Protein AF-A0A4Q2DC62-F1 (afdb_monomer)

Secondary structure (DSSP, 8-state):
-HHHHHHHHHHHHHS-SSPPPHHHHHHHHHH-THHHHHHHHHTTPPPPGGGTT--HHHHHHHHHHHTT---TT--TT-----TT-HHHHHHHHHHHHHHHHHHHHHHHSTTHHHHHHHHHHHHHT--HHHHHHHHHTHHHHH--SS---HHHHHHHHHHHHTT------TT--HHHHHHHHHHHHHTSSPPPPGGGS-TT-HHHHHHHHHHH----EEETPPPGGG--SS-------EEEEE---HHHHHHHHHHHHHHTTHHHHHHH-SSPPTT----TTHHHHHHHHTSHHHHHHHHHHHHHHHHHHHHHHHHIIIII--HHHHHHHHHHHHHHHHHHHHHHHHTTTTTHHHHTTHHHHHHHHHHHHHHHHHHTT-HHHHHHHHHHHHHHHHTTTTT-TTPPPHHHHHHHHHHHHHHHHHHHHTT-

Sequence (428 aa):
MFQENAAWVILETVLLDPVPEQEHYNQIIEQDPEILDLLLDCANTRRDPPYAELQVDSRVAESLALMLNFPADIVPGVRVELVEDEQIQNRLGSRWEALMNGVEILTSRPEWCRKIDRIWKRIEGEDIDKVSEWIENAEQDYYATLPPDEDEIMAVVSYRADRHQLHNGSAISDVDLLNLLPITHAACQEVKDDDEVDDEDFKALAELEERHSDTIYRAGSRDPTRDDDDNEGDFILQINEEVLTGPICHIRILVSLAKRGIFEKVQQWNKAPKGLNMGGGGLRNVKKMLSDKEIKRSLDLCLKRMAQGREDGNELFREHKGLDEAQLRYWGTAQLAAVVVEFDEVTNGRYHVHARGARKELVLNLGNAAEMALGRQYWERALVFASAAVKLAEERKGGSSEEVGEAVLEKNKRRVERARFGGRTKRI

pLDDT: mean 84.45, std 13.6, range [40.59, 97.69]

Mean predicted aligned error: 7.05 Å

Radius of gyration: 22.11 Å; Cα contacts (8 Å, |Δi|>4): 571; chains: 1; bounding box: 55×64×60 Å

Structure (mmCIF, N/CA/C/O backbone):
data_AF-A0A4Q2DC62-F1
#
_entry.id   AF-A0A4Q2DC62-F1
#
loop_
_atom_site.group_PDB
_atom_site.id
_atom_site.type_symbol
_atom_site.label_atom_id
_atom_site.label_alt_id
_atom_site.label_comp_id
_atom_site.label_asym_id
_atom_site.label_entity_id
_atom_site.label_seq_id
_atom_site.pdbx_PDB_ins_code
_atom_site.Cartn_x
_atom_site.Cartn_y
_atom_site.Cartn_z
_atom_site.occupancy
_atom_site.B_iso_or_equiv
_atom_site.auth_seq_id
_atom_site.auth_comp_id
_atom_site.auth_asym_id
_atom_site.auth_atom_id
_atom_site.pdbx_PDB_model_num
ATOM 1 N N . MET A 1 1 ? 13.781 3.126 -26.501 1.00 61.38 1 MET A N 1
ATOM 2 C CA . MET A 1 1 ? 13.099 4.289 -27.130 1.00 61.38 1 MET A CA 1
ATOM 3 C C . MET A 1 1 ? 11.632 4.059 -27.547 1.00 61.38 1 MET A C 1
ATOM 5 O O . MET A 1 1 ? 10.770 4.561 -26.850 1.00 61.38 1 MET A O 1
ATOM 9 N N . PHE A 1 2 ? 11.259 3.326 -28.618 1.00 79.94 2 PHE A N 1
ATOM 10 C CA . PHE A 1 2 ? 9.826 3.255 -29.027 1.00 79.94 2 PHE A CA 1
ATOM 11 C C . PHE A 1 2 ? 8.883 2.632 -27.979 1.00 79.94 2 PHE A C 1
ATOM 13 O O . PHE A 1 2 ? 7.757 3.095 -27.822 1.00 79.94 2 PHE A O 1
ATOM 20 N N . GLN A 1 3 ? 9.328 1.583 -27.281 1.00 82.12 3 GLN A N 1
ATOM 21 C CA . GLN A 1 3 ? 8.538 0.926 -26.231 1.00 82.12 3 GLN A CA 1
ATOM 22 C C . GLN A 1 3 ? 8.360 1.822 -25.004 1.00 82.12 3 GLN A C 1
ATOM 24 O O . GLN A 1 3 ? 7.268 1.908 -24.458 1.00 82.12 3 GLN A O 1
ATOM 29 N N . GLU A 1 4 ? 9.420 2.517 -24.608 1.00 81.25 4 GLU A N 1
ATOM 30 C CA . GLU A 1 4 ? 9.390 3.467 -23.500 1.00 81.25 4 GLU A CA 1
ATOM 31 C C . GLU A 1 4 ? 8.509 4.672 -23.816 1.00 81.25 4 GLU A C 1
ATOM 33 O O . GLU A 1 4 ? 7.635 4.997 -23.025 1.00 81.25 4 GLU A O 1
ATOM 38 N N . ASN A 1 5 ? 8.612 5.242 -25.020 1.00 83.88 5 ASN A N 1
ATOM 39 C CA . ASN A 1 5 ? 7.695 6.293 -25.465 1.00 83.88 5 ASN A CA 1
ATOM 40 C C . ASN A 1 5 ? 6.231 5.827 -25.427 1.00 83.88 5 ASN A C 1
ATOM 42 O O . ASN A 1 5 ? 5.348 6.599 -25.073 1.00 83.88 5 ASN A O 1
ATOM 46 N N . ALA A 1 6 ? 5.955 4.566 -25.777 1.00 87.25 6 ALA A N 1
ATOM 47 C CA . ALA A 1 6 ? 4.607 4.016 -25.667 1.00 87.25 6 ALA A CA 1
ATOM 48 C C . ALA A 1 6 ? 4.152 3.890 -24.201 1.00 87.25 6 ALA A C 1
ATOM 50 O O . ALA A 1 6 ? 3.006 4.215 -23.903 1.00 87.25 6 ALA A O 1
ATOM 51 N N . ALA A 1 7 ? 5.037 3.466 -23.292 1.00 86.69 7 ALA A N 1
ATOM 52 C CA . ALA A 1 7 ? 4.750 3.416 -21.859 1.00 86.69 7 ALA A CA 1
ATOM 53 C C . ALA A 1 7 ? 4.475 4.817 -21.285 1.00 86.69 7 ALA A C 1
ATOM 55 O O . ALA A 1 7 ? 3.502 4.995 -20.555 1.00 86.69 7 ALA A O 1
ATOM 56 N N . TRP A 1 8 ? 5.253 5.819 -21.698 1.00 82.88 8 TRP A N 1
ATOM 57 C CA . TRP A 1 8 ? 5.028 7.221 -21.347 1.00 82.88 8 TRP A CA 1
ATOM 58 C C . TRP A 1 8 ? 3.686 7.746 -21.838 1.00 82.88 8 TRP A C 1
ATOM 60 O O . TRP A 1 8 ? 2.972 8.378 -21.073 1.00 82.88 8 TRP A O 1
ATOM 70 N N . VAL A 1 9 ? 3.296 7.446 -23.079 1.00 85.50 9 VAL A N 1
ATOM 71 C CA . VAL A 1 9 ? 1.987 7.866 -23.607 1.00 85.50 9 VAL A CA 1
ATOM 72 C C . VAL A 1 9 ? 0.837 7.264 -22.795 1.00 85.50 9 VAL A C 1
ATOM 74 O O . VAL A 1 9 ? -0.162 7.943 -22.560 1.00 85.50 9 VAL A O 1
ATOM 77 N N . ILE A 1 10 ? 0.960 6.009 -22.348 1.00 86.81 10 ILE A N 1
ATOM 78 C CA . ILE A 1 10 ? -0.037 5.386 -21.463 1.00 86.81 10 ILE A CA 1
ATOM 79 C C . ILE A 1 10 ? -0.102 6.149 -20.136 1.00 86.81 10 ILE A C 1
ATOM 81 O O . ILE A 1 10 ? -1.193 6.543 -19.722 1.00 86.81 10 ILE A O 1
ATOM 85 N N . LEU A 1 11 ? 1.053 6.397 -19.512 1.00 83.06 11 LEU A N 1
ATOM 86 C CA . LEU A 1 11 ? 1.142 7.105 -18.238 1.00 83.06 11 LEU A CA 1
ATOM 87 C C . LEU A 1 11 ? 0.564 8.527 -18.341 1.00 83.06 11 LEU A C 1
ATOM 89 O O . LEU A 1 11 ? -0.310 8.907 -17.572 1.00 83.06 11 LEU A O 1
ATOM 93 N N . GLU A 1 12 ? 0.946 9.292 -19.361 1.00 80.31 12 GLU A N 1
ATOM 94 C CA . GLU A 1 12 ? 0.413 10.636 -19.621 1.00 80.31 12 GLU A CA 1
ATOM 95 C C . GLU A 1 12 ? -1.104 10.634 -19.878 1.00 80.31 12 GLU A C 1
ATOM 97 O O . GLU A 1 12 ? -1.792 11.594 -19.539 1.00 80.31 12 GLU A O 1
ATOM 102 N N . THR A 1 13 ? -1.654 9.548 -20.435 1.00 81.88 13 THR A N 1
ATOM 103 C CA . THR A 1 13 ? -3.103 9.415 -20.662 1.00 81.88 13 THR A CA 1
ATOM 104 C C . THR A 1 13 ? -3.877 9.212 -19.361 1.00 81.88 13 THR A C 1
ATOM 106 O O . THR A 1 13 ? -5.031 9.628 -19.276 1.00 81.88 13 THR A O 1
ATOM 109 N N . VAL A 1 14 ? -3.275 8.578 -18.349 1.00 82.19 14 VAL A N 1
ATOM 110 C CA . VAL A 1 14 ? -3.903 8.420 -17.026 1.00 82.19 14 VAL A CA 1
ATOM 111 C C . VAL A 1 14 ? -3.630 9.617 -16.116 1.00 82.19 14 VAL A C 1
ATOM 113 O O . VAL A 1 14 ? -4.398 9.880 -15.200 1.00 82.19 14 VAL A O 1
ATOM 116 N N . LEU A 1 15 ? -2.593 10.405 -16.396 1.00 76.38 15 LEU A N 1
ATOM 117 C CA . LEU A 1 15 ? -2.236 11.605 -15.640 1.00 76.38 15 LEU A CA 1
ATOM 118 C C . LEU A 1 15 ? -2.925 12.873 -16.173 1.00 76.38 15 LEU A C 1
ATOM 120 O O . LEU A 1 15 ? -2.280 13.873 -16.482 1.00 76.38 15 LEU A O 1
ATOM 124 N N . LEU A 1 16 ? -4.254 12.848 -16.288 1.00 73.50 16 LEU A N 1
ATOM 125 C CA . LEU A 1 16 ? -5.020 14.011 -16.752 1.00 73.50 16 LEU A CA 1
ATOM 126 C C . LEU A 1 16 ? -5.162 15.079 -15.655 1.00 73.50 16 LEU A C 1
ATOM 128 O O . LEU A 1 16 ? -5.358 14.757 -14.484 1.00 73.50 16 LEU A O 1
ATOM 132 N N . ASP A 1 17 ? -5.142 16.355 -16.056 1.00 69.50 17 ASP A N 1
ATOM 133 C CA . ASP A 1 17 ? -5.492 17.498 -15.204 1.00 69.50 17 ASP A CA 1
ATOM 134 C C . ASP A 1 17 ? -6.814 18.145 -15.673 1.00 69.50 17 ASP A C 1
ATOM 136 O O . ASP A 1 17 ? -6.939 18.502 -16.853 1.00 69.50 17 ASP A O 1
ATOM 140 N N . PRO A 1 18 ? -7.818 18.308 -14.786 1.00 73.12 18 PRO A N 1
ATOM 141 C CA . PRO A 1 18 ? -7.864 17.847 -13.390 1.00 73.12 18 PRO A CA 1
ATOM 142 C C . PRO A 1 18 ? -7.930 16.319 -13.273 1.00 73.12 18 PRO A C 1
ATOM 144 O O . PRO A 1 18 ? -8.452 15.661 -14.175 1.00 73.12 18 PRO A O 1
ATOM 147 N N . VAL A 1 19 ? -7.480 15.774 -12.131 1.00 76.25 19 VAL A N 1
ATOM 148 C CA . VAL A 1 19 ? -7.464 14.313 -11.923 1.00 76.25 19 VAL A CA 1
ATOM 149 C C . VAL A 1 19 ? -8.864 13.731 -12.071 1.00 76.25 19 VAL A C 1
ATOM 151 O O . VAL A 1 19 ? -9.768 14.134 -11.327 1.00 76.25 19 VAL A O 1
ATOM 154 N N . PRO A 1 20 ? -9.065 12.767 -12.982 1.00 83.69 20 PRO A N 1
ATOM 155 C CA . PRO A 1 20 ? -10.340 12.097 -13.116 1.00 83.69 20 PRO A CA 1
ATOM 156 C C . PRO A 1 20 ? -10.716 11.337 -11.842 1.00 83.69 20 PRO A C 1
ATOM 158 O O . PRO A 1 20 ? -9.884 10.709 -11.181 1.00 83.69 20 PRO A O 1
ATOM 161 N N . GLU A 1 21 ? -12.005 11.361 -11.512 1.00 87.62 21 GLU A N 1
ATOM 162 C CA . GLU A 1 21 ? -12.562 10.460 -10.502 1.00 87.62 21 GLU A CA 1
ATOM 163 C C . GLU A 1 21 ? -12.541 9.015 -11.021 1.00 87.62 21 GLU A C 1
ATOM 165 O O . GLU A 1 21 ? -12.526 8.767 -12.230 1.00 87.62 21 GLU A O 1
ATOM 170 N N . GLN A 1 22 ? -12.568 8.047 -10.108 1.00 91.19 22 GLN A N 1
ATOM 171 C CA . GLN A 1 22 ? -12.448 6.628 -10.444 1.00 91.19 22 GLN A CA 1
ATOM 172 C C . GLN A 1 22 ? -13.502 6.138 -11.452 1.00 91.19 22 GLN A C 1
ATOM 174 O O . GLN A 1 22 ? -13.229 5.250 -12.259 1.00 91.19 22 GLN A O 1
ATOM 179 N N . GLU A 1 23 ? -14.699 6.727 -11.460 1.00 92.50 23 GLU A N 1
ATOM 180 C CA . GLU A 1 23 ? -15.747 6.413 -12.431 1.00 92.50 23 GLU A CA 1
ATOM 181 C C . GLU A 1 23 ? -15.305 6.653 -13.883 1.00 92.50 23 GLU A C 1
ATOM 183 O O . GLU A 1 23 ? -15.755 5.940 -14.779 1.00 92.50 23 GLU A O 1
ATOM 188 N N . HIS A 1 24 ? -14.414 7.618 -14.130 1.00 92.38 24 HIS A N 1
ATOM 189 C CA . HIS A 1 24 ? -13.852 7.856 -15.458 1.00 92.38 24 HIS A CA 1
ATOM 190 C C . HIS A 1 24 ? -12.983 6.680 -15.917 1.00 92.38 24 HIS A C 1
ATOM 192 O O . HIS A 1 24 ? -13.170 6.172 -17.023 1.00 92.38 24 HIS A O 1
ATOM 198 N N . TYR A 1 25 ? -12.081 6.199 -15.057 1.00 92.75 25 TYR A N 1
ATOM 199 C CA . TYR A 1 25 ? -11.242 5.042 -15.374 1.00 92.75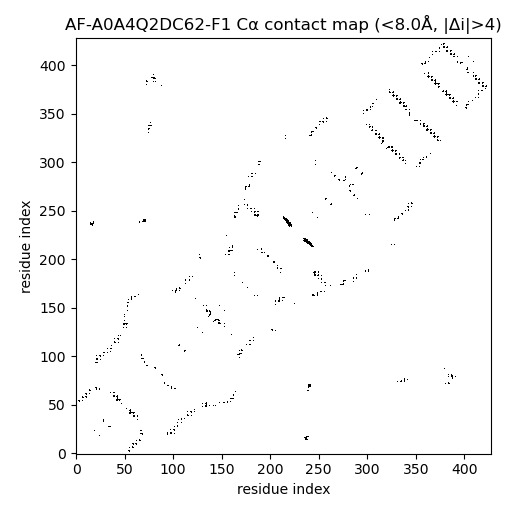 25 TYR A CA 1
ATOM 200 C C . TYR A 1 25 ? -12.071 3.774 -15.537 1.00 92.75 25 TYR A C 1
ATOM 202 O O . TYR A 1 25 ? -11.844 3.018 -16.478 1.00 92.75 25 TYR A O 1
ATOM 210 N N . ASN A 1 26 ? -13.092 3.579 -14.699 1.00 94.88 26 ASN A N 1
ATOM 211 C CA . ASN A 1 26 ? -14.016 2.460 -14.860 1.00 94.88 26 ASN A CA 1
ATOM 212 C C . ASN A 1 26 ? -14.686 2.483 -16.240 1.00 94.88 26 ASN A C 1
ATOM 214 O O . ASN A 1 26 ? -14.741 1.446 -16.884 1.00 94.88 26 ASN A O 1
ATOM 218 N N . GLN A 1 27 ? -15.112 3.648 -16.746 1.00 94.88 27 GLN A N 1
ATOM 219 C CA . GLN A 1 27 ? -15.690 3.754 -18.093 1.00 94.88 27 GLN A CA 1
ATOM 220 C C . GLN A 1 27 ? -14.698 3.376 -19.200 1.00 94.88 27 GLN A C 1
ATOM 222 O O . GLN A 1 27 ? -15.096 2.734 -20.170 1.00 94.88 27 GLN A O 1
ATOM 227 N N . ILE A 1 28 ? -13.422 3.756 -19.071 1.00 92.88 28 ILE A N 1
ATOM 228 C CA . ILE A 1 28 ? -12.369 3.364 -20.023 1.00 92.88 28 ILE A CA 1
ATOM 229 C C . ILE A 1 28 ? -12.195 1.841 -20.004 1.00 92.88 28 ILE A C 1
ATOM 231 O O . ILE A 1 28 ? -12.231 1.195 -21.050 1.00 92.88 28 ILE A O 1
ATOM 235 N N . ILE A 1 29 ? -12.056 1.266 -18.808 1.00 94.00 29 ILE A N 1
ATOM 236 C CA . ILE A 1 29 ? -11.848 -0.171 -18.621 1.00 94.00 29 ILE A CA 1
ATOM 237 C C . ILE A 1 29 ? -13.080 -0.964 -19.084 1.00 94.00 29 ILE A C 1
ATOM 239 O O . ILE A 1 29 ? -12.935 -2.017 -19.688 1.00 94.00 29 ILE A O 1
ATOM 243 N N . GLU A 1 30 ? -14.297 -0.486 -18.832 1.00 95.31 30 GLU A N 1
ATOM 244 C CA . GLU A 1 30 ? -15.537 -1.152 -19.250 1.00 95.31 30 GLU A CA 1
ATOM 245 C C . GLU A 1 30 ? -15.724 -1.157 -20.771 1.00 95.31 30 GLU A C 1
ATOM 247 O O . GLU A 1 30 ? -16.302 -2.104 -21.309 1.00 95.31 30 GLU A O 1
ATOM 252 N N . GLN A 1 31 ? -15.245 -0.120 -21.468 1.00 96.31 31 GLN A N 1
ATOM 253 C CA . GLN A 1 31 ? -15.289 -0.060 -22.932 1.00 96.31 31 GLN A CA 1
ATOM 254 C C . GLN A 1 31 ? -14.386 -1.113 -23.573 1.00 96.31 31 GLN A C 1
ATOM 256 O O . GLN A 1 31 ? -14.802 -1.752 -24.542 1.00 96.31 31 GLN A O 1
ATOM 261 N N . ASP A 1 32 ? -13.183 -1.306 -23.029 1.00 95.12 32 ASP A N 1
ATOM 262 C CA . ASP A 1 32 ? -12.263 -2.351 -23.468 1.00 95.12 32 ASP A CA 1
ATOM 263 C C . ASP A 1 32 ? -11.508 -2.989 -22.288 1.00 95.12 32 ASP A C 1
ATOM 265 O O . ASP A 1 32 ? -10.383 -2.597 -21.966 1.00 95.12 32 ASP A O 1
ATOM 269 N N . PRO A 1 33 ? -12.088 -4.023 -21.651 1.00 94.44 33 PRO A N 1
ATOM 270 C CA . PRO A 1 33 ? -11.457 -4.672 -20.505 1.00 94.44 33 PRO A CA 1
ATOM 271 C C . PRO A 1 33 ? -10.156 -5.417 -20.842 1.00 94.44 33 PRO A C 1
ATOM 273 O O . PRO A 1 33 ? -9.429 -5.805 -19.925 1.00 94.44 33 PRO A O 1
ATOM 276 N N . GLU A 1 34 ? -9.865 -5.669 -22.127 1.00 95.88 34 GLU A N 1
ATOM 277 C CA . GLU A 1 34 ? -8.616 -6.307 -22.562 1.00 95.88 34 GLU A CA 1
ATOM 278 C C . GLU A 1 34 ? -7.402 -5.402 -22.310 1.00 95.88 34 GLU A C 1
ATOM 280 O O . GLU A 1 34 ? -6.295 -5.912 -22.123 1.00 95.88 34 GLU A O 1
ATOM 285 N N . ILE A 1 35 ? -7.603 -4.084 -22.170 1.00 94.81 35 ILE A N 1
ATOM 286 C CA . ILE A 1 35 ? -6.529 -3.146 -21.825 1.00 94.81 35 ILE A CA 1
ATOM 287 C C . ILE A 1 35 ? -5.803 -3.551 -20.537 1.00 94.81 35 ILE A C 1
ATOM 289 O O . ILE A 1 35 ? -4.580 -3.476 -20.478 1.00 94.81 35 ILE A O 1
ATOM 293 N N . LEU A 1 36 ? -6.516 -4.075 -19.534 1.00 95.00 36 LEU A N 1
ATOM 294 C CA . LEU A 1 36 ? -5.905 -4.535 -18.283 1.00 95.00 36 LEU A CA 1
ATOM 295 C C . LEU A 1 36 ? -4.978 -5.733 -18.508 1.00 95.00 36 LEU A C 1
ATOM 297 O O . LEU A 1 36 ? -3.911 -5.823 -17.902 1.00 95.00 36 LEU A O 1
ATOM 301 N N . ASP A 1 37 ? -5.367 -6.652 -19.395 1.00 95.19 37 ASP A N 1
ATOM 302 C CA . ASP A 1 37 ? -4.550 -7.816 -19.727 1.00 95.19 37 ASP A CA 1
ATOM 303 C C . ASP A 1 37 ? -3.293 -7.417 -20.500 1.00 95.19 37 ASP A C 1
ATOM 305 O O . ASP A 1 37 ? -2.233 -7.991 -20.237 1.00 95.19 37 ASP A O 1
ATOM 309 N N . LEU A 1 38 ? -3.416 -6.434 -21.402 1.00 95.25 38 LEU A N 1
ATOM 310 C CA . LEU A 1 38 ? -2.310 -5.858 -22.167 1.00 95.25 38 LEU A CA 1
ATOM 311 C C . LEU A 1 38 ? -1.334 -5.104 -21.262 1.00 95.25 38 LEU A C 1
ATOM 313 O O . LEU A 1 38 ? -0.133 -5.333 -21.363 1.00 95.25 38 LEU A O 1
ATOM 317 N N . LEU A 1 39 ? -1.826 -4.270 -20.339 1.00 94.19 39 LEU A N 1
ATOM 318 C CA . LEU A 1 39 ? -0.988 -3.573 -19.356 1.00 94.19 39 LEU A CA 1
ATOM 319 C C . LEU A 1 39 ? -0.223 -4.581 -18.489 1.00 94.19 39 LEU A C 1
ATOM 321 O O . LEU A 1 39 ? 0.991 -4.482 -18.340 1.00 94.19 39 LEU A O 1
ATOM 325 N N . LEU A 1 40 ? -0.897 -5.619 -17.988 1.00 94.56 40 LEU A N 1
ATOM 326 C CA . LEU A 1 40 ? -0.245 -6.675 -17.211 1.00 94.56 40 LEU A CA 1
ATOM 327 C C . LEU A 1 40 ? 0.792 -7.473 -18.023 1.00 94.56 40 LEU A C 1
ATOM 329 O O . LEU A 1 40 ? 1.817 -7.882 -17.478 1.00 94.56 40 LEU A O 1
ATOM 333 N N . ASP A 1 41 ? 0.552 -7.721 -19.312 1.00 94.44 41 ASP A N 1
ATOM 334 C CA . ASP A 1 41 ? 1.533 -8.399 -20.166 1.00 94.44 41 ASP A CA 1
ATOM 335 C C . ASP A 1 41 ? 2.730 -7.485 -20.487 1.00 94.44 41 ASP A C 1
ATOM 337 O O . ASP A 1 41 ? 3.871 -7.950 -20.444 1.00 94.44 41 ASP A O 1
ATOM 341 N N . CYS A 1 42 ? 2.499 -6.188 -20.704 1.00 93.56 42 CYS A N 1
ATOM 342 C CA . CYS A 1 42 ? 3.542 -5.177 -20.879 1.00 93.56 42 CYS A CA 1
ATOM 343 C C . CYS A 1 42 ? 4.395 -4.999 -19.610 1.00 93.56 42 CYS A C 1
ATOM 345 O O . CYS A 1 42 ? 5.622 -5.008 -19.706 1.00 93.56 42 CYS A O 1
ATOM 347 N N . ALA A 1 43 ? 3.787 -4.959 -18.419 1.00 91.69 43 ALA A N 1
ATOM 348 C CA . ALA A 1 43 ? 4.489 -4.930 -17.128 1.00 91.69 43 ALA A CA 1
ATOM 349 C C . ALA A 1 43 ? 5.327 -6.202 -16.857 1.00 91.69 43 ALA A C 1
ATOM 351 O O . ALA A 1 43 ? 6.224 -6.229 -16.007 1.00 91.69 43 ALA A O 1
ATOM 352 N N . ASN A 1 44 ? 5.053 -7.284 -17.591 1.00 92.25 44 ASN A N 1
ATOM 353 C CA . ASN A 1 44 ? 5.809 -8.532 -17.546 1.00 92.25 44 ASN A CA 1
ATOM 354 C C . ASN A 1 44 ? 6.915 -8.615 -18.622 1.00 92.25 44 ASN A C 1
ATOM 356 O O . ASN A 1 44 ? 7.555 -9.663 -18.767 1.00 92.25 44 ASN A O 1
ATOM 360 N N . THR A 1 45 ? 7.150 -7.542 -19.383 1.00 91.31 45 THR A N 1
ATOM 361 C CA . THR A 1 45 ? 8.252 -7.477 -20.353 1.00 91.31 45 THR A CA 1
ATOM 362 C C . THR A 1 45 ? 9.583 -7.646 -19.627 1.00 91.31 45 THR A C 1
ATOM 364 O O . THR A 1 45 ? 9.788 -7.119 -18.535 1.00 91.31 45 THR A O 1
ATOM 367 N N . ARG A 1 46 ? 10.483 -8.448 -20.202 1.00 89.88 46 ARG A N 1
ATOM 368 C CA . ARG A 1 46 ? 11.829 -8.633 -19.650 1.00 89.88 46 ARG A CA 1
ATOM 369 C C . ARG A 1 46 ? 12.716 -7.473 -20.065 1.00 89.88 46 ARG A C 1
ATOM 371 O O . ARG A 1 46 ? 12.631 -7.034 -21.208 1.00 89.88 46 ARG A O 1
ATOM 378 N N . ARG A 1 47 ? 13.590 -7.066 -19.151 1.00 89.00 47 ARG A N 1
ATOM 379 C CA . ARG A 1 47 ? 14.683 -6.146 -19.430 1.00 89.00 47 ARG A CA 1
ATOM 380 C C . ARG A 1 47 ? 15.611 -6.764 -20.478 1.00 89.00 47 ARG A C 1
ATOM 382 O O . ARG A 1 47 ? 15.974 -7.939 -20.366 1.00 89.00 47 ARG A O 1
ATOM 389 N N . ASP A 1 48 ? 15.907 -5.996 -21.518 1.00 90.25 48 ASP A N 1
ATOM 390 C CA . ASP A 1 48 ? 16.787 -6.399 -22.615 1.00 90.25 48 ASP A CA 1
ATOM 391 C C . ASP A 1 48 ? 18.176 -5.802 -22.351 1.00 90.25 48 ASP A C 1
ATOM 393 O O . ASP A 1 48 ? 18.238 -4.605 -22.079 1.00 90.25 48 ASP A O 1
ATOM 397 N N . PRO A 1 49 ? 19.281 -6.572 -22.398 1.00 91.44 49 PRO A N 1
ATOM 398 C CA . PRO A 1 49 ? 20.603 -6.047 -22.056 1.00 91.44 49 PRO A CA 1
ATOM 399 C C . PRO A 1 49 ? 21.044 -4.778 -22.808 1.00 91.44 49 PRO A C 1
ATOM 401 O O . PRO A 1 49 ? 21.626 -3.915 -22.163 1.00 91.44 49 PRO A O 1
ATOM 404 N N . PRO A 1 50 ? 20.746 -4.593 -24.114 1.00 89.31 50 PRO A N 1
ATOM 405 C CA . PRO A 1 50 ? 21.083 -3.355 -24.824 1.00 89.31 50 PRO A CA 1
ATOM 406 C C . PRO A 1 50 ? 20.312 -2.113 -24.364 1.00 89.31 50 PRO A C 1
ATOM 408 O O . PRO A 1 50 ? 20.627 -1.021 -24.823 1.00 89.31 50 PRO A O 1
ATOM 411 N N . TYR A 1 51 ? 19.267 -2.302 -23.557 1.00 88.44 51 TYR A N 1
ATOM 412 C CA . TYR A 1 51 ? 18.333 -1.275 -23.106 1.00 88.44 51 TYR A CA 1
ATOM 413 C C . TYR A 1 51 ? 17.940 -1.528 -21.643 1.00 88.44 51 TYR A C 1
ATOM 415 O O . TYR A 1 51 ? 16.756 -1.594 -21.280 1.00 88.44 51 TYR A O 1
ATOM 423 N N . ALA A 1 52 ? 18.947 -1.816 -20.820 1.00 89.25 52 ALA A N 1
ATOM 424 C CA . ALA A 1 52 ? 18.767 -2.228 -19.438 1.00 89.25 52 ALA A CA 1
ATOM 425 C C . ALA A 1 52 ? 18.278 -1.083 -18.536 1.00 89.25 52 ALA A C 1
ATOM 427 O O . ALA A 1 52 ? 17.725 -1.348 -17.476 1.00 89.25 52 ALA A O 1
ATOM 428 N N . GLU A 1 53 ? 18.384 0.159 -18.981 1.00 87.44 53 GLU A N 1
ATOM 429 C CA . GLU A 1 53 ? 17.875 1.365 -18.334 1.00 87.44 53 GLU A CA 1
ATOM 430 C C . GLU A 1 53 ? 16.350 1.534 -18.466 1.00 87.44 53 GLU A C 1
ATOM 432 O O . GLU A 1 53 ? 15.714 2.145 -17.610 1.00 87.44 53 GLU A O 1
ATOM 437 N N . LEU A 1 54 ? 15.718 0.942 -19.493 1.00 87.69 54 LEU A N 1
ATOM 438 C CA . LEU A 1 54 ? 14.314 1.238 -19.810 1.00 87.69 54 LEU A CA 1
ATOM 439 C C . LEU A 1 54 ? 13.346 0.828 -18.698 1.00 87.69 54 LEU A C 1
ATOM 441 O O . LEU A 1 54 ? 13.364 -0.297 -18.193 1.00 87.69 54 LEU A O 1
ATOM 445 N N . GLN A 1 55 ? 12.376 1.690 -18.416 1.00 84.38 55 GLN A N 1
ATOM 446 C CA . GLN A 1 55 ? 11.414 1.504 -17.322 1.00 84.38 55 GLN A CA 1
ATOM 447 C C . GLN A 1 55 ? 10.023 1.066 -17.801 1.00 84.38 55 GLN A C 1
ATOM 449 O O . GLN A 1 55 ? 9.016 1.284 -17.132 1.00 84.38 55 GLN A O 1
ATOM 454 N N . VAL A 1 56 ? 9.935 0.438 -18.979 1.00 87.81 56 VAL A N 1
ATOM 455 C CA . VAL A 1 56 ? 8.653 0.042 -19.602 1.00 87.81 56 VAL A CA 1
ATOM 456 C C . VAL A 1 56 ? 7.766 -0.735 -18.630 1.00 87.81 56 VAL A C 1
ATOM 458 O O . VAL A 1 56 ? 6.554 -0.543 -18.587 1.00 87.81 56 VAL A O 1
ATOM 461 N N . ASP A 1 57 ? 8.368 -1.620 -17.844 1.00 87.19 57 ASP A N 1
ATOM 462 C CA . ASP A 1 57 ? 7.649 -2.471 -16.917 1.00 87.19 57 ASP A CA 1
ATOM 463 C C . ASP A 1 57 ? 7.083 -1.714 -15.705 1.00 87.19 57 ASP A C 1
ATOM 465 O O . ASP A 1 57 ? 5.905 -1.896 -15.390 1.00 87.19 57 ASP A O 1
ATOM 469 N N . SER A 1 58 ? 7.879 -0.858 -15.054 1.00 82.75 58 SER A N 1
ATOM 470 C CA . SER A 1 58 ? 7.420 -0.009 -13.948 1.00 82.75 58 SER A CA 1
ATOM 471 C C . SER A 1 58 ? 6.379 0.986 -14.415 1.00 82.75 58 SER A C 1
ATOM 473 O O . SER A 1 58 ? 5.322 1.044 -13.801 1.00 82.75 58 SER A O 1
ATOM 475 N N . ARG A 1 59 ? 6.610 1.703 -15.521 1.00 84.94 59 ARG A N 1
ATOM 476 C CA . ARG A 1 59 ? 5.685 2.748 -15.997 1.00 84.94 59 ARG A CA 1
ATOM 477 C C . ARG A 1 59 ? 4.312 2.204 -16.357 1.00 84.94 59 ARG A C 1
ATOM 479 O O . ARG A 1 59 ? 3.286 2.835 -16.104 1.00 84.94 59 ARG A O 1
ATOM 486 N N . VAL A 1 60 ? 4.267 0.996 -16.910 1.00 89.12 60 VAL A N 1
ATOM 487 C CA . VAL A 1 60 ? 2.998 0.330 -17.203 1.00 89.12 60 VAL A CA 1
ATOM 488 C C . VAL A 1 60 ? 2.321 -0.185 -15.927 1.00 89.12 60 VAL A C 1
ATOM 490 O O . VAL A 1 60 ? 1.099 -0.085 -15.810 1.00 89.12 60 VAL A O 1
ATOM 493 N N . ALA A 1 61 ? 3.082 -0.715 -14.964 1.00 86.31 61 ALA A N 1
ATOM 494 C CA . ALA A 1 61 ? 2.534 -1.125 -13.669 1.00 86.31 61 ALA A CA 1
ATOM 495 C C . ALA A 1 61 ? 1.990 0.073 -12.869 1.00 86.31 61 ALA A C 1
ATOM 497 O O . ALA A 1 61 ? 0.907 -0.011 -12.297 1.00 86.31 61 ALA A O 1
ATOM 498 N N . GLU A 1 62 ? 2.707 1.192 -12.897 1.00 82.25 62 GLU A N 1
ATOM 499 C CA . GLU A 1 62 ? 2.307 2.489 -12.357 1.00 82.25 62 GLU A CA 1
ATOM 500 C C . GLU A 1 62 ? 1.025 2.988 -13.028 1.00 82.25 62 GLU A C 1
ATOM 502 O O . GLU A 1 62 ? 0.057 3.306 -12.349 1.00 82.25 62 GLU A O 1
ATOM 507 N N . SER A 1 63 ? 0.949 2.949 -14.360 1.00 86.56 63 SER A N 1
ATOM 508 C CA . SER A 1 63 ? -0.275 3.323 -15.077 1.00 86.56 63 SER A CA 1
ATOM 509 C C . SER A 1 63 ? -1.479 2.482 -14.634 1.00 86.56 63 SER A C 1
ATOM 511 O O . SER A 1 63 ? -2.568 3.012 -14.433 1.00 86.56 63 SER A O 1
ATOM 513 N N . LEU A 1 64 ? -1.287 1.172 -14.440 1.00 88.38 64 LEU A N 1
ATOM 514 C CA . LEU A 1 64 ? -2.333 0.275 -13.942 1.00 88.38 64 LEU A CA 1
ATOM 515 C C . LEU A 1 64 ? -2.768 0.628 -12.510 1.00 88.38 64 LEU A C 1
ATOM 517 O O . LEU A 1 64 ? -3.964 0.590 -12.219 1.00 88.38 64 LEU A O 1
ATOM 521 N N . ALA A 1 65 ? -1.819 0.960 -11.634 1.00 83.50 65 ALA A N 1
ATOM 522 C CA . ALA A 1 65 ? -2.090 1.442 -10.283 1.00 83.50 65 ALA A CA 1
ATOM 523 C C . ALA A 1 65 ? -2.917 2.736 -10.308 1.00 83.50 65 ALA A C 1
ATOM 525 O O . ALA A 1 65 ? -3.979 2.799 -9.697 1.00 83.50 65 ALA A O 1
ATOM 526 N N . LEU A 1 66 ? -2.511 3.710 -11.123 1.00 81.00 66 LEU A N 1
ATOM 527 C CA . LEU A 1 66 ? -3.180 5.006 -11.257 1.00 81.00 66 LEU A CA 1
ATOM 528 C C . LEU A 1 66 ? -4.598 4.910 -11.841 1.00 81.00 66 LEU A C 1
ATOM 530 O O . LEU A 1 66 ? -5.467 5.714 -11.500 1.00 81.00 66 LEU A O 1
ATOM 534 N N . MET A 1 67 ? -4.870 3.906 -12.682 1.00 87.25 67 MET A N 1
ATOM 535 C CA . MET A 1 67 ? -6.232 3.595 -13.143 1.00 87.25 67 MET A CA 1
ATOM 536 C C . MET A 1 67 ? -7.139 3.052 -12.023 1.00 87.25 67 MET A C 1
ATOM 538 O O . MET A 1 67 ? -8.365 3.071 -12.158 1.00 87.25 67 MET A O 1
ATOM 542 N N . LEU A 1 68 ? -6.556 2.565 -10.925 1.00 87.06 68 LEU A N 1
ATOM 543 C CA . LEU A 1 68 ? -7.232 2.173 -9.685 1.00 87.06 68 LEU A CA 1
ATOM 544 C C . LEU A 1 68 ? -7.030 3.240 -8.601 1.00 87.06 68 LEU A C 1
ATOM 546 O O . LEU A 1 68 ? -6.706 2.927 -7.457 1.00 87.06 68 LEU A O 1
ATOM 550 N N . ASN A 1 69 ? -7.267 4.487 -8.994 1.00 82.31 69 ASN A N 1
ATOM 551 C CA . ASN A 1 69 ? -7.149 5.706 -8.214 1.00 82.31 69 ASN A CA 1
ATOM 552 C C . ASN A 1 69 ? -7.713 5.578 -6.787 1.00 82.31 69 ASN A C 1
ATOM 554 O O . ASN A 1 69 ? -8.928 5.661 -6.541 1.00 82.31 69 ASN A O 1
ATOM 558 N N . PHE A 1 70 ? -6.804 5.429 -5.825 1.00 81.88 70 PHE A N 1
ATOM 559 C CA . PHE A 1 70 ? -7.152 5.344 -4.424 1.00 81.88 70 PHE A CA 1
ATOM 560 C C . PHE A 1 70 ? -7.457 6.745 -3.858 1.00 81.88 70 PHE A C 1
ATOM 562 O O . PHE A 1 70 ? -6.599 7.630 -3.847 1.00 81.88 70 PHE A O 1
ATOM 569 N N . PRO A 1 71 ? -8.659 6.992 -3.302 1.00 82.44 71 PRO A N 1
ATOM 570 C CA . PRO A 1 71 ? -8.999 8.311 -2.792 1.00 82.44 71 PRO A CA 1
ATOM 571 C C . PRO A 1 71 ? -8.189 8.639 -1.528 1.00 82.44 71 PRO A C 1
ATOM 573 O O . PRO A 1 71 ? -8.462 8.116 -0.445 1.00 82.44 71 PRO A O 1
ATOM 576 N N . ALA A 1 72 ? -7.275 9.606 -1.645 1.00 82.12 72 ALA A N 1
ATOM 577 C CA . ALA A 1 72 ? -6.407 10.100 -0.567 1.00 82.12 72 ALA A CA 1
ATOM 578 C C . ALA A 1 72 ? -7.140 10.579 0.705 1.00 82.12 72 ALA A C 1
ATOM 580 O O . ALA A 1 72 ? -6.557 10.728 1.776 1.00 82.12 72 ALA A O 1
ATOM 581 N N . ASP A 1 73 ? -8.444 10.840 0.602 1.00 84.19 73 ASP A N 1
ATOM 582 C CA . ASP A 1 73 ? -9.281 11.284 1.718 1.00 84.19 73 ASP A CA 1
ATOM 583 C C . ASP A 1 73 ? -9.753 10.121 2.613 1.00 84.19 73 ASP A C 1
ATOM 585 O O . ASP A 1 73 ? -10.365 10.357 3.655 1.00 84.19 73 ASP A O 1
ATOM 589 N N . ILE A 1 74 ? -9.506 8.866 2.218 1.00 85.94 74 ILE A N 1
ATOM 590 C CA . ILE A 1 74 ? -10.000 7.665 2.899 1.00 85.94 74 ILE A CA 1
ATOM 591 C C . ILE A 1 74 ? -8.843 6.920 3.570 1.00 85.94 74 ILE A C 1
ATOM 593 O O . ILE A 1 74 ? -7.754 6.776 3.025 1.00 85.94 74 ILE A O 1
ATOM 597 N N . VAL A 1 75 ? -9.094 6.402 4.773 1.00 87.94 75 VAL A N 1
ATOM 598 C CA . VAL A 1 75 ? -8.223 5.423 5.439 1.00 87.94 75 VAL A CA 1
ATOM 599 C C . VAL A 1 75 ? -9.008 4.117 5.538 1.00 87.94 75 VAL A C 1
ATOM 601 O O . VAL A 1 75 ? -9.935 4.031 6.350 1.00 87.94 75 VAL A O 1
ATOM 604 N N . PRO A 1 76 ? -8.713 3.091 4.719 1.00 85.12 76 PRO A N 1
ATOM 605 C CA . PRO A 1 76 ? -9.549 1.901 4.706 1.00 85.12 76 PRO A CA 1
ATOM 606 C C . PRO A 1 76 ? -9.464 1.158 6.034 1.00 85.12 76 PRO A C 1
ATOM 608 O O . PRO A 1 76 ? -8.378 1.000 6.591 1.00 85.12 76 PRO A O 1
ATOM 611 N N . GLY A 1 77 ? -10.613 0.672 6.500 1.00 83.56 77 GLY A N 1
ATOM 612 C CA . GLY A 1 77 ? -10.778 0.091 7.835 1.00 83.56 77 GLY A CA 1
ATOM 613 C C . GLY A 1 77 ? -11.268 1.104 8.875 1.00 83.56 77 GLY A C 1
ATOM 614 O O . GLY A 1 77 ? -11.844 0.707 9.883 1.00 83.56 77 GLY A O 1
ATOM 615 N N . VAL A 1 78 ? -11.154 2.413 8.612 1.00 88.00 78 VAL A N 1
ATOM 616 C CA . VAL A 1 78 ? -11.646 3.463 9.513 1.00 88.00 78 VAL A CA 1
ATOM 617 C C . VAL A 1 78 ? -12.995 3.986 9.030 1.00 88.00 78 VAL A C 1
ATOM 619 O O . VAL A 1 78 ? -13.108 4.611 7.978 1.00 88.00 78 VAL A O 1
ATOM 622 N N . ARG A 1 79 ? -14.046 3.750 9.822 1.00 83.56 79 ARG A N 1
ATOM 623 C CA . ARG A 1 79 ? -15.387 4.275 9.537 1.00 83.56 79 ARG A CA 1
ATOM 624 C C . ARG A 1 79 ? -15.558 5.663 10.128 1.00 83.56 79 ARG A C 1
ATOM 626 O O . ARG A 1 79 ? -15.783 5.811 11.333 1.00 83.56 79 ARG A O 1
ATOM 633 N N . VAL A 1 80 ? -15.516 6.665 9.262 1.00 80.06 80 VAL A N 1
ATOM 634 C CA . VAL A 1 80 ? -15.861 8.041 9.617 1.00 80.06 80 VAL A CA 1
ATOM 635 C C . VAL A 1 80 ? -17.360 8.219 9.422 1.00 80.06 80 VAL A C 1
ATOM 637 O O . VAL A 1 80 ? -17.883 7.915 8.356 1.00 80.06 80 VAL A O 1
ATOM 640 N N . GLU A 1 81 ? -18.053 8.656 10.469 1.00 79.31 81 GLU A N 1
ATOM 641 C CA . GLU A 1 81 ? -19.460 9.054 10.401 1.00 79.31 81 GLU A CA 1
ATOM 642 C C . GLU A 1 81 ? -19.509 10.574 10.527 1.00 79.31 81 GLU A C 1
ATOM 644 O O . GLU A 1 81 ? -19.395 11.124 11.623 1.00 79.31 81 GLU A O 1
ATOM 649 N N . LEU A 1 82 ? -19.633 11.263 9.395 1.00 77.31 82 LEU A N 1
ATOM 650 C CA . LEU A 1 82 ? -19.759 12.718 9.349 1.00 77.31 82 LEU A CA 1
ATOM 651 C C . LEU A 1 82 ? -21.234 13.116 9.465 1.00 77.31 82 LEU A C 1
ATOM 653 O O . LEU A 1 82 ? -21.842 13.566 8.500 1.00 77.31 82 LEU A O 1
ATOM 657 N N . VAL A 1 83 ? -21.817 12.931 10.654 1.00 64.19 83 VAL A N 1
ATOM 658 C CA . VAL A 1 83 ? -23.264 13.117 10.916 1.00 64.19 83 VAL A CA 1
ATOM 659 C C . VAL A 1 83 ? -23.795 14.489 10.467 1.00 64.19 83 VAL A C 1
ATOM 661 O O . VAL A 1 83 ? -24.953 14.604 10.081 1.00 64.19 83 VAL A O 1
ATOM 664 N N . GLU A 1 84 ? -22.961 15.529 10.491 1.00 73.31 84 GLU A N 1
ATOM 665 C CA . GLU A 1 84 ? -23.345 16.893 10.098 1.00 73.31 84 GLU A CA 1
ATOM 666 C C . GLU A 1 84 ? -23.066 17.230 8.620 1.00 73.31 84 GLU A C 1
ATOM 668 O O . GLU A 1 84 ? -23.565 18.241 8.132 1.00 73.31 84 GLU A O 1
ATOM 673 N N . ASP A 1 85 ? -22.310 16.396 7.898 1.00 81.50 85 ASP A N 1
ATOM 674 C CA . ASP A 1 85 ? -21.858 16.647 6.523 1.00 81.50 85 ASP A CA 1
ATOM 675 C C . ASP A 1 85 ? -22.154 15.435 5.615 1.00 81.50 85 ASP A C 1
ATOM 677 O O . ASP A 1 85 ? -21.265 14.839 5.001 1.00 81.50 85 ASP A O 1
ATOM 681 N N . GLU A 1 86 ? -23.441 15.085 5.502 1.00 85.75 86 GLU A N 1
ATOM 682 C CA . GLU A 1 86 ? -23.944 13.946 4.709 1.00 85.75 86 GLU A CA 1
ATOM 683 C C . GLU A 1 86 ? -23.463 13.977 3.245 1.00 85.75 86 GLU A C 1
ATOM 685 O O . GLU A 1 86 ? -23.178 12.942 2.649 1.00 85.75 86 GLU A O 1
ATOM 690 N N . GLN A 1 87 ? -23.289 15.171 2.669 1.00 87.00 87 GLN A N 1
ATOM 691 C CA . GLN A 1 87 ? -22.751 15.334 1.315 1.00 87.00 87 GLN A CA 1
ATOM 692 C C . GLN A 1 87 ? -21.328 14.782 1.173 1.00 87.00 87 GLN A C 1
ATOM 694 O O . GLN A 1 87 ? -21.033 14.097 0.195 1.00 87.00 87 GLN A O 1
ATOM 699 N N . ILE A 1 88 ? -20.449 15.066 2.143 1.00 86.75 88 ILE A N 1
ATOM 700 C CA . ILE A 1 88 ? -19.067 14.570 2.130 1.00 86.75 88 ILE A CA 1
ATOM 701 C C . ILE A 1 88 ? -19.086 13.055 2.328 1.00 86.75 88 ILE A C 1
ATOM 703 O O . ILE A 1 88 ? -18.424 12.335 1.585 1.00 86.75 88 ILE A O 1
ATOM 707 N N . GLN A 1 89 ? -19.898 12.565 3.269 1.00 88.00 89 GLN A N 1
ATOM 708 C CA . GLN A 1 89 ? -20.067 11.134 3.517 1.00 88.00 89 GLN A CA 1
ATOM 709 C C . GLN A 1 89 ? -20.494 10.378 2.248 1.00 88.00 89 GLN A C 1
ATOM 711 O O . GLN A 1 89 ? -19.876 9.376 1.892 1.00 88.00 89 GLN A O 1
ATOM 716 N N . ASN A 1 90 ? -21.516 10.876 1.546 1.00 89.38 90 ASN A N 1
ATOM 717 C CA . ASN A 1 90 ? -22.030 10.262 0.323 1.00 89.38 90 ASN A CA 1
ATOM 718 C C . ASN A 1 90 ? -20.992 10.296 -0.806 1.00 89.38 90 ASN A C 1
ATOM 720 O O . ASN A 1 90 ? -20.826 9.302 -1.509 1.00 89.38 90 ASN A O 1
ATOM 724 N N . ARG A 1 91 ? -20.243 11.399 -0.945 1.00 88.94 91 ARG A N 1
ATOM 725 C CA . ARG A 1 91 ? -19.159 11.512 -1.933 1.00 88.94 91 ARG A CA 1
ATOM 726 C C . ARG A 1 91 ? -18.045 10.497 -1.671 1.00 88.94 91 ARG A C 1
ATOM 728 O O . ARG A 1 91 ? -17.619 9.819 -2.597 1.00 88.94 91 ARG A O 1
ATOM 735 N N . LEU A 1 92 ? -17.595 10.358 -0.422 1.00 88.19 92 LEU A N 1
ATOM 736 C CA . LEU A 1 92 ? -16.579 9.364 -0.052 1.00 88.19 92 LEU A CA 1
ATOM 737 C C . LEU A 1 92 ? -17.078 7.933 -0.275 1.00 88.19 92 LEU A C 1
ATOM 739 O O . LEU A 1 92 ? -16.321 7.097 -0.760 1.00 88.19 92 LEU A O 1
ATOM 743 N N . GLY A 1 93 ? -18.349 7.666 0.042 1.00 88.88 93 GLY A N 1
ATOM 744 C CA . GLY A 1 93 ? -18.995 6.385 -0.235 1.00 88.88 93 GLY A CA 1
ATOM 745 C C . GLY A 1 93 ? -19.002 6.047 -1.726 1.00 88.88 93 GLY A C 1
ATOM 746 O O . GLY A 1 93 ? -18.562 4.961 -2.089 1.00 88.88 93 GLY A O 1
ATOM 747 N N . SER A 1 94 ? -19.410 6.995 -2.577 1.00 91.38 94 SER A N 1
ATOM 748 C CA . SER A 1 94 ? -19.406 6.835 -4.040 1.00 91.38 94 SER A CA 1
ATOM 749 C C . SER A 1 94 ? -18.003 6.563 -4.577 1.00 91.38 94 SER A C 1
ATOM 751 O O . SER A 1 94 ? -17.814 5.604 -5.314 1.00 91.38 94 SER A O 1
ATOM 753 N N . ARG A 1 95 ? -16.997 7.343 -4.154 1.00 89.88 95 ARG A N 1
ATOM 754 C CA . ARG A 1 95 ? -15.602 7.152 -4.593 1.00 89.88 95 ARG A CA 1
ATOM 755 C C . ARG A 1 95 ? -15.056 5.788 -4.180 1.00 89.88 95 ARG A C 1
ATOM 757 O O . ARG A 1 95 ? -14.375 5.129 -4.958 1.00 89.88 95 ARG A O 1
ATOM 764 N N . TRP A 1 96 ? -15.377 5.344 -2.963 1.00 89.50 96 TRP A N 1
ATOM 765 C CA . TRP A 1 96 ? -15.008 4.008 -2.502 1.00 89.50 96 TRP A CA 1
ATOM 766 C C . TRP A 1 96 ? -15.691 2.911 -3.324 1.00 89.50 96 TRP A C 1
ATOM 768 O O . TRP A 1 96 ? -15.042 1.953 -3.728 1.00 89.50 96 TRP A O 1
ATOM 778 N N . GLU A 1 97 ? -16.990 3.043 -3.590 1.00 91.50 97 GLU A N 1
ATOM 779 C CA . GLU A 1 97 ? -17.741 2.094 -4.414 1.00 91.50 97 GLU A CA 1
ATOM 780 C C . GLU A 1 97 ? -17.188 2.029 -5.843 1.00 91.50 97 GLU A C 1
ATOM 782 O O . GLU A 1 97 ? -16.950 0.939 -6.357 1.00 91.50 97 GLU A O 1
ATOM 787 N N . ALA A 1 98 ? -16.876 3.176 -6.448 1.00 93.00 98 ALA A N 1
ATOM 788 C CA . ALA A 1 98 ? -16.248 3.243 -7.759 1.00 93.00 98 ALA A CA 1
ATOM 789 C C . ALA A 1 98 ? -14.879 2.546 -7.786 1.00 93.00 98 ALA A C 1
ATOM 791 O O . ALA A 1 98 ? -14.614 1.782 -8.714 1.00 93.00 98 ALA A O 1
ATOM 792 N N . LEU A 1 99 ? -14.037 2.730 -6.762 1.00 91.19 99 LEU A N 1
ATOM 793 C CA . LEU A 1 99 ? -12.768 1.999 -6.640 1.00 91.19 99 LEU A CA 1
ATOM 794 C C . LEU A 1 99 ? -12.995 0.493 -6.572 1.00 91.19 99 LEU A C 1
ATOM 796 O O . LEU A 1 99 ? -12.345 -0.271 -7.284 1.00 91.19 99 LEU A O 1
ATOM 800 N N . MET A 1 100 ? -13.950 0.056 -5.754 1.00 90.38 100 MET A N 1
ATOM 801 C CA . MET A 1 100 ? -14.264 -1.363 -5.629 1.00 90.38 100 MET A CA 1
ATOM 802 C C . MET A 1 100 ? -14.807 -1.957 -6.934 1.00 90.38 100 MET A C 1
ATOM 804 O O . MET A 1 100 ? -14.466 -3.099 -7.239 1.00 90.38 100 MET A O 1
ATOM 808 N N . ASN A 1 101 ? -15.563 -1.191 -7.726 1.00 92.50 101 ASN A N 1
ATOM 809 C CA . ASN A 1 101 ? -16.003 -1.603 -9.061 1.00 92.50 101 ASN A CA 1
ATOM 810 C C . ASN A 1 101 ? -14.808 -1.780 -10.012 1.00 92.50 101 ASN A C 1
ATOM 812 O O . ASN A 1 101 ? -14.724 -2.796 -10.697 1.00 92.50 101 ASN A O 1
ATOM 816 N N . GLY A 1 102 ? -13.838 -0.859 -10.004 1.00 92.62 102 GLY A N 1
ATOM 817 C CA . GLY A 1 102 ? -12.600 -0.998 -10.784 1.00 92.62 102 GLY A CA 1
ATOM 818 C C . GLY A 1 102 ? -11.809 -2.257 -10.409 1.00 92.62 102 GLY A C 1
ATOM 819 O O . GLY A 1 102 ? -11.401 -3.036 -11.275 1.00 92.62 102 GLY A O 1
ATOM 820 N N . VAL A 1 103 ? -11.673 -2.522 -9.104 1.00 91.25 103 VAL A N 1
ATOM 821 C CA . VAL A 1 103 ? -11.049 -3.751 -8.585 1.00 91.25 103 VAL A CA 1
ATOM 822 C C . VAL A 1 103 ? -11.839 -4.998 -8.996 1.00 91.25 103 VAL A C 1
ATOM 824 O O . VAL A 1 103 ? -11.244 -6.023 -9.334 1.00 91.25 103 VAL A O 1
ATOM 827 N N . GLU A 1 104 ? -13.171 -4.950 -8.992 1.00 92.44 104 GLU A N 1
ATOM 828 C CA . GLU A 1 104 ? -14.011 -6.055 -9.462 1.00 92.44 104 GLU A CA 1
ATOM 829 C C . GLU A 1 104 ? -13.782 -6.339 -10.952 1.00 92.44 104 GLU A C 1
ATOM 831 O O . GLU A 1 104 ? -13.592 -7.498 -11.325 1.00 92.44 104 GLU A O 1
ATOM 836 N N . ILE A 1 105 ? -13.683 -5.304 -11.793 1.00 93.81 105 ILE A N 1
ATOM 837 C CA . ILE A 1 105 ? -13.387 -5.477 -13.219 1.00 93.81 105 ILE A CA 1
ATOM 838 C C . ILE A 1 105 ? -12.010 -6.125 -13.410 1.00 93.81 105 ILE A C 1
ATOM 840 O O . ILE A 1 105 ? -11.918 -7.135 -14.112 1.00 93.81 105 ILE A O 1
ATOM 844 N N . LEU A 1 106 ? -10.964 -5.633 -12.733 1.00 93.56 106 LEU A N 1
ATOM 845 C CA . LEU A 1 106 ? -9.624 -6.236 -12.782 1.00 93.56 106 LEU A CA 1
ATOM 846 C C . LEU A 1 106 ? -9.641 -7.704 -12.344 1.00 93.56 106 LEU A C 1
ATOM 848 O O . LEU A 1 106 ? -9.107 -8.575 -13.029 1.00 93.56 106 LEU A O 1
ATOM 852 N N . THR A 1 107 ? -10.276 -7.995 -11.212 1.00 93.06 107 THR A N 1
ATOM 853 C CA . THR A 1 107 ? -10.290 -9.346 -10.632 1.00 93.06 107 THR A CA 1
ATOM 854 C C . THR A 1 107 ? -11.221 -10.312 -11.372 1.00 93.06 107 THR A C 1
ATOM 856 O O . THR A 1 107 ? -11.097 -11.529 -11.214 1.00 93.06 107 THR A O 1
ATOM 859 N N . SER A 1 108 ? -12.104 -9.799 -12.234 1.00 93.44 108 SER A N 1
ATOM 860 C CA . SER A 1 108 ? -12.893 -10.601 -13.174 1.00 93.44 108 SER A CA 1
ATOM 861 C C . SER A 1 108 ? -12.088 -11.072 -14.394 1.00 93.44 108 SER A C 1
ATOM 863 O O . SER A 1 108 ? -12.501 -12.025 -15.066 1.00 93.44 108 SER A O 1
ATOM 865 N N . ARG A 1 109 ? -10.937 -10.440 -14.692 1.00 94.69 109 ARG A N 1
ATOM 866 C CA . ARG A 1 109 ? -10.113 -10.792 -15.856 1.00 94.69 109 ARG A CA 1
ATOM 867 C C . ARG A 1 109 ? -9.519 -12.200 -15.721 1.00 94.69 109 ARG A C 1
ATOM 869 O O . ARG A 1 109 ? -9.077 -12.592 -14.634 1.00 94.69 109 ARG A O 1
ATOM 876 N N . PRO A 1 110 ? -9.471 -12.996 -16.804 1.00 92.69 110 PRO A N 1
ATOM 877 C CA . PRO A 1 110 ? -8.866 -14.320 -16.763 1.00 92.69 110 PRO A CA 1
ATOM 878 C C . PRO A 1 110 ? -7.403 -14.261 -16.323 1.00 92.69 110 PRO A C 1
ATOM 880 O O . PRO A 1 110 ? -6.604 -13.505 -16.858 1.00 92.69 110 PRO A O 1
ATOM 883 N N . GLU A 1 111 ? -7.034 -15.109 -15.365 1.00 91.25 111 GLU A N 1
ATOM 884 C CA . GLU A 1 111 ? -5.646 -15.249 -14.911 1.00 91.25 111 GLU A CA 1
ATOM 885 C C . GLU A 1 111 ? -4.998 -13.966 -14.343 1.00 91.25 111 GLU A C 1
ATOM 887 O O . GLU A 1 111 ? -3.779 -13.959 -14.175 1.00 91.25 111 GLU A O 1
ATOM 892 N N . TRP A 1 112 ? -5.767 -12.931 -13.972 1.00 93.38 112 TRP A N 1
ATOM 893 C CA . TRP A 1 112 ? -5.246 -11.658 -13.436 1.00 93.38 112 TRP A CA 1
ATOM 894 C C . TRP A 1 112 ? -4.202 -11.870 -12.325 1.00 93.38 112 TRP A C 1
ATOM 896 O O . TRP A 1 112 ? -3.089 -11.352 -12.387 1.00 93.38 112 TRP A O 1
ATOM 906 N N . CYS A 1 113 ? -4.506 -12.741 -11.354 1.00 91.19 113 CYS A N 1
ATOM 907 C CA . CYS A 1 113 ? -3.614 -13.025 -10.233 1.00 91.19 113 CYS A CA 1
ATOM 908 C C . CYS A 1 113 ? -2.338 -13.746 -10.695 1.00 91.19 113 CYS A C 1
ATOM 910 O O . CYS A 1 113 ? -1.256 -13.476 -10.179 1.00 91.19 113 CYS A O 1
ATOM 912 N N . ARG A 1 114 ? -2.427 -14.618 -11.712 1.00 89.81 114 ARG A N 1
ATOM 913 C CA . ARG A 1 114 ? -1.241 -15.261 -12.304 1.00 89.81 114 ARG A CA 1
ATOM 914 C C . ARG A 1 114 ? -0.394 -14.266 -13.082 1.00 89.81 114 ARG A C 1
ATOM 916 O O . ARG A 1 114 ? 0.822 -14.399 -13.080 1.00 89.81 114 ARG A O 1
ATOM 923 N N . LYS A 1 115 ? -1.008 -13.298 -13.764 1.00 92.62 115 LYS A N 1
ATOM 924 C CA . LYS A 1 115 ? -0.285 -12.232 -14.462 1.00 92.62 115 LYS A CA 1
ATOM 925 C C . LYS A 1 115 ? 0.532 -11.399 -13.466 1.00 92.62 115 LYS A C 1
ATOM 927 O O . LYS A 1 115 ? 1.733 -11.271 -13.670 1.00 92.62 115 LYS A 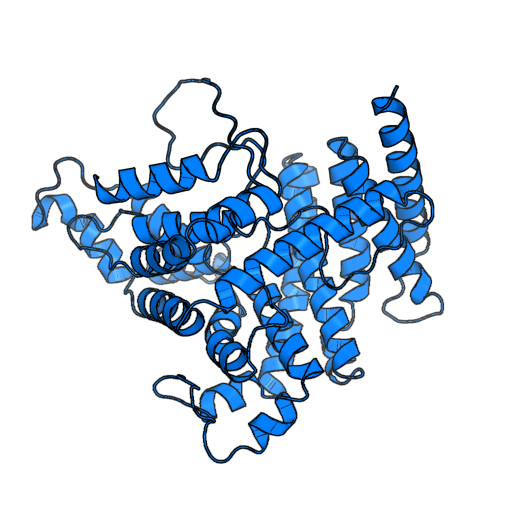O 1
ATOM 932 N N . ILE A 1 116 ? -0.069 -10.983 -12.347 1.00 90.62 116 ILE A N 1
ATOM 933 C CA . ILE A 1 116 ? 0.629 -10.283 -11.249 1.00 90.62 116 ILE A CA 1
ATOM 934 C C . ILE A 1 116 ? 1.753 -11.143 -10.649 1.00 90.62 116 ILE A C 1
ATOM 936 O O . ILE A 1 116 ? 2.883 -10.684 -10.515 1.00 90.62 116 ILE A O 1
ATOM 940 N N . ASP A 1 117 ? 1.484 -12.418 -10.357 1.00 87.12 117 ASP A N 1
ATOM 941 C CA . ASP A 1 117 ? 2.494 -13.362 -9.850 1.00 87.12 117 ASP A CA 1
ATOM 942 C C . ASP A 1 117 ? 3.675 -13.546 -10.823 1.00 87.12 117 ASP A C 1
ATOM 944 O O . ASP A 1 117 ? 4.819 -13.666 -10.387 1.00 87.12 117 ASP A O 1
ATOM 948 N N . ARG A 1 118 ? 3.437 -13.533 -12.144 1.00 90.12 118 ARG A N 1
ATOM 949 C CA . ARG A 1 118 ? 4.513 -13.589 -13.151 1.00 90.12 118 ARG A CA 1
ATOM 950 C C . ARG A 1 118 ? 5.382 -12.334 -13.137 1.00 90.12 118 ARG A C 1
ATOM 952 O O . ARG A 1 118 ? 6.601 -12.483 -13.163 1.00 90.12 118 ARG A O 1
ATOM 959 N N . ILE A 1 119 ? 4.770 -11.149 -13.054 1.00 89.88 119 ILE A N 1
ATOM 960 C CA . ILE A 1 119 ? 5.495 -9.874 -12.945 1.00 89.88 119 ILE A CA 1
ATOM 961 C C . ILE A 1 119 ? 6.403 -9.915 -11.716 1.00 89.88 119 ILE A C 1
ATOM 963 O O . ILE A 1 119 ? 7.604 -9.687 -11.833 1.00 89.88 119 ILE A O 1
ATOM 967 N N . TRP A 1 120 ? 5.852 -10.308 -10.564 1.00 86.56 120 TRP A N 1
ATOM 968 C CA . TRP A 1 120 ? 6.615 -10.421 -9.325 1.00 86.56 120 TRP A CA 1
ATOM 969 C C . TRP A 1 120 ? 7.776 -11.414 -9.431 1.00 86.56 120 TRP A C 1
ATOM 971 O O . TRP A 1 120 ? 8.914 -11.069 -9.138 1.00 86.56 120 TRP A O 1
ATOM 981 N N . LYS A 1 121 ? 7.520 -12.638 -9.910 1.00 86.31 121 LYS A N 1
ATOM 982 C CA . LYS A 1 121 ? 8.563 -13.666 -10.075 1.00 86.31 121 LYS A CA 1
ATOM 983 C C . LYS A 1 121 ? 9.663 -13.251 -11.045 1.00 86.31 121 LYS A C 1
ATOM 985 O O . LYS A 1 121 ? 10.791 -13.713 -10.907 1.00 86.31 121 LYS A O 1
ATOM 990 N N . ARG A 1 122 ? 9.336 -12.439 -12.054 1.00 90.19 122 ARG A N 1
ATOM 991 C CA . ARG A 1 122 ? 10.335 -11.864 -12.957 1.00 90.19 122 ARG A CA 1
ATOM 992 C C . ARG A 1 122 ? 11.230 -10.884 -12.202 1.00 90.19 122 ARG A C 1
ATOM 994 O O . ARG A 1 122 ? 12.436 -11.015 -12.334 1.00 90.19 122 ARG A O 1
ATOM 1001 N N . ILE A 1 123 ? 10.647 -9.962 -11.435 1.00 84.12 123 ILE A N 1
ATOM 1002 C CA . ILE A 1 123 ? 11.387 -8.956 -10.656 1.00 84.12 123 ILE A CA 1
ATOM 1003 C C . ILE A 1 123 ? 12.270 -9.638 -9.605 1.00 84.12 123 ILE A C 1
ATOM 1005 O O . ILE A 1 123 ? 13.470 -9.408 -9.570 1.00 84.12 123 ILE A O 1
ATOM 1009 N N . GLU A 1 124 ? 11.708 -10.558 -8.815 1.00 83.38 124 GLU A N 1
ATOM 1010 C CA . GLU A 1 124 ? 12.453 -11.322 -7.800 1.00 83.38 124 GLU A CA 1
ATOM 1011 C C . GLU A 1 124 ? 13.591 -12.157 -8.418 1.00 83.38 124 GLU A C 1
ATOM 1013 O O . GLU A 1 124 ? 14.611 -12.406 -7.781 1.00 83.38 124 GLU A O 1
ATOM 1018 N N . GLY A 1 125 ? 13.415 -12.613 -9.661 1.00 87.00 125 GLY A N 1
ATOM 1019 C CA . GLY A 1 125 ? 14.421 -13.368 -10.403 1.00 87.00 125 GLY A CA 1
ATOM 1020 C C . GLY A 1 125 ? 15.411 -12.514 -11.198 1.00 87.00 125 GLY A C 1
ATOM 1021 O O . GLY A 1 125 ? 16.280 -13.091 -11.854 1.00 87.00 125 GLY A O 1
ATOM 1022 N N . GLU A 1 126 ? 15.264 -11.189 -11.204 1.00 88.00 126 GLU A N 1
ATOM 1023 C CA . GLU A 1 126 ? 16.147 -10.275 -11.924 1.00 88.00 126 GLU A CA 1
ATOM 1024 C C . GLU A 1 126 ? 17.367 -9.938 -11.062 1.00 88.00 126 GLU A C 1
ATOM 1026 O O . GLU A 1 126 ? 17.250 -9.397 -9.961 1.00 88.00 126 GLU A O 1
ATOM 1031 N N . ASP A 1 127 ? 18.538 -10.289 -11.589 1.00 89.94 127 ASP A N 1
ATOM 1032 C CA . ASP A 1 127 ? 19.832 -10.126 -10.938 1.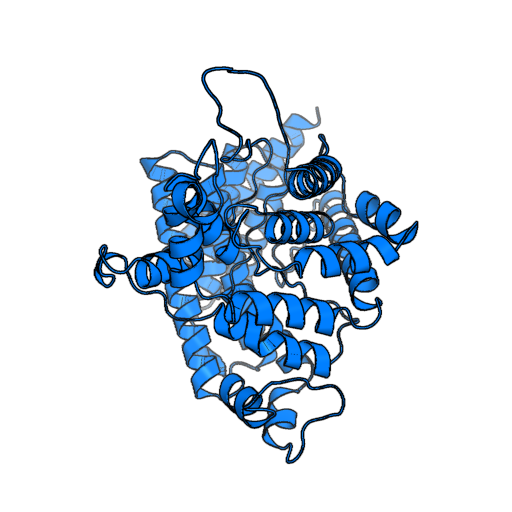00 89.94 127 ASP A CA 1
ATOM 1033 C C . ASP A 1 127 ? 20.341 -8.692 -11.126 1.00 89.94 127 ASP A C 1
ATOM 1035 O O . ASP A 1 127 ? 20.739 -8.321 -12.229 1.00 89.94 127 ASP A O 1
ATOM 1039 N N . ILE A 1 128 ? 20.283 -7.890 -10.061 1.00 87.19 128 ILE A N 1
ATOM 1040 C CA . ILE A 1 128 ? 20.648 -6.468 -10.093 1.00 87.19 128 ILE A CA 1
ATOM 1041 C C . ILE A 1 128 ? 22.118 -6.251 -10.443 1.00 87.19 128 ILE A C 1
ATOM 1043 O O . ILE A 1 128 ? 22.406 -5.355 -11.231 1.00 87.19 128 ILE A O 1
ATOM 1047 N N . ASP A 1 129 ? 23.019 -7.116 -9.972 1.00 89.06 129 ASP A N 1
ATOM 1048 C CA . ASP A 1 129 ? 24.446 -7.035 -10.313 1.00 89.06 129 ASP A CA 1
ATOM 1049 C C . ASP A 1 129 ? 24.637 -7.169 -11.826 1.00 89.06 129 ASP A C 1
ATOM 1051 O O . ASP A 1 129 ? 25.422 -6.467 -12.455 1.00 89.06 129 ASP A O 1
ATOM 1055 N N . LYS A 1 130 ? 23.838 -8.045 -12.440 1.00 91.75 130 LYS A N 1
ATOM 1056 C CA . LYS A 1 130 ? 23.855 -8.253 -13.883 1.00 91.75 130 LYS A CA 1
ATOM 1057 C C . LYS A 1 130 ? 23.227 -7.093 -14.656 1.00 91.75 130 LYS A C 1
ATOM 1059 O O . LYS A 1 130 ? 23.646 -6.816 -15.774 1.00 91.75 130 LYS A O 1
ATOM 1064 N N . VAL A 1 131 ? 22.199 -6.449 -14.100 1.00 89.50 131 VAL A N 1
ATOM 1065 C CA . VAL A 1 131 ? 21.592 -5.252 -14.703 1.00 89.50 131 VAL A CA 1
ATOM 1066 C C . VAL A 1 131 ? 22.584 -4.092 -14.683 1.00 89.50 131 VAL A C 1
ATOM 1068 O O . VAL A 1 131 ? 22.766 -3.458 -15.718 1.00 89.50 131 VAL A O 1
ATOM 1071 N N . SER A 1 132 ? 23.268 -3.874 -13.558 1.00 88.31 132 SER A N 1
ATOM 1072 C CA . SER A 1 132 ? 24.366 -2.906 -13.446 1.00 88.31 132 SER A CA 1
ATOM 1073 C C . SER A 1 132 ? 25.484 -3.228 -14.445 1.00 88.31 132 SER A C 1
ATOM 1075 O O . SER A 1 132 ? 25.835 -2.361 -15.239 1.00 88.31 132 SER A O 1
ATOM 1077 N N . GLU A 1 133 ? 25.927 -4.490 -14.548 1.00 90.94 133 GLU A N 1
ATOM 1078 C CA . GLU A 1 133 ? 26.923 -4.912 -15.549 1.00 90.94 133 GLU A CA 1
ATOM 1079 C C . GLU A 1 133 ? 26.475 -4.595 -16.989 1.00 90.94 133 GLU A C 1
ATOM 1081 O O . GLU A 1 133 ? 27.287 -4.171 -17.814 1.00 90.94 133 GLU A O 1
ATOM 1086 N N . TRP A 1 134 ? 25.196 -4.799 -17.329 1.00 92.75 134 TRP A N 1
ATOM 1087 C CA . TRP A 1 134 ? 24.678 -4.469 -18.661 1.00 92.75 134 TRP A CA 1
ATOM 1088 C C . TRP A 1 134 ? 24.709 -2.973 -18.954 1.00 92.75 134 TRP A C 1
ATOM 1090 O O . TRP A 1 134 ? 25.028 -2.600 -20.083 1.00 92.75 134 TRP A O 1
ATOM 1100 N N . ILE A 1 135 ? 24.383 -2.148 -17.959 1.00 88.69 135 ILE A N 1
ATOM 1101 C CA . ILE A 1 135 ? 24.380 -0.692 -18.088 1.00 88.69 135 ILE A CA 1
ATOM 1102 C C . ILE A 1 135 ? 25.818 -0.167 -18.208 1.00 88.69 135 ILE A C 1
ATOM 1104 O O . ILE A 1 135 ? 26.131 0.536 -19.167 1.00 88.69 135 ILE A O 1
ATOM 1108 N N . GLU A 1 136 ? 26.721 -0.588 -17.320 1.00 89.00 136 GLU A N 1
ATOM 1109 C CA . GLU A 1 136 ? 28.132 -0.173 -17.324 1.00 89.00 136 GLU A CA 1
ATOM 1110 C C . GLU A 1 136 ? 28.853 -0.541 -18.628 1.00 89.00 136 GLU A C 1
ATOM 1112 O O . GLU A 1 136 ? 29.685 0.214 -19.132 1.00 89.00 136 GLU A O 1
ATOM 1117 N N . ASN A 1 137 ? 28.517 -1.696 -19.211 1.00 91.75 137 ASN A N 1
ATOM 1118 C CA . ASN A 1 137 ? 29.127 -2.168 -20.453 1.00 91.75 137 ASN A CA 1
ATOM 1119 C C . ASN A 1 137 ? 28.349 -1.753 -21.711 1.00 91.75 137 ASN A C 1
ATOM 1121 O O . ASN A 1 137 ? 28.679 -2.217 -22.806 1.00 91.75 137 ASN A O 1
ATOM 1125 N N . ALA A 1 138 ? 27.345 -0.874 -21.607 1.00 91.06 138 ALA A N 1
ATOM 1126 C CA . ALA A 1 138 ? 26.469 -0.544 -22.731 1.00 91.06 138 ALA A CA 1
ATOM 1127 C C . ALA A 1 138 ? 27.215 0.043 -23.942 1.00 91.06 138 ALA A C 1
ATOM 1129 O O . ALA A 1 138 ? 26.929 -0.313 -25.092 1.00 91.06 138 ALA A O 1
ATOM 1130 N N . GLU A 1 139 ? 28.215 0.896 -23.706 1.00 90.19 139 GLU A N 1
ATOM 1131 C CA . GLU A 1 139 ? 29.055 1.454 -24.774 1.00 90.19 139 GLU A CA 1
ATOM 1132 C C . GLU A 1 139 ? 29.903 0.364 -25.452 1.00 90.19 139 GLU A C 1
ATOM 1134 O O . GLU A 1 139 ? 29.993 0.310 -26.682 1.00 90.19 139 GLU A O 1
ATOM 1139 N N . GLN A 1 140 ? 30.502 -0.534 -24.665 1.00 93.31 140 GLN A N 1
ATOM 1140 C CA . GLN A 1 140 ? 31.445 -1.538 -25.158 1.00 93.31 140 GLN A CA 1
ATOM 1141 C C . GLN A 1 140 ? 30.751 -2.720 -25.851 1.00 93.31 140 GLN A C 1
ATOM 1143 O O . GLN A 1 140 ? 31.180 -3.137 -26.932 1.00 93.31 140 GLN A O 1
ATOM 1148 N N . ASP A 1 141 ? 29.699 -3.260 -25.237 1.00 92.88 141 ASP A N 1
ATOM 1149 C CA . ASP A 1 141 ? 29.062 -4.510 -25.659 1.00 92.88 141 ASP A CA 1
ATOM 1150 C C . ASP A 1 141 ? 27.890 -4.279 -26.621 1.00 92.88 141 ASP A C 1
ATOM 1152 O O . ASP A 1 141 ? 27.613 -5.128 -27.477 1.00 92.88 141 ASP A O 1
ATOM 1156 N N . TYR A 1 142 ? 27.226 -3.121 -26.522 1.00 90.38 142 TYR A N 1
ATOM 1157 C CA . TYR A 1 142 ? 26.031 -2.796 -27.310 1.00 90.38 142 TYR A CA 1
ATOM 1158 C C . TYR A 1 142 ? 26.187 -1.556 -28.196 1.00 90.38 142 TYR A C 1
ATOM 1160 O O . TYR A 1 142 ? 25.262 -1.225 -28.939 1.00 90.38 142 TYR A O 1
ATOM 1168 N N . TYR A 1 143 ? 27.364 -0.919 -28.196 1.00 90.50 143 TYR A N 1
ATOM 1169 C CA . TYR A 1 143 ? 27.662 0.274 -28.995 1.00 90.50 143 TYR A CA 1
ATOM 1170 C C . TYR A 1 143 ? 26.701 1.438 -28.714 1.00 90.50 143 TYR A C 1
ATOM 1172 O O . TYR A 1 143 ? 26.346 2.188 -29.632 1.00 90.50 143 TYR A O 1
ATOM 1180 N N . ALA A 1 144 ? 26.261 1.577 -27.459 1.00 87.62 144 ALA A N 1
ATOM 1181 C CA . ALA A 1 144 ? 25.453 2.711 -27.035 1.00 87.62 144 ALA A CA 1
ATOM 1182 C C . ALA A 1 144 ? 26.220 4.015 -27.301 1.00 87.62 144 ALA A C 1
ATOM 1184 O O . ALA A 1 144 ? 27.340 4.202 -26.837 1.00 87.62 144 ALA A O 1
ATOM 1185 N N . THR A 1 145 ? 25.628 4.922 -28.081 1.00 87.81 145 THR A N 1
ATOM 1186 C CA . THR A 1 145 ? 26.236 6.234 -28.371 1.00 87.81 145 THR A CA 1
ATOM 1187 C C . THR A 1 145 ? 26.114 7.211 -27.205 1.00 87.81 145 THR A C 1
ATOM 1189 O O . THR A 1 145 ? 26.820 8.213 -27.170 1.00 87.81 145 THR A O 1
ATOM 1192 N N . LEU A 1 146 ? 25.172 6.930 -26.308 1.00 85.75 146 LEU A N 1
ATOM 1193 C CA . LEU A 1 146 ? 24.885 7.621 -25.060 1.00 85.75 146 LEU A CA 1
ATOM 1194 C C . LEU A 1 146 ? 24.685 6.495 -24.036 1.00 85.75 146 LEU A C 1
ATOM 1196 O O . LEU A 1 146 ? 23.595 5.921 -24.016 1.00 85.75 146 LEU A O 1
ATOM 1200 N N . PRO A 1 147 ? 25.749 6.043 -23.352 1.00 85.00 147 PRO A N 1
ATOM 1201 C CA . PRO A 1 147 ? 25.616 5.012 -22.331 1.00 85.00 147 PRO A CA 1
ATOM 1202 C C . PRO A 1 147 ? 24.810 5.559 -21.149 1.00 85.00 147 PRO A C 1
ATOM 1204 O O . PRO A 1 147 ? 24.921 6.762 -20.885 1.00 85.00 147 PRO A O 1
ATOM 1207 N N . PRO A 1 148 ? 24.032 4.710 -20.457 1.00 86.12 148 PRO A N 1
ATOM 1208 C CA . PRO A 1 148 ? 23.282 5.178 -19.313 1.00 86.12 148 PRO A CA 1
ATOM 1209 C C . PRO A 1 148 ? 24.204 5.589 -18.160 1.00 86.12 148 PRO A C 1
ATOM 1211 O O . PRO A 1 148 ? 25.302 5.039 -18.024 1.00 86.12 148 PRO A O 1
ATOM 1214 N N . ASP A 1 149 ? 23.779 6.553 -17.349 1.00 83.69 149 ASP A N 1
ATOM 1215 C CA . ASP A 1 149 ? 24.547 7.038 -16.197 1.00 83.69 149 ASP A CA 1
ATOM 1216 C C . ASP A 1 149 ? 24.148 6.365 -14.866 1.00 83.69 149 ASP A C 1
ATOM 1218 O O . ASP A 1 149 ? 23.283 5.486 -14.809 1.00 83.69 149 ASP A O 1
ATOM 1222 N N . GLU A 1 150 ? 24.839 6.725 -13.777 1.00 80.44 150 GLU A N 1
ATOM 1223 C CA . GLU A 1 150 ? 24.558 6.191 -12.434 1.00 80.44 150 GLU A CA 1
ATOM 1224 C C . GLU A 1 150 ? 23.138 6.539 -11.957 1.00 80.44 150 GLU A C 1
ATOM 1226 O O . GLU A 1 150 ? 22.517 5.737 -11.254 1.00 80.44 150 GLU A O 1
ATOM 1231 N N . ASP A 1 151 ? 22.593 7.683 -12.375 1.00 81.69 151 ASP A N 1
ATOM 1232 C CA . ASP A 1 151 ? 21.246 8.109 -11.998 1.00 81.69 151 ASP A CA 1
ATOM 1233 C C . ASP A 1 151 ? 20.192 7.213 -12.665 1.00 81.69 151 ASP A C 1
ATOM 1235 O O . ASP A 1 151 ? 19.218 6.812 -12.023 1.00 81.69 151 ASP A O 1
ATOM 1239 N N . GLU A 1 152 ? 20.403 6.801 -13.918 1.00 83.00 152 GLU A N 1
ATOM 1240 C CA . GLU A 1 152 ? 19.535 5.838 -14.604 1.00 83.00 152 GLU A CA 1
ATOM 1241 C C . GLU A 1 152 ? 19.592 4.437 -13.969 1.00 83.00 152 GLU A C 1
ATOM 1243 O O . GLU A 1 152 ? 18.562 3.758 -13.872 1.00 83.00 152 GLU A O 1
ATOM 1248 N N . ILE A 1 153 ? 20.760 4.016 -13.466 1.00 82.19 153 ILE A N 1
ATOM 1249 C CA . ILE A 1 153 ? 20.904 2.776 -12.684 1.00 82.19 153 ILE A CA 1
ATOM 1250 C C . ILE A 1 153 ? 20.080 2.866 -11.395 1.00 82.19 153 ILE A C 1
ATOM 1252 O O . ILE A 1 153 ? 19.291 1.961 -11.094 1.00 82.19 153 ILE A O 1
ATOM 1256 N N . MET A 1 154 ? 20.238 3.956 -10.643 1.00 81.75 154 MET A N 1
ATOM 1257 C CA . MET A 1 154 ? 19.505 4.166 -9.396 1.00 81.75 154 MET A CA 1
ATOM 1258 C C . MET A 1 154 ? 18.004 4.278 -9.639 1.00 81.75 154 MET A C 1
ATOM 1260 O O . MET A 1 154 ? 17.223 3.689 -8.895 1.00 81.75 154 MET A O 1
ATOM 1264 N N . ALA A 1 155 ? 17.581 4.907 -10.735 1.00 79.56 155 ALA A N 1
ATOM 1265 C CA . ALA A 1 155 ? 16.179 4.954 -11.117 1.00 79.56 155 ALA A CA 1
ATOM 1266 C C . ALA A 1 155 ? 15.605 3.539 -11.314 1.00 79.56 155 ALA A C 1
ATOM 1268 O O . ALA A 1 155 ? 14.538 3.227 -10.782 1.00 79.56 155 ALA A O 1
ATOM 1269 N N . VAL A 1 156 ? 16.313 2.635 -12.006 1.00 82.38 156 VAL A N 1
ATOM 1270 C CA . VAL A 1 156 ? 15.874 1.232 -12.160 1.00 82.38 156 VAL A CA 1
ATOM 1271 C C . VAL A 1 156 ? 15.666 0.548 -10.803 1.00 82.38 156 VAL A C 1
ATOM 1273 O O . VAL A 1 156 ? 14.689 -0.193 -10.641 1.00 82.38 156 VAL A O 1
ATOM 1276 N N . VAL A 1 157 ? 16.553 0.804 -9.840 1.00 80.88 157 VAL A N 1
ATOM 1277 C CA . VAL A 1 157 ? 16.458 0.284 -8.470 1.00 80.88 157 VAL A CA 1
ATOM 1278 C C . VAL A 1 157 ? 15.252 0.876 -7.735 1.00 80.88 157 VAL A C 1
ATOM 1280 O O . VAL A 1 157 ? 14.397 0.114 -7.276 1.00 80.88 157 VAL A O 1
ATOM 1283 N N . SER A 1 158 ? 15.119 2.204 -7.677 1.00 74.50 158 SER A N 1
ATOM 1284 C CA . SER A 1 158 ? 14.010 2.874 -6.983 1.00 74.50 158 SER A CA 1
ATOM 1285 C C . SER A 1 158 ? 12.652 2.436 -7.550 1.00 74.50 158 SER A C 1
ATOM 1287 O O . SER A 1 158 ? 11.747 2.070 -6.801 1.00 74.50 158 SER A O 1
ATOM 1289 N N . TYR A 1 159 ? 12.524 2.293 -8.874 1.00 72.69 159 TYR A N 1
ATOM 1290 C CA . TYR A 1 159 ? 11.280 1.823 -9.493 1.00 72.69 159 TYR A CA 1
ATOM 1291 C C . TYR A 1 159 ? 10.943 0.356 -9.223 1.00 72.69 159 TYR A C 1
ATOM 1293 O O . TYR A 1 159 ? 9.801 -0.057 -9.455 1.00 72.69 159 TYR A O 1
ATOM 1301 N N . ARG A 1 160 ? 11.895 -0.483 -8.802 1.00 72.12 160 ARG A N 1
ATOM 1302 C CA . ARG A 1 160 ? 11.582 -1.855 -8.369 1.00 72.12 160 ARG A CA 1
ATOM 1303 C C . ARG A 1 160 ? 10.882 -1.861 -7.012 1.00 72.12 160 ARG A C 1
ATOM 1305 O O . ARG A 1 160 ? 10.000 -2.701 -6.813 1.00 72.12 160 ARG A O 1
ATOM 1312 N N . ALA A 1 161 ? 11.198 -0.895 -6.153 1.00 62.78 161 ALA A N 1
ATOM 1313 C CA . ALA A 1 161 ? 10.561 -0.687 -4.856 1.00 62.78 161 ALA A CA 1
ATOM 1314 C C . ALA A 1 161 ? 9.063 -0.362 -4.963 1.00 62.78 161 ALA A C 1
ATOM 1316 O O . ALA A 1 161 ? 8.234 -0.846 -4.190 1.00 62.78 161 ALA A O 1
ATOM 1317 N N . ASP A 1 162 ? 8.708 0.422 -5.980 1.00 59.47 162 ASP A N 1
ATOM 1318 C CA . ASP A 1 162 ? 7.423 1.120 -6.089 1.00 59.47 162 ASP A CA 1
ATOM 1319 C C . ASP A 1 162 ? 6.213 0.223 -6.425 1.00 59.47 162 ASP A C 1
ATOM 1321 O O . ASP A 1 162 ? 5.072 0.668 -6.565 1.00 59.47 162 ASP A O 1
ATOM 1325 N N . ARG A 1 163 ? 6.418 -1.091 -6.562 1.00 55.69 163 ARG A N 1
ATOM 1326 C CA . ARG A 1 163 ? 5.481 -1.992 -7.262 1.00 55.69 163 ARG A CA 1
ATOM 1327 C C . ARG A 1 163 ? 4.520 -2.751 -6.343 1.00 55.69 163 ARG A C 1
ATOM 1329 O O . ARG A 1 163 ? 3.906 -3.741 -6.749 1.00 55.69 163 ARG A O 1
ATOM 1336 N N . HIS A 1 164 ? 4.366 -2.315 -5.096 1.00 51.25 164 HIS A N 1
ATOM 1337 C CA . HIS A 1 164 ? 3.639 -3.045 -4.050 1.00 51.25 164 HIS A CA 1
ATOM 1338 C C . HIS A 1 164 ? 2.187 -2.595 -3.842 1.00 51.25 164 HIS A C 1
ATOM 1340 O O . HIS A 1 164 ? 1.715 -2.501 -2.706 1.00 51.25 164 HIS A O 1
ATOM 1346 N N . GLN A 1 165 ? 1.439 -2.372 -4.920 1.00 52.12 165 GLN A N 1
ATOM 1347 C CA . GLN A 1 165 ? 0.050 -1.929 -4.821 1.00 52.12 165 GLN A CA 1
ATOM 1348 C C . GLN A 1 165 ? -0.940 -3.074 -5.066 1.00 52.12 165 GLN A C 1
ATOM 1350 O O . GLN A 1 165 ? -1.114 -3.546 -6.187 1.00 52.12 165 GLN A O 1
ATOM 1355 N N . LEU A 1 166 ? -1.605 -3.547 -4.006 1.00 50.31 166 LEU A N 1
ATOM 1356 C CA . LEU A 1 166 ? -2.700 -4.516 -4.111 1.00 50.31 166 LEU A CA 1
ATOM 1357 C C . LEU A 1 166 ? -3.830 -4.161 -3.143 1.00 50.31 166 LEU A C 1
ATOM 1359 O O . LEU A 1 166 ? -3.673 -4.212 -1.920 1.00 50.31 166 LEU A O 1
ATOM 1363 N N . HIS A 1 167 ? -5.004 -3.869 -3.700 1.00 51.84 167 HIS A N 1
ATOM 1364 C CA . HIS A 1 167 ? -6.232 -3.671 -2.938 1.00 51.84 167 HIS A CA 1
ATOM 1365 C C . HIS A 1 167 ? -7.102 -4.929 -2.939 1.00 51.84 167 HIS A C 1
ATOM 1367 O O . HIS A 1 167 ? -7.263 -5.612 -3.949 1.00 51.84 167 HIS A O 1
ATOM 1373 N N . ASN A 1 168 ? -7.690 -5.237 -1.780 1.00 50.31 168 ASN A N 1
ATOM 1374 C CA . ASN A 1 168 ? -8.496 -6.441 -1.613 1.00 50.31 168 ASN A CA 1
ATOM 1375 C C . ASN A 1 168 ? -9.969 -6.188 -1.968 1.00 50.31 168 ASN A C 1
ATOM 1377 O O . ASN A 1 168 ? -10.705 -5.577 -1.194 1.00 50.31 168 ASN A O 1
ATOM 1381 N N . GLY A 1 169 ? -10.397 -6.726 -3.112 1.00 53.16 169 GLY A N 1
ATOM 1382 C CA . GLY A 1 169 ? -11.790 -6.823 -3.549 1.00 53.16 169 GLY A CA 1
ATOM 1383 C C . GLY A 1 169 ? -12.569 -7.979 -2.908 1.00 53.16 169 GLY A C 1
ATOM 1384 O O . GLY A 1 169 ? -11.998 -9.004 -2.524 1.00 53.16 169 GLY A O 1
ATOM 1385 N N . SER A 1 170 ? -13.899 -7.863 -2.840 1.00 57.97 170 SER A N 1
ATOM 1386 C CA . SER A 1 170 ? -14.799 -8.967 -2.449 1.00 57.97 170 SER A CA 1
ATOM 1387 C C . SER A 1 170 ? -14.776 -10.134 -3.448 1.00 57.97 170 SER A C 1
ATOM 1389 O O . SER A 1 170 ? -14.990 -11.277 -3.046 1.00 57.97 170 SER A O 1
ATOM 1391 N N . ALA A 1 171 ? -14.457 -9.858 -4.717 1.00 76.00 171 ALA A N 1
ATOM 1392 C CA . ALA A 1 171 ? -14.370 -10.830 -5.807 1.00 76.00 171 ALA A CA 1
ATOM 1393 C C . ALA A 1 171 ? -13.101 -11.711 -5.783 1.00 76.00 171 ALA A C 1
ATOM 1395 O O . ALA A 1 171 ? -13.031 -12.719 -6.485 1.00 76.00 171 ALA A O 1
ATOM 1396 N N . ILE A 1 172 ? -12.105 -11.384 -4.951 1.00 87.12 172 ILE A N 1
ATOM 1397 C CA . ILE A 1 172 ? -10.843 -12.135 -4.869 1.00 87.12 172 ILE A CA 1
ATOM 1398 C C . ILE A 1 172 ? -11.076 -13.471 -4.159 1.00 87.12 172 ILE A C 1
ATOM 1400 O O . ILE A 1 172 ? -11.590 -13.498 -3.035 1.00 87.12 172 ILE A O 1
ATOM 1404 N N . SER A 1 173 ? -10.666 -14.586 -4.770 1.00 90.88 173 SER A N 1
ATOM 1405 C CA . SER A 1 173 ? -10.824 -15.914 -4.170 1.00 90.88 173 SER A CA 1
ATOM 1406 C C . SER A 1 173 ? -9.823 -16.169 -3.035 1.00 90.88 173 SER A C 1
ATOM 1408 O O . SER A 1 173 ? -8.769 -15.542 -2.944 1.00 90.88 173 SER A O 1
ATOM 1410 N N . ASP A 1 174 ? -10.121 -17.139 -2.168 1.00 92.88 174 ASP A N 1
ATOM 1411 C CA . ASP A 1 174 ? -9.201 -17.560 -1.099 1.00 92.88 174 ASP A CA 1
ATOM 1412 C C . ASP A 1 174 ? -7.849 -18.024 -1.658 1.00 92.88 174 ASP A C 1
ATOM 1414 O O . ASP A 1 174 ? -6.810 -17.814 -1.040 1.00 92.88 174 ASP A O 1
ATOM 1418 N N . VAL A 1 175 ? -7.856 -18.656 -2.834 1.00 91.75 175 VAL A N 1
ATOM 1419 C CA . VAL A 1 175 ? -6.638 -19.135 -3.495 1.00 91.75 175 VAL A CA 1
ATOM 1420 C C . VAL A 1 175 ? -5.815 -17.967 -4.032 1.00 91.75 175 VAL A C 1
ATOM 1422 O O . VAL A 1 175 ? -4.595 -17.996 -3.897 1.00 91.75 175 VAL A O 1
ATOM 1425 N N . ASP A 1 176 ? -6.461 -16.932 -4.571 1.00 91.88 176 ASP A N 1
ATOM 1426 C CA . ASP A 1 176 ? -5.770 -15.733 -5.056 1.00 91.88 176 ASP A CA 1
ATOM 1427 C C . ASP A 1 176 ? -5.125 -14.968 -3.895 1.00 91.88 176 ASP A C 1
ATOM 1429 O O . ASP A 1 176 ? -3.942 -14.648 -3.964 1.00 91.88 176 ASP A O 1
ATOM 1433 N N . LEU A 1 177 ? -5.830 -14.790 -2.768 1.00 91.88 177 LEU A N 1
ATOM 1434 C CA . LEU A 1 177 ? -5.243 -14.193 -1.557 1.00 91.88 177 LEU A CA 1
ATOM 1435 C C . LEU A 1 177 ? -3.990 -14.946 -1.088 1.00 91.88 177 LEU A C 1
ATOM 1437 O O . LEU A 1 177 ? -3.005 -14.333 -0.680 1.00 91.88 177 LEU A O 1
ATOM 1441 N N . LEU A 1 178 ? -4.010 -16.279 -1.152 1.00 92.62 178 LEU A N 1
ATOM 1442 C CA . LEU A 1 178 ? -2.858 -17.100 -0.780 1.00 92.62 178 LEU A CA 1
ATOM 1443 C C . LEU A 1 178 ? -1.721 -17.039 -1.810 1.00 92.62 178 LEU A C 1
ATOM 1445 O O . LEU A 1 178 ? -0.566 -17.170 -1.413 1.00 92.62 178 LEU A O 1
ATOM 1449 N N . ASN A 1 179 ? -2.023 -16.834 -3.094 1.00 90.88 179 ASN A N 1
ATOM 1450 C CA . ASN A 1 179 ? -1.019 -16.618 -4.141 1.00 90.88 179 ASN A CA 1
ATOM 1451 C C . ASN A 1 179 ? -0.358 -15.233 -4.035 1.00 90.88 179 ASN A C 1
ATOM 1453 O O . ASN A 1 179 ? 0.808 -15.101 -4.387 1.00 90.88 179 ASN A O 1
ATOM 1457 N N . LEU A 1 180 ? -1.065 -14.224 -3.518 1.00 90.81 180 LEU A N 1
ATOM 1458 C CA . LEU A 1 180 ? -0.527 -12.877 -3.275 1.00 90.81 180 LEU A CA 1
ATOM 1459 C C . LEU A 1 180 ? 0.237 -12.761 -1.942 1.00 90.81 180 LEU A C 1
ATOM 1461 O O . LEU A 1 180 ? 0.987 -11.808 -1.719 1.00 90.81 180 LEU A O 1
ATOM 1465 N N . LEU A 1 181 ? 0.074 -13.733 -1.038 1.00 91.44 181 LEU A N 1
ATOM 1466 C CA . LEU A 1 181 ? 0.720 -13.726 0.274 1.00 91.44 181 LEU A CA 1
ATOM 1467 C C . LEU A 1 181 ? 2.259 -13.640 0.207 1.00 91.44 181 LEU A C 1
ATOM 1469 O O . LEU A 1 181 ? 2.800 -12.843 0.967 1.00 91.44 181 LEU A O 1
ATOM 1473 N N . PRO A 1 182 ? 2.982 -14.384 -0.656 1.00 89.06 182 PRO A N 1
ATOM 1474 C CA . PRO A 1 182 ? 4.440 -14.271 -0.756 1.00 89.06 182 PRO A CA 1
ATOM 1475 C C . PRO A 1 182 ? 4.905 -12.882 -1.161 1.00 89.06 182 PRO A C 1
ATOM 1477 O O . PRO A 1 182 ? 5.861 -12.387 -0.581 1.00 89.06 182 PRO A O 1
ATOM 1480 N N . ILE A 1 183 ? 4.197 -12.263 -2.111 1.00 87.00 183 ILE A N 1
ATOM 1481 C CA . ILE A 1 183 ? 4.508 -10.933 -2.642 1.00 87.00 183 ILE A CA 1
ATOM 1482 C C . ILE A 1 183 ? 4.465 -9.920 -1.499 1.00 87.00 183 ILE A C 1
ATOM 1484 O O . ILE A 1 183 ? 5.439 -9.237 -1.204 1.00 87.00 183 ILE A O 1
ATOM 1488 N N . THR A 1 184 ? 3.344 -9.887 -0.777 1.00 88.94 184 THR A N 1
ATOM 1489 C CA . THR A 1 184 ? 3.186 -8.948 0.341 1.00 88.94 184 THR A CA 1
ATOM 1490 C C . THR A 1 184 ? 4.062 -9.297 1.546 1.00 88.94 184 THR A C 1
ATOM 1492 O O . THR A 1 184 ? 4.524 -8.402 2.244 1.00 88.94 184 THR A O 1
ATOM 1495 N N . HIS A 1 185 ? 4.324 -10.585 1.803 1.00 89.88 185 HIS A N 1
ATOM 1496 C CA . HIS A 1 185 ? 5.218 -11.019 2.884 1.00 89.88 185 HIS A CA 1
ATOM 1497 C C . HIS A 1 185 ? 6.664 -10.592 2.620 1.00 89.88 185 HIS A C 1
ATOM 1499 O O . HIS A 1 185 ? 7.319 -10.109 3.542 1.00 89.88 185 HIS A O 1
ATOM 1505 N N . ALA A 1 186 ? 7.141 -10.711 1.378 1.00 84.62 186 ALA A N 1
ATOM 1506 C CA . ALA A 1 186 ? 8.456 -10.227 0.962 1.00 84.62 186 ALA A CA 1
ATOM 1507 C C . ALA A 1 186 ? 8.574 -8.702 1.111 1.00 84.62 186 ALA A C 1
ATOM 1509 O O . ALA A 1 186 ? 9.586 -8.211 1.598 1.00 84.62 186 ALA A O 1
ATOM 1510 N N . ALA A 1 187 ? 7.497 -7.971 0.821 1.00 79.25 187 ALA A N 1
ATOM 1511 C CA . ALA A 1 187 ? 7.428 -6.526 1.030 1.00 79.25 187 ALA A CA 1
ATOM 1512 C C . ALA A 1 187 ? 7.327 -6.117 2.523 1.00 79.25 187 ALA A C 1
ATOM 1514 O O . ALA A 1 187 ? 7.454 -4.947 2.875 1.00 79.25 187 ALA A O 1
ATOM 1515 N N . CYS A 1 188 ? 7.096 -7.070 3.435 1.00 85.50 188 CYS A N 1
ATOM 1516 C CA . CYS A 1 188 ? 6.978 -6.856 4.880 1.00 85.50 188 CYS A CA 1
ATOM 1517 C C . CYS A 1 188 ? 8.173 -7.468 5.637 1.00 85.50 188 CYS A C 1
ATOM 1519 O O . CYS A 1 188 ? 7.998 -8.261 6.570 1.00 85.50 188 CYS A O 1
ATOM 1521 N N . GLN A 1 189 ? 9.394 -7.116 5.230 1.00 82.06 189 GLN A N 1
ATOM 1522 C CA . GLN A 1 189 ? 10.635 -7.549 5.879 1.00 82.06 189 GLN A CA 1
ATOM 1523 C C . GLN A 1 189 ? 11.338 -6.410 6.626 1.00 82.06 189 GLN A C 1
ATOM 1525 O O . GLN A 1 189 ? 11.048 -5.224 6.444 1.00 82.06 189 GLN A O 1
ATOM 1530 N N . GLU A 1 190 ? 12.244 -6.809 7.518 1.00 81.25 190 GLU A N 1
ATOM 1531 C CA . GLU A 1 190 ? 13.134 -5.889 8.221 1.00 81.25 190 GLU A CA 1
ATOM 1532 C C . GLU A 1 190 ? 14.041 -5.190 7.203 1.00 81.25 190 GLU A C 1
ATOM 1534 O O . GLU A 1 190 ? 14.584 -5.829 6.293 1.00 81.25 190 GLU A O 1
ATOM 1539 N N . VAL A 1 191 ? 14.122 -3.871 7.332 1.00 71.88 191 VAL A N 1
ATOM 1540 C CA . VAL A 1 191 ? 15.012 -3.030 6.535 1.00 71.88 191 VAL A CA 1
ATOM 1541 C C . VAL A 1 191 ? 16.245 -2.797 7.385 1.00 71.88 191 VAL A C 1
ATOM 1543 O O . VAL A 1 191 ? 16.107 -2.603 8.593 1.00 71.88 191 VAL A O 1
ATOM 1546 N N . LYS A 1 192 ? 17.417 -2.934 6.772 1.00 77.69 192 LYS A N 1
ATOM 1547 C CA . LYS A 1 192 ? 18.672 -2.572 7.422 1.00 77.69 192 LYS A CA 1
ATOM 1548 C C . LYS A 1 192 ? 18.737 -1.052 7.514 1.00 77.69 192 LYS A C 1
ATOM 1550 O O . LYS A 1 192 ? 18.202 -0.378 6.636 1.00 77.69 192 LYS A O 1
ATOM 1555 N N . ASP A 1 193 ? 19.366 -0.543 8.559 1.00 76.19 193 ASP A N 1
ATOM 1556 C CA . ASP A 1 193 ? 19.685 0.882 8.611 1.00 76.19 193 ASP A CA 1
ATOM 1557 C C . ASP A 1 193 ? 20.851 1.168 7.646 1.00 76.19 193 ASP A C 1
ATOM 1559 O O . ASP A 1 193 ? 21.640 0.263 7.358 1.00 76.19 193 ASP A O 1
ATOM 1563 N N . ASP A 1 194 ? 20.967 2.401 7.149 1.00 72.00 194 ASP A N 1
ATOM 1564 C CA . ASP A 1 194 ? 22.020 2.796 6.196 1.00 72.00 194 ASP A CA 1
ATOM 1565 C C . ASP A 1 194 ? 23.421 2.473 6.748 1.00 72.00 194 ASP A C 1
ATOM 1567 O O . ASP A 1 194 ? 24.261 1.916 6.051 1.00 72.00 194 ASP A O 1
ATOM 1571 N N . ASP A 1 195 ? 23.623 2.678 8.054 1.00 80.12 195 ASP A N 1
ATOM 1572 C CA . ASP A 1 195 ? 24.866 2.359 8.773 1.00 80.12 195 ASP A CA 1
ATOM 1573 C C . ASP A 1 195 ? 25.214 0.848 8.798 1.00 80.12 195 ASP A C 1
ATOM 1575 O O . ASP A 1 195 ? 26.314 0.460 9.207 1.00 80.12 195 ASP A O 1
ATOM 1579 N N . GLU A 1 196 ? 24.273 -0.030 8.435 1.00 80.81 196 GLU A N 1
ATOM 1580 C CA . GLU A 1 196 ? 24.446 -1.489 8.386 1.00 80.81 196 GLU A CA 1
ATOM 1581 C C . GLU A 1 196 ? 24.733 -2.021 6.970 1.00 80.81 196 GLU A C 1
ATOM 1583 O O . GLU A 1 196 ? 24.888 -3.240 6.788 1.00 80.81 196 GLU A O 1
ATOM 1588 N N . VAL A 1 197 ? 24.769 -1.137 5.971 1.00 83.06 197 VAL A N 1
ATOM 1589 C CA . VAL A 1 197 ? 25.020 -1.460 4.565 1.00 83.06 197 VAL A CA 1
ATOM 1590 C C . VAL A 1 197 ? 26.423 -0.998 4.172 1.00 83.06 197 VAL A C 1
ATOM 1592 O O . VAL A 1 197 ? 26.913 0.025 4.630 1.00 83.06 197 VAL A O 1
ATOM 1595 N N . ASP A 1 198 ? 27.112 -1.823 3.386 1.00 83.12 198 ASP A N 1
ATOM 1596 C CA . ASP A 1 198 ? 28.406 -1.468 2.810 1.00 83.12 198 ASP A CA 1
ATOM 1597 C C . ASP A 1 198 ? 28.149 -0.689 1.517 1.00 83.12 198 ASP A C 1
ATOM 1599 O O . ASP A 1 198 ? 27.565 -1.248 0.589 1.00 83.12 198 ASP A O 1
ATOM 1603 N N . ASP A 1 199 ? 28.564 0.578 1.463 1.00 79.38 199 ASP A N 1
ATOM 1604 C CA . ASP A 1 199 ? 28.388 1.446 0.289 1.00 79.38 199 ASP A CA 1
ATOM 1605 C C . ASP A 1 199 ? 29.107 0.899 -0.961 1.00 79.38 199 ASP A C 1
ATOM 1607 O O . ASP A 1 199 ? 28.797 1.295 -2.083 1.00 79.38 199 ASP A O 1
ATOM 1611 N N . GLU A 1 200 ? 30.065 -0.022 -0.799 1.00 82.00 200 GLU A N 1
ATOM 1612 C CA . GLU A 1 200 ? 30.736 -0.694 -1.920 1.00 82.00 200 GLU A CA 1
ATOM 1613 C C . GLU A 1 200 ? 29.935 -1.897 -2.468 1.00 82.00 200 GLU A C 1
ATOM 1615 O O . GLU A 1 200 ? 30.254 -2.418 -3.540 1.00 82.00 200 GLU A O 1
ATOM 1620 N N . ASP A 1 201 ? 28.893 -2.353 -1.763 1.00 84.25 201 ASP A N 1
ATOM 1621 C CA . ASP A 1 201 ? 28.015 -3.450 -2.183 1.00 84.25 201 ASP A CA 1
ATOM 1622 C C . ASP A 1 201 ? 26.741 -2.891 -2.838 1.00 84.25 201 ASP A C 1
ATOM 1624 O O . ASP A 1 201 ? 25.712 -2.685 -2.187 1.00 84.25 201 ASP A O 1
ATOM 1628 N N . PHE A 1 202 ? 26.799 -2.676 -4.159 1.00 81.12 202 PHE A N 1
ATOM 1629 C CA . PHE A 1 202 ? 25.679 -2.155 -4.954 1.00 81.12 202 PHE A CA 1
ATOM 1630 C C . PHE A 1 202 ? 24.381 -2.943 -4.745 1.00 81.12 202 PHE A C 1
ATOM 1632 O O . PHE A 1 202 ? 23.298 -2.367 -4.694 1.00 81.12 202 PHE A O 1
ATOM 1639 N N . LYS A 1 203 ? 24.464 -4.262 -4.554 1.00 82.25 203 LYS A N 1
ATOM 1640 C CA . LYS A 1 203 ? 23.286 -5.079 -4.270 1.00 82.25 203 LYS A CA 1
ATOM 1641 C C . LYS A 1 203 ? 22.678 -4.751 -2.917 1.00 82.25 203 LYS A C 1
ATOM 1643 O O . LYS A 1 203 ? 21.455 -4.732 -2.784 1.00 82.25 203 LYS A O 1
ATOM 1648 N N . ALA A 1 204 ? 23.509 -4.536 -1.904 1.00 82.00 204 ALA A N 1
ATOM 1649 C CA . ALA A 1 204 ? 23.029 -4.163 -0.585 1.00 82.00 204 ALA A CA 1
ATOM 1650 C C . ALA A 1 204 ? 22.412 -2.756 -0.593 1.00 82.00 204 ALA A C 1
ATOM 1652 O O . ALA A 1 204 ? 21.361 -2.579 0.022 1.00 82.00 204 ALA A O 1
ATOM 1653 N N . LEU A 1 205 ? 22.991 -1.813 -1.347 1.00 80.38 205 LEU A N 1
ATOM 1654 C CA . LEU A 1 205 ? 22.401 -0.495 -1.607 1.00 80.38 205 LEU A CA 1
ATOM 1655 C C . LEU A 1 205 ? 21.074 -0.601 -2.366 1.00 80.38 205 LEU A C 1
ATOM 1657 O O . LEU A 1 205 ? 20.089 0.023 -1.983 1.00 80.38 205 LEU A O 1
ATOM 1661 N N . ALA A 1 206 ? 21.000 -1.454 -3.386 1.00 80.06 206 ALA A N 1
ATOM 1662 C CA . ALA A 1 206 ? 19.770 -1.664 -4.132 1.00 80.06 206 ALA A CA 1
ATOM 1663 C C . ALA A 1 206 ? 18.667 -2.291 -3.270 1.00 80.06 206 ALA A C 1
ATOM 1665 O O . ALA A 1 206 ? 17.517 -1.868 -3.323 1.00 80.06 206 ALA A O 1
ATOM 1666 N N . GLU A 1 207 ? 19.007 -3.268 -2.424 1.00 76.94 207 GLU A N 1
ATOM 1667 C CA . GLU A 1 207 ? 18.068 -3.842 -1.454 1.00 76.94 207 GLU A CA 1
ATOM 1668 C C . GLU A 1 207 ? 17.613 -2.827 -0.395 1.00 76.94 207 GLU A C 1
ATOM 1670 O O . GLU A 1 207 ? 16.502 -2.954 0.127 1.00 76.94 207 GLU A O 1
ATOM 1675 N N . LEU A 1 208 ? 18.479 -1.881 -0.027 1.00 79.38 208 LEU A N 1
ATOM 1676 C CA . LEU A 1 208 ? 18.185 -0.805 0.913 1.00 79.38 208 LEU A CA 1
ATOM 1677 C C . LEU A 1 208 ? 17.185 0.177 0.288 1.00 79.38 208 LEU A C 1
ATOM 1679 O O . LEU A 1 208 ? 16.105 0.384 0.843 1.00 79.38 208 LEU A O 1
ATOM 1683 N N . GLU A 1 209 ? 17.495 0.668 -0.911 1.00 77.62 209 GLU A N 1
ATOM 1684 C CA . GLU A 1 209 ? 16.653 1.572 -1.696 1.00 77.62 209 GLU A CA 1
ATOM 1685 C C . GLU A 1 209 ? 15.289 0.939 -2.013 1.00 77.62 209 GLU A C 1
ATOM 1687 O O . GLU A 1 209 ? 14.247 1.539 -1.762 1.00 77.62 209 GLU A O 1
ATOM 1692 N N . GLU A 1 210 ? 15.254 -0.333 -2.430 1.00 72.88 210 GLU A N 1
ATOM 1693 C CA . GLU A 1 210 ? 14.006 -1.072 -2.676 1.00 72.88 210 GLU A CA 1
ATOM 1694 C C . GLU A 1 210 ? 13.088 -1.162 -1.447 1.00 72.88 210 GLU A C 1
ATOM 1696 O O . GLU A 1 210 ? 11.877 -1.363 -1.563 1.00 72.88 210 GLU A O 1
ATOM 1701 N N . ARG A 1 211 ? 13.661 -1.094 -0.244 1.00 69.69 211 ARG A N 1
ATOM 1702 C CA . ARG A 1 211 ? 12.930 -1.289 1.012 1.00 69.69 211 ARG A CA 1
ATOM 1703 C C . ARG A 1 211 ? 12.580 0.011 1.721 1.00 69.69 211 ARG A C 1
ATOM 1705 O O . ARG A 1 211 ? 11.649 -0.017 2.540 1.00 69.69 211 ARG A O 1
ATOM 1712 N N . HIS A 1 212 ? 13.317 1.082 1.437 1.00 68.38 212 HIS A N 1
ATOM 1713 C CA . HIS A 1 212 ? 13.085 2.427 1.961 1.00 68.38 212 HIS A CA 1
ATOM 1714 C C . HIS A 1 212 ? 12.329 3.329 0.999 1.00 68.38 212 HIS A C 1
ATOM 1716 O O . HIS A 1 212 ? 11.686 4.262 1.478 1.00 68.38 212 HIS A O 1
ATOM 1722 N N . SER A 1 213 ? 12.363 3.054 -0.307 1.00 63.97 213 SER A N 1
ATOM 1723 C CA . SER A 1 213 ? 11.608 3.851 -1.265 1.00 63.97 213 SER A CA 1
ATOM 1724 C C . SER A 1 213 ? 10.118 3.766 -0.935 1.00 63.97 213 SER A C 1
ATOM 1726 O O . SER A 1 213 ? 9.481 2.706 -0.937 1.00 63.97 213 SER A O 1
ATOM 1728 N N . ASP A 1 214 ? 9.581 4.931 -0.596 1.00 58.53 214 ASP A N 1
ATOM 1729 C CA . ASP A 1 214 ? 8.162 5.195 -0.578 1.00 58.53 214 ASP A CA 1
ATOM 1730 C C . ASP A 1 214 ? 7.836 5.912 -1.887 1.00 58.53 214 ASP A C 1
ATOM 1732 O O . ASP A 1 214 ? 8.215 7.070 -2.082 1.00 58.53 214 ASP A O 1
ATOM 1736 N N . THR A 1 215 ? 7.065 5.274 -2.764 1.00 56.22 215 THR A N 1
ATOM 1737 C CA . THR A 1 215 ? 6.504 5.989 -3.909 1.00 56.22 215 THR A CA 1
ATOM 1738 C C . THR A 1 215 ? 5.463 6.965 -3.404 1.00 56.22 215 THR A C 1
ATOM 1740 O O . THR A 1 215 ? 4.399 6.579 -2.912 1.00 56.22 215 THR A O 1
ATOM 1743 N N . ILE A 1 216 ? 5.777 8.249 -3.512 1.00 54.72 216 ILE A N 1
ATOM 1744 C CA . ILE A 1 216 ? 4.861 9.323 -3.169 1.00 54.72 216 ILE A CA 1
ATOM 1745 C C . ILE A 1 216 ? 4.442 10.002 -4.464 1.00 54.72 216 ILE A C 1
ATOM 1747 O O . ILE A 1 216 ? 5.128 10.884 -4.981 1.00 54.72 216 ILE A O 1
ATOM 1751 N N . TYR A 1 217 ? 3.267 9.628 -4.954 1.00 56.78 217 TYR A N 1
ATOM 1752 C CA . TYR A 1 217 ? 2.626 10.346 -6.043 1.00 56.78 217 TYR A CA 1
ATOM 1753 C C . TYR A 1 217 ? 2.026 11.648 -5.524 1.00 56.78 217 TYR A C 1
ATOM 1755 O O . TYR A 1 217 ? 1.254 11.643 -4.561 1.00 56.78 217 TYR A O 1
ATOM 1763 N N . ARG A 1 218 ? 2.397 12.784 -6.131 1.00 55.03 218 ARG A N 1
ATOM 1764 C CA . ARG A 1 218 ? 1.883 14.095 -5.718 1.00 55.03 218 ARG A CA 1
ATOM 1765 C C . ARG A 1 218 ? 0.981 14.707 -6.773 1.00 55.03 218 ARG A C 1
ATOM 1767 O O . ARG A 1 218 ? 1.191 14.626 -7.981 1.00 55.03 218 ARG A O 1
ATOM 1774 N N . ALA A 1 219 ? 0.006 15.440 -6.265 1.00 48.94 219 ALA A N 1
ATOM 1775 C CA . ALA A 1 219 ? -0.782 16.374 -7.033 1.00 48.94 219 ALA A CA 1
ATOM 1776 C C . ALA A 1 219 ? 0.107 17.535 -7.528 1.00 48.94 219 ALA A C 1
ATOM 1778 O O . ALA A 1 219 ? 0.433 18.425 -6.747 1.00 48.94 219 ALA A O 1
ATOM 1779 N N . GLY A 1 220 ? 0.471 17.544 -8.812 1.00 46.53 220 GLY A N 1
ATOM 1780 C CA . GLY A 1 220 ? 1.146 18.658 -9.478 1.00 46.53 220 GLY A CA 1
ATOM 1781 C C . GLY A 1 220 ? 2.672 18.584 -9.455 1.00 46.53 220 GLY A C 1
ATOM 1782 O O . GLY A 1 220 ? 3.313 19.600 -9.708 1.00 46.53 220 GLY A O 1
ATOM 1783 N N . SER A 1 221 ? 3.261 17.427 -9.134 1.00 43.84 221 SER A N 1
ATOM 1784 C CA . SER A 1 221 ? 4.713 17.221 -9.210 1.00 43.84 221 SER A CA 1
ATOM 1785 C C . SER A 1 221 ? 5.134 16.681 -10.573 1.00 43.84 221 SER A C 1
ATOM 1787 O O . SER A 1 221 ? 4.470 15.804 -11.124 1.00 43.84 221 SER A O 1
ATOM 1789 N N . ARG A 1 222 ? 6.272 17.173 -11.079 1.00 50.47 222 ARG A N 1
ATOM 1790 C CA . ARG A 1 222 ? 6.978 16.578 -12.220 1.00 50.47 222 ARG A CA 1
ATOM 1791 C C . ARG A 1 222 ? 7.424 15.155 -11.888 1.00 50.47 222 ARG A C 1
ATOM 1793 O O . ARG A 1 222 ? 7.700 14.846 -10.730 1.00 50.47 222 ARG A O 1
ATOM 1800 N N . ASP A 1 223 ? 7.528 14.329 -12.921 1.00 49.75 223 ASP A N 1
ATOM 1801 C CA . ASP A 1 223 ? 8.311 13.103 -12.838 1.00 49.75 223 ASP A CA 1
ATOM 1802 C C . ASP A 1 223 ? 9.802 13.479 -12.765 1.00 49.75 223 ASP A C 1
ATOM 1804 O O . ASP A 1 223 ? 10.261 14.208 -13.651 1.00 49.75 223 ASP A O 1
ATOM 1808 N N . PRO A 1 224 ? 10.550 13.033 -11.741 1.00 45.88 224 PRO A N 1
ATOM 1809 C CA . PRO A 1 224 ? 11.963 13.378 -11.576 1.00 45.88 224 PRO A CA 1
A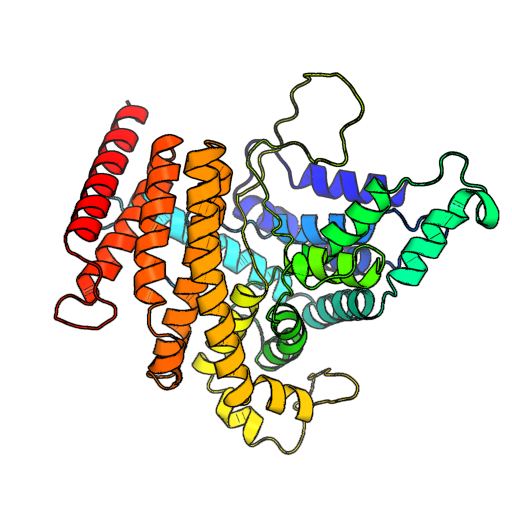TOM 1810 C C . PRO A 1 224 ? 12.853 12.901 -12.737 1.00 45.88 224 PRO A C 1
ATOM 1812 O O . PRO A 1 224 ? 13.912 13.469 -12.960 1.00 45.88 224 PRO A O 1
ATOM 1815 N N . THR A 1 225 ? 12.416 11.923 -13.538 1.00 46.94 225 THR A N 1
ATOM 1816 C CA . THR A 1 225 ? 13.189 11.410 -14.692 1.00 46.94 225 THR A CA 1
ATOM 1817 C C . THR A 1 225 ? 13.153 12.309 -15.931 1.00 46.94 225 THR A C 1
ATOM 1819 O O . THR A 1 225 ? 13.733 11.975 -16.960 1.00 46.94 225 THR A O 1
ATOM 1822 N N . ARG A 1 226 ? 12.438 13.440 -15.869 1.00 50.34 226 ARG A N 1
ATOM 1823 C CA . ARG A 1 226 ? 12.264 14.376 -16.989 1.00 50.34 226 ARG A CA 1
ATOM 1824 C C . ARG A 1 226 ? 13.098 15.654 -16.866 1.00 50.34 226 ARG A C 1
ATOM 1826 O O . ARG A 1 226 ? 12.872 16.583 -17.645 1.00 50.34 226 ARG A O 1
ATOM 1833 N N . ASP A 1 227 ? 14.007 15.717 -15.894 1.00 42.81 227 ASP A N 1
ATOM 1834 C CA . ASP A 1 227 ? 14.881 16.869 -15.659 1.00 42.81 227 ASP A CA 1
ATOM 1835 C C . ASP A 1 227 ? 16.008 16.944 -16.704 1.00 42.81 227 ASP A C 1
ATOM 1837 O O . ASP A 1 227 ? 17.169 16.666 -16.435 1.00 42.81 227 ASP A O 1
ATOM 1841 N N . ASP A 1 228 ? 15.647 17.398 -17.905 1.00 43.25 228 ASP A N 1
ATOM 1842 C CA . ASP A 1 228 ? 16.564 18.118 -18.787 1.00 43.25 228 ASP A CA 1
ATOM 1843 C C . ASP A 1 228 ? 16.407 19.628 -18.512 1.00 43.25 228 ASP A C 1
ATOM 1845 O O . ASP A 1 228 ? 15.384 20.229 -18.849 1.00 43.25 228 ASP A O 1
ATOM 1849 N N . ASP A 1 229 ? 17.423 20.211 -17.874 1.00 46.88 229 ASP A N 1
ATOM 1850 C CA . ASP A 1 229 ? 17.838 21.625 -17.846 1.00 46.88 229 ASP A CA 1
ATOM 1851 C C . ASP A 1 229 ? 16.782 22.767 -17.938 1.00 46.88 229 ASP A C 1
ATOM 1853 O O . ASP A 1 229 ? 16.069 22.981 -18.924 1.00 46.88 229 ASP A O 1
ATOM 1857 N N . ASP A 1 230 ? 16.847 23.651 -16.932 1.00 49.41 230 ASP A N 1
ATOM 1858 C CA . ASP A 1 230 ? 16.630 25.112 -16.977 1.00 49.41 230 ASP A CA 1
ATOM 1859 C C . ASP A 1 230 ? 15.284 25.707 -17.440 1.00 49.41 230 ASP A C 1
ATOM 1861 O O . ASP A 1 230 ? 15.100 26.926 -17.354 1.00 49.41 230 ASP A O 1
ATOM 1865 N N . ASN A 1 231 ? 14.293 24.922 -17.863 1.00 43.12 231 ASN A N 1
ATOM 1866 C CA . ASN A 1 231 ? 12.978 25.477 -18.195 1.00 43.12 231 ASN A CA 1
ATOM 1867 C C . ASN A 1 231 ? 11.983 25.362 -17.029 1.00 43.12 231 ASN A C 1
ATOM 1869 O O . ASN A 1 231 ? 11.357 24.321 -16.807 1.00 43.12 231 ASN A O 1
ATOM 1873 N N . GLU A 1 232 ? 11.746 26.494 -16.353 1.00 42.25 232 GLU A N 1
ATOM 1874 C CA . GLU A 1 232 ? 10.569 26.817 -15.514 1.00 42.25 232 GLU A CA 1
ATOM 1875 C C . GLU A 1 232 ? 9.251 26.822 -16.340 1.00 42.25 232 GLU A C 1
ATOM 1877 O O . GLU A 1 232 ? 8.461 27.764 -16.305 1.00 42.25 232 GLU A O 1
ATOM 1882 N N . GLY A 1 233 ? 9.020 25.793 -17.159 1.00 40.59 233 GLY A N 1
ATOM 1883 C CA . GLY A 1 233 ? 7.785 25.583 -17.911 1.00 40.59 233 GLY A CA 1
ATOM 1884 C C . GLY A 1 233 ? 6.814 24.676 -17.156 1.00 40.59 233 GLY A C 1
ATOM 1885 O O . GLY A 1 233 ? 7.172 23.555 -16.786 1.00 40.59 233 GLY A O 1
ATOM 1886 N N . ASP A 1 234 ? 5.593 25.164 -16.938 1.00 46.78 234 ASP A N 1
ATOM 1887 C CA . ASP A 1 234 ? 4.478 24.459 -16.300 1.00 46.78 234 ASP A CA 1
ATOM 1888 C C . ASP A 1 234 ? 4.177 23.098 -16.954 1.00 46.78 234 ASP A C 1
ATOM 1890 O O . ASP A 1 234 ? 3.767 23.038 -18.113 1.00 46.78 234 ASP A O 1
ATOM 1894 N N . PHE A 1 235 ? 4.265 22.020 -16.170 1.00 42.09 235 PHE A N 1
ATOM 1895 C CA . PHE A 1 235 ? 3.545 20.769 -16.422 1.00 42.09 235 PHE A CA 1
ATOM 1896 C C . PHE A 1 235 ? 2.999 20.251 -15.090 1.00 42.09 235 PHE A C 1
ATOM 1898 O O . PHE A 1 235 ? 3.697 19.596 -14.319 1.00 42.09 235 PHE A O 1
ATOM 1905 N N . ILE A 1 236 ? 1.749 20.612 -14.797 1.00 41.97 236 ILE A N 1
ATOM 1906 C CA . ILE A 1 236 ? 1.022 20.172 -13.606 1.00 41.97 236 ILE A CA 1
ATOM 1907 C C . ILE A 1 236 ? 0.358 18.839 -13.959 1.00 41.97 236 ILE A C 1
ATOM 1909 O O . ILE A 1 236 ? -0.761 18.816 -14.462 1.00 41.97 236 ILE A O 1
ATOM 1913 N N . LEU A 1 237 ? 1.049 17.724 -13.723 1.00 44.19 237 LEU A N 1
ATOM 1914 C CA . LEU A 1 237 ? 0.389 16.421 -13.656 1.00 44.19 237 LEU A CA 1
ATOM 1915 C C . LEU A 1 237 ? -0.119 16.261 -12.226 1.00 44.19 237 LEU A C 1
ATOM 1917 O O . LEU A 1 237 ? 0.656 16.090 -11.284 1.00 44.19 237 LEU A O 1
ATOM 1921 N N . GLN A 1 238 ? -1.427 16.411 -12.031 1.00 50.47 238 GLN A N 1
ATOM 1922 C CA . GLN A 1 238 ? -2.029 16.154 -10.734 1.00 50.47 238 GLN A CA 1
ATOM 1923 C C . GLN A 1 238 ? -2.215 14.636 -10.578 1.00 50.47 238 GLN A C 1
ATOM 1925 O O . GLN A 1 238 ? -3.044 14.037 -11.248 1.00 50.47 238 GLN A O 1
ATOM 1930 N N . ILE A 1 239 ? -1.424 13.992 -9.718 1.00 50.50 239 ILE A N 1
ATOM 1931 C CA . ILE A 1 239 ? -1.614 12.581 -9.358 1.00 50.50 239 ILE A CA 1
ATOM 1932 C C . ILE A 1 239 ? -2.365 12.515 -8.026 1.00 50.50 239 ILE A C 1
ATOM 1934 O O . ILE A 1 239 ? -2.210 13.404 -7.180 1.00 50.50 239 ILE A O 1
ATOM 1938 N N . ASN A 1 240 ? -3.213 11.501 -7.825 1.00 53.59 240 ASN A N 1
ATOM 1939 C CA . ASN A 1 240 ? -3.761 11.283 -6.490 1.00 53.59 240 ASN A CA 1
ATOM 1940 C C . ASN A 1 240 ? -2.649 10.867 -5.531 1.00 53.59 240 ASN A C 1
ATOM 1942 O O . ASN A 1 240 ? -1.730 10.133 -5.876 1.00 53.59 240 ASN A O 1
ATOM 1946 N N . GLU A 1 241 ? -2.746 11.401 -4.321 1.00 57.81 241 GLU A N 1
ATOM 1947 C CA . GLU A 1 241 ? -1.849 11.064 -3.229 1.00 57.81 241 GLU A CA 1
ATOM 1948 C C . GLU A 1 241 ? -2.073 9.599 -2.840 1.00 57.81 241 GLU A C 1
ATOM 1950 O O . GLU A 1 241 ? -3.131 9.252 -2.312 1.00 57.81 241 GLU A O 1
ATOM 1955 N N . GLU A 1 242 ? -1.079 8.750 -3.086 1.00 57.72 242 GLU A N 1
ATOM 1956 C CA . GLU A 1 242 ? -1.100 7.332 -2.730 1.00 57.72 242 GLU A CA 1
ATOM 1957 C C . GLU A 1 242 ? 0.127 6.991 -1.887 1.00 57.72 242 GLU A C 1
ATOM 1959 O O . GLU A 1 242 ? 1.238 7.420 -2.178 1.00 57.72 242 GLU A O 1
ATOM 1964 N N . VAL A 1 243 ? -0.091 6.239 -0.805 1.00 57.59 243 VAL A N 1
ATOM 1965 C CA . VAL A 1 243 ? 0.977 5.687 0.033 1.00 57.59 243 VAL A CA 1
ATOM 1966 C C . VAL A 1 243 ? 0.593 4.255 0.357 1.00 57.59 243 VAL A C 1
ATOM 1968 O O . VAL A 1 243 ? -0.260 3.997 1.213 1.00 57.59 243 VAL A O 1
ATOM 1971 N N . LEU A 1 244 ? 1.207 3.314 -0.352 1.00 59.06 244 LEU A N 1
ATOM 1972 C CA . LEU A 1 244 ? 1.012 1.886 -0.148 1.00 59.06 244 LEU A CA 1
ATOM 1973 C C . LEU A 1 244 ? 2.355 1.238 0.128 1.00 59.06 244 LEU A C 1
ATOM 1975 O O . LEU A 1 244 ? 3.157 1.013 -0.766 1.00 59.06 244 LEU A O 1
ATOM 1979 N N . THR A 1 245 ? 2.580 0.906 1.394 1.00 72.62 245 THR A N 1
ATOM 1980 C CA . THR A 1 245 ? 3.790 0.202 1.806 1.00 72.62 245 THR A CA 1
ATOM 1981 C C . THR A 1 245 ? 3.521 -1.297 1.887 1.00 72.62 245 THR A C 1
ATOM 1983 O O . THR A 1 245 ? 2.420 -1.741 2.242 1.00 72.62 245 THR A O 1
ATOM 1986 N N . GLY A 1 246 ? 4.546 -2.102 1.611 1.00 80.62 246 GLY A N 1
ATOM 1987 C CA . GLY A 1 246 ? 4.494 -3.562 1.727 1.00 80.62 246 GLY A CA 1
ATOM 1988 C C . GLY A 1 246 ? 3.823 -4.091 3.008 1.00 80.62 246 GLY A C 1
ATOM 1989 O O . GLY A 1 246 ? 2.947 -4.959 2.916 1.00 80.62 246 GLY A O 1
ATOM 1990 N N . PRO A 1 247 ? 4.129 -3.540 4.201 1.00 89.12 247 PRO A N 1
ATOM 1991 C CA . PRO A 1 247 ? 3.464 -3.909 5.449 1.00 89.12 247 PRO A CA 1
ATOM 1992 C C . PRO A 1 247 ? 1.949 -3.671 5.457 1.00 89.12 247 PRO A C 1
ATOM 1994 O O . PRO A 1 247 ? 1.211 -4.524 5.952 1.00 89.12 247 PRO A O 1
ATOM 1997 N N . ILE A 1 248 ? 1.455 -2.568 4.875 1.00 90.44 248 ILE A N 1
ATOM 1998 C CA . ILE A 1 248 ? 0.010 -2.304 4.772 1.00 90.44 248 ILE A CA 1
ATOM 1999 C C . ILE A 1 248 ? -0.647 -3.425 3.966 1.00 90.44 248 ILE A C 1
ATOM 2001 O O . ILE A 1 248 ? -1.590 -4.064 4.442 1.00 90.44 248 ILE A O 1
ATOM 2005 N N . CYS A 1 249 ? -0.125 -3.704 2.771 1.00 87.56 249 CYS A N 1
ATOM 2006 C CA . CYS A 1 249 ? -0.639 -4.746 1.885 1.00 87.56 249 CYS A CA 1
ATOM 2007 C C . CYS A 1 249 ? -0.599 -6.130 2.552 1.00 87.56 249 CYS A C 1
ATOM 2009 O O . CYS A 1 249 ? -1.577 -6.881 2.492 1.00 87.56 249 CYS A O 1
ATOM 2011 N N . HIS A 1 250 ? 0.486 -6.446 3.264 1.00 92.69 250 HIS A N 1
ATOM 2012 C CA . HIS A 1 250 ? 0.630 -7.722 3.959 1.00 92.69 250 HIS A CA 1
ATOM 2013 C C . HIS A 1 250 ? -0.418 -7.914 5.049 1.00 92.69 250 HIS A C 1
ATOM 2015 O O . HIS A 1 250 ? -1.169 -8.894 5.019 1.00 92.69 250 HIS A O 1
ATOM 2021 N N . ILE A 1 251 ? -0.536 -6.960 5.977 1.00 95.38 251 ILE A N 1
ATOM 2022 C CA . ILE A 1 251 ? -1.526 -7.062 7.050 1.00 95.38 251 ILE A CA 1
ATOM 2023 C C . ILE A 1 251 ? -2.951 -7.044 6.471 1.00 95.38 251 ILE A C 1
ATOM 2025 O O . ILE A 1 251 ? -3.806 -7.774 6.966 1.00 95.38 251 ILE A O 1
ATOM 2029 N N . ARG A 1 252 ? -3.224 -6.332 5.365 1.00 93.00 252 ARG A N 1
ATOM 2030 C CA . ARG A 1 252 ? -4.537 -6.368 4.681 1.00 93.00 252 ARG A CA 1
ATOM 2031 C C . ARG A 1 252 ? -4.893 -7.757 4.155 1.00 93.00 252 ARG A C 1
ATOM 2033 O O . ARG A 1 252 ? -6.051 -8.181 4.273 1.00 93.00 252 ARG A O 1
ATOM 2040 N N . ILE A 1 253 ? -3.929 -8.474 3.573 1.00 93.38 253 ILE A N 1
ATOM 2041 C CA . ILE A 1 253 ? -4.129 -9.874 3.183 1.00 93.38 253 ILE A CA 1
ATOM 2042 C C . ILE A 1 253 ? -4.405 -10.712 4.430 1.00 93.38 253 ILE A C 1
ATOM 2044 O O . ILE A 1 253 ? -5.394 -11.443 4.448 1.00 93.38 253 ILE A O 1
ATOM 2048 N N . LEU A 1 254 ? -3.623 -10.557 5.501 1.00 95.75 254 LEU A N 1
ATOM 2049 C CA . LEU A 1 254 ? -3.847 -11.283 6.755 1.00 95.75 254 LEU A CA 1
ATOM 2050 C C . LEU A 1 254 ? -5.240 -11.010 7.354 1.00 95.75 254 LEU A C 1
ATOM 2052 O O . LEU A 1 254 ? -5.923 -11.955 7.740 1.00 95.75 254 LEU A O 1
ATOM 2056 N N . VAL A 1 255 ? -5.720 -9.763 7.359 1.00 95.62 255 VAL A N 1
ATOM 2057 C CA . VAL A 1 255 ? -7.094 -9.400 7.760 1.00 95.62 255 VAL A CA 1
ATOM 2058 C C . VAL A 1 255 ? -8.123 -10.144 6.915 1.00 95.62 255 VAL A C 1
ATOM 2060 O O . VAL A 1 255 ? -9.078 -10.716 7.445 1.00 95.62 255 VAL A O 1
ATOM 2063 N N . SER A 1 256 ? -7.933 -10.172 5.597 1.00 94.19 256 SER A N 1
ATOM 2064 C CA . SER A 1 256 ? -8.857 -10.842 4.675 1.00 94.19 256 SER A CA 1
ATOM 2065 C C . SER A 1 256 ? -8.877 -12.354 4.908 1.00 94.19 256 SER A C 1
ATOM 2067 O O . SER A 1 256 ? -9.949 -12.960 4.962 1.00 94.19 256 SER A O 1
ATOM 2069 N N . LEU A 1 257 ? -7.708 -12.956 5.140 1.00 94.81 257 LEU A N 1
ATOM 2070 C CA . LEU A 1 257 ? -7.581 -14.361 5.518 1.00 94.81 257 LEU A CA 1
ATOM 2071 C C . LEU A 1 257 ? -8.244 -14.651 6.879 1.00 94.81 257 LEU A C 1
ATOM 2073 O O . LEU A 1 257 ? -8.887 -15.693 7.023 1.00 94.81 257 LEU A O 1
ATOM 2077 N N . ALA A 1 258 ? -8.152 -13.733 7.850 1.00 95.06 258 ALA A N 1
ATOM 2078 C CA . ALA A 1 258 ? -8.766 -13.867 9.179 1.00 95.06 258 ALA A CA 1
ATOM 2079 C C . ALA A 1 258 ? -10.286 -13.858 9.084 1.00 95.06 258 ALA A C 1
ATOM 2081 O O . ALA A 1 258 ? -10.941 -14.796 9.536 1.00 95.06 258 ALA A O 1
ATOM 2082 N N . LYS A 1 259 ? -10.847 -12.838 8.423 1.00 94.38 259 LYS A N 1
ATOM 2083 C CA . LYS A 1 259 ? -12.297 -12.687 8.233 1.00 94.38 259 LYS A CA 1
ATOM 2084 C C . LYS A 1 259 ? -12.929 -13.906 7.560 1.00 94.38 259 LYS A C 1
ATOM 2086 O O . LYS A 1 259 ? -14.080 -14.232 7.829 1.00 94.38 259 LYS A O 1
ATOM 2091 N N . ARG A 1 260 ? -12.175 -14.594 6.698 1.00 93.94 260 ARG A N 1
ATOM 2092 C CA . ARG A 1 260 ? -12.615 -15.795 5.966 1.00 93.94 260 ARG A CA 1
ATOM 2093 C C . ARG A 1 260 ? -12.285 -17.118 6.685 1.00 93.94 260 ARG A C 1
ATOM 2095 O O . ARG A 1 260 ? -12.579 -18.205 6.165 1.00 93.94 260 ARG A O 1
ATOM 2102 N N . GLY A 1 261 ? -11.675 -17.050 7.872 1.00 92.94 261 GLY A N 1
ATOM 2103 C CA . GLY A 1 261 ? -11.266 -18.207 8.673 1.00 92.94 261 GLY A CA 1
ATOM 2104 C C . GLY A 1 261 ? -10.271 -19.112 7.944 1.00 92.94 261 GLY A C 1
ATOM 2105 O O . GLY A 1 261 ? -10.410 -20.336 7.972 1.00 92.94 261 GLY A O 1
ATOM 2106 N N . ILE A 1 262 ? -9.339 -18.526 7.184 1.00 92.81 262 ILE A N 1
ATOM 2107 C CA . ILE A 1 262 ? -8.401 -19.266 6.328 1.00 92.81 262 ILE A CA 1
ATOM 2108 C C . ILE A 1 262 ? -7.157 -19.713 7.105 1.00 92.81 262 ILE A C 1
ATOM 2110 O O . ILE A 1 262 ? -6.609 -20.765 6.779 1.00 92.81 262 ILE A O 1
ATOM 2114 N N . PHE A 1 263 ? -6.744 -19.002 8.162 1.00 88.44 263 PHE A N 1
ATOM 2115 C CA . PHE A 1 263 ? -5.574 -19.374 8.974 1.00 88.44 263 PHE A CA 1
ATOM 2116 C C . PHE A 1 263 ? -5.657 -20.815 9.478 1.00 88.44 263 PHE A C 1
ATOM 2118 O O . PHE A 1 263 ? -4.770 -21.629 9.215 1.00 88.44 263 PHE A O 1
ATOM 2125 N N . GLU A 1 264 ? -6.751 -21.159 10.152 1.00 87.44 264 GLU A N 1
ATOM 2126 C CA . GLU A 1 264 ? -6.962 -22.483 10.730 1.00 87.44 264 GLU A CA 1
ATOM 2127 C C . GLU A 1 264 ? -7.086 -23.546 9.635 1.00 87.44 264 GLU A C 1
ATOM 2129 O O . GLU A 1 264 ? -6.508 -24.630 9.754 1.00 87.44 264 GLU A O 1
ATOM 2134 N N . LYS A 1 265 ? -7.784 -23.220 8.537 1.00 92.69 265 LYS A N 1
ATOM 2135 C CA . LYS A 1 265 ? -7.955 -24.117 7.386 1.00 92.69 265 LYS A CA 1
ATOM 2136 C C . LYS A 1 265 ? -6.608 -24.480 6.766 1.00 92.69 265 LYS A C 1
ATOM 2138 O O . LYS A 1 265 ? -6.329 -25.663 6.577 1.00 92.69 265 LYS A O 1
ATOM 2143 N N . VAL A 1 266 ? -5.754 -23.489 6.495 1.00 92.69 266 VAL A N 1
ATOM 2144 C CA . VAL A 1 266 ? -4.444 -23.708 5.868 1.00 92.69 266 VAL A CA 1
ATOM 2145 C C . VAL A 1 266 ? -3.577 -24.612 6.731 1.00 92.69 266 VAL A C 1
ATOM 2147 O O . VAL A 1 266 ? -2.973 -25.546 6.205 1.00 92.69 266 VAL A O 1
ATOM 2150 N N . GLN A 1 267 ? -3.542 -24.400 8.050 1.00 88.69 267 GLN A N 1
ATOM 2151 C CA . GLN A 1 267 ? -2.732 -25.230 8.948 1.00 88.69 267 GLN A CA 1
ATOM 2152 C C . GLN A 1 267 ? -3.163 -26.708 8.924 1.00 88.69 267 GLN A C 1
ATOM 2154 O O . GLN A 1 267 ? -2.310 -27.596 9.016 1.00 88.69 267 GLN A O 1
ATOM 2159 N N . GLN A 1 268 ? -4.450 -26.984 8.693 1.00 92.50 268 GLN A N 1
ATOM 2160 C CA . GLN A 1 268 ? -5.015 -28.336 8.597 1.00 92.50 268 GLN A CA 1
ATOM 2161 C C . GLN A 1 268 ? -4.836 -28.999 7.221 1.00 92.50 268 GLN A C 1
ATOM 2163 O O . GLN A 1 268 ? -5.027 -30.209 7.091 1.00 92.50 268 GLN A O 1
ATOM 2168 N N . TRP A 1 269 ? -4.467 -28.253 6.176 1.00 93.12 269 TRP A N 1
ATOM 2169 C CA . TRP A 1 269 ? -4.330 -28.821 4.835 1.00 93.12 269 TRP A CA 1
ATOM 2170 C C . TRP A 1 269 ? -3.143 -29.782 4.727 1.00 93.12 269 TRP A C 1
ATOM 2172 O O . TRP A 1 269 ? -2.015 -29.458 5.100 1.00 93.12 269 TRP A O 1
ATOM 2182 N N . ASN A 1 270 ? -3.391 -30.951 4.136 1.00 90.50 270 ASN A N 1
ATOM 2183 C CA . ASN A 1 270 ? -2.351 -31.923 3.772 1.00 90.50 270 ASN A CA 1
ATOM 2184 C C . ASN A 1 270 ? -1.962 -31.837 2.289 1.00 90.50 270 ASN A C 1
ATOM 2186 O O . ASN A 1 270 ? -0.913 -32.332 1.887 1.00 90.50 270 ASN A O 1
ATOM 2190 N N . LYS A 1 271 ? -2.804 -31.200 1.470 1.00 90.44 271 LYS A N 1
ATOM 2191 C CA . LYS A 1 271 ? -2.593 -30.977 0.040 1.00 90.44 271 LYS A CA 1
ATOM 2192 C C . LYS A 1 271 ? -3.018 -29.555 -0.307 1.00 90.44 271 LYS A C 1
ATOM 2194 O O . LYS A 1 271 ? -4.012 -29.069 0.226 1.00 90.44 271 LYS A O 1
ATOM 2199 N N . ALA A 1 272 ? -2.264 -28.909 -1.191 1.00 89.06 272 ALA A N 1
ATOM 2200 C CA . ALA A 1 272 ? -2.606 -27.588 -1.700 1.00 89.06 272 ALA A CA 1
ATOM 2201 C C . ALA A 1 272 ? -3.953 -27.619 -2.456 1.00 89.06 272 ALA A C 1
ATOM 2203 O O . ALA A 1 272 ? -4.199 -28.572 -3.208 1.00 89.06 272 ALA A O 1
ATOM 2204 N N . PRO A 1 273 ? -4.816 -26.601 -2.286 1.00 91.12 273 PRO A N 1
ATOM 2205 C CA . PRO A 1 273 ? -6.017 -26.459 -3.098 1.00 91.12 273 PRO A CA 1
ATOM 2206 C C . PRO A 1 273 ? -5.653 -26.230 -4.571 1.00 91.12 273 PRO A C 1
ATOM 2208 O O . PRO A 1 273 ? -4.560 -25.772 -4.910 1.00 91.12 273 PRO A O 1
ATOM 2211 N N . LYS A 1 274 ? -6.587 -26.563 -5.468 1.00 89.75 274 LYS A N 1
ATOM 2212 C CA . LYS A 1 274 ? -6.414 -26.340 -6.908 1.00 89.75 274 LYS A CA 1
ATOM 2213 C C . LYS A 1 274 ? -6.223 -24.843 -7.174 1.00 89.75 274 LYS A C 1
ATOM 2215 O O . LYS A 1 274 ? -7.009 -24.040 -6.691 1.00 89.75 274 LYS A O 1
ATOM 2220 N N . GLY A 1 275 ? -5.215 -24.498 -7.973 1.00 86.56 275 GLY A N 1
ATOM 2221 C CA . GLY A 1 275 ? -4.921 -23.113 -8.358 1.00 86.56 275 GLY A CA 1
ATOM 2222 C C . GLY A 1 275 ? -3.900 -22.399 -7.469 1.00 86.56 275 GLY A C 1
ATOM 2223 O O . GLY A 1 275 ? -3.419 -21.345 -7.872 1.00 86.56 275 GLY A O 1
ATOM 2224 N N . LEU A 1 276 ? -3.517 -22.977 -6.322 1.00 88.31 276 LEU A N 1
ATOM 2225 C CA . LEU A 1 276 ? -2.415 -22.449 -5.516 1.00 88.31 276 LEU A CA 1
ATOM 2226 C C . LEU A 1 276 ? -1.092 -22.691 -6.260 1.00 88.31 276 LEU A C 1
ATOM 2228 O O . LEU A 1 276 ? -0.675 -23.840 -6.413 1.00 88.31 276 LEU A O 1
ATOM 2232 N N . ASN A 1 277 ? -0.455 -21.618 -6.730 1.00 77.62 277 ASN A N 1
ATOM 2233 C CA . ASN A 1 277 ? 0.751 -21.636 -7.561 1.00 77.62 277 ASN A CA 1
ATOM 2234 C C . ASN A 1 277 ? 1.968 -21.084 -6.806 1.00 77.62 277 ASN A C 1
ATOM 2236 O O . ASN A 1 277 ? 2.689 -20.192 -7.252 1.00 77.62 277 ASN 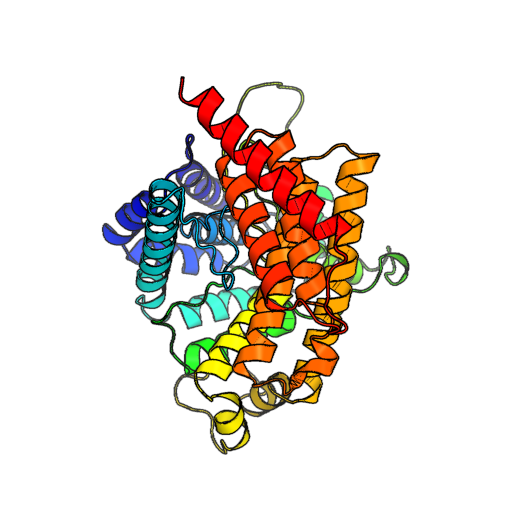A O 1
ATOM 2240 N N . MET A 1 278 ? 2.192 -21.642 -5.626 1.00 70.19 278 MET A N 1
ATOM 2241 C CA . MET A 1 278 ? 3.377 -21.371 -4.825 1.00 70.19 278 MET A CA 1
ATOM 2242 C C . MET A 1 278 ? 4.514 -22.220 -5.396 1.00 70.19 278 MET A C 1
ATOM 2244 O O . MET A 1 278 ? 4.318 -23.427 -5.529 1.00 70.19 278 MET A O 1
ATOM 2248 N N . GLY A 1 279 ? 5.658 -21.615 -5.743 1.00 65.38 279 GLY A N 1
ATOM 2249 C CA . GLY A 1 279 ? 6.825 -22.284 -6.347 1.00 65.38 279 GLY A CA 1
ATOM 2250 C C . GLY A 1 279 ? 7.440 -23.409 -5.492 1.00 65.38 279 GLY A C 1
ATOM 2251 O O . GLY A 1 279 ? 6.746 -24.138 -4.789 1.00 65.38 279 GLY A O 1
ATOM 2252 N N . GLY A 1 280 ? 8.768 -23.571 -5.504 1.00 57.28 280 GLY A N 1
ATOM 2253 C CA . GLY A 1 280 ? 9.467 -24.742 -4.932 1.00 57.28 280 GLY A CA 1
ATOM 2254 C C . GLY A 1 280 ? 9.141 -25.143 -3.474 1.00 57.28 280 GLY A C 1
ATOM 2255 O O . GLY A 1 280 ? 9.440 -26.269 -3.083 1.00 57.28 280 GLY A O 1
ATOM 2256 N N . GLY A 1 281 ? 8.496 -24.284 -2.671 1.00 66.31 281 GLY A N 1
ATOM 2257 C CA . GLY A 1 281 ? 8.057 -24.594 -1.300 1.00 66.31 281 GLY A CA 1
ATOM 2258 C C . GLY A 1 281 ? 6.552 -24.832 -1.079 1.00 66.31 281 GLY A C 1
ATOM 2259 O O . GLY A 1 281 ? 6.166 -25.237 0.023 1.00 66.31 281 GLY A O 1
ATOM 2260 N N . GLY A 1 282 ? 5.691 -24.633 -2.085 1.00 80.88 282 GLY A N 1
ATOM 2261 C CA . GLY A 1 282 ? 4.271 -25.014 -2.050 1.00 80.88 282 GLY A CA 1
ATOM 2262 C C . GLY A 1 282 ? 3.492 -24.592 -0.787 1.00 80.88 282 GLY A C 1
ATOM 2263 O O . GLY A 1 282 ? 3.680 -23.515 -0.221 1.00 80.88 282 GLY A O 1
ATOM 2264 N N . LEU A 1 283 ? 2.633 -25.496 -0.297 1.00 88.75 283 LEU A N 1
ATOM 2265 C CA . LEU A 1 283 ? 1.835 -25.326 0.930 1.00 88.75 283 LEU A CA 1
ATOM 2266 C C . LEU A 1 283 ? 2.686 -25.113 2.196 1.00 88.75 283 LEU A C 1
ATOM 2268 O O . LEU A 1 283 ? 2.230 -24.473 3.142 1.00 88.75 283 LEU A O 1
ATOM 2272 N N . ARG A 1 284 ? 3.918 -25.640 2.240 1.00 90.56 284 ARG A N 1
ATOM 2273 C CA . ARG A 1 284 ? 4.803 -25.492 3.407 1.00 90.56 284 ARG A CA 1
ATOM 2274 C C . ARG A 1 284 ? 5.184 -24.027 3.617 1.00 90.56 284 ARG A C 1
ATOM 2276 O O . ARG A 1 284 ? 5.162 -23.566 4.755 1.00 90.56 284 ARG A O 1
ATOM 2283 N N . ASN A 1 285 ? 5.476 -23.304 2.536 1.00 89.38 285 ASN A N 1
ATOM 2284 C CA . ASN A 1 285 ? 5.792 -21.878 2.606 1.00 89.38 285 ASN A CA 1
ATOM 2285 C C . ASN A 1 285 ? 4.591 -21.062 3.088 1.00 89.38 285 ASN A C 1
ATOM 2287 O O . ASN A 1 285 ? 4.745 -20.266 4.008 1.00 89.38 285 ASN A O 1
ATOM 2291 N N . VAL A 1 286 ? 3.389 -21.338 2.569 1.00 91.94 286 VAL A N 1
ATOM 2292 C CA . VAL A 1 286 ? 2.158 -20.676 3.038 1.00 91.94 286 VAL A CA 1
ATOM 2293 C C . VAL A 1 286 ? 1.946 -20.912 4.535 1.00 91.94 286 VAL A C 1
ATOM 2295 O O . VAL A 1 286 ? 1.719 -19.968 5.285 1.00 91.94 286 VAL A O 1
ATOM 2298 N N . LYS A 1 287 ? 2.082 -22.159 5.011 1.00 94.19 287 LYS A N 1
ATOM 2299 C CA . LYS A 1 287 ? 1.958 -22.471 6.446 1.00 94.19 287 LYS A CA 1
ATOM 2300 C C . LYS A 1 287 ? 2.986 -21.735 7.303 1.00 94.19 287 LYS A C 1
ATOM 2302 O O . LYS A 1 287 ? 2.653 -21.361 8.425 1.00 94.19 287 LYS A O 1
ATOM 2307 N N . LYS A 1 288 ? 4.212 -21.554 6.795 1.00 93.50 288 LYS A N 1
ATOM 2308 C CA . LYS A 1 288 ? 5.270 -20.788 7.468 1.00 93.50 288 LYS A CA 1
ATOM 2309 C C . LYS A 1 288 ? 4.891 -19.308 7.557 1.00 93.50 288 LYS A C 1
ATOM 2311 O O . LYS A 1 288 ? 4.909 -18.776 8.661 1.00 93.50 288 LYS A O 1
ATOM 2316 N N . MET A 1 289 ? 4.503 -18.683 6.443 1.00 93.38 289 MET A N 1
ATOM 2317 C CA . MET A 1 289 ? 4.093 -17.269 6.388 1.00 93.38 289 MET A CA 1
ATOM 2318 C C . MET A 1 289 ? 2.874 -16.984 7.278 1.00 93.38 289 MET A C 1
ATOM 2320 O O . MET A 1 289 ? 2.812 -15.954 7.930 1.00 93.38 289 MET A O 1
ATOM 2324 N N . LEU A 1 290 ? 1.939 -17.935 7.373 1.00 94.88 290 LEU A N 1
ATOM 2325 C CA . LEU A 1 290 ? 0.769 -17.859 8.258 1.00 94.88 290 LEU A CA 1
ATOM 2326 C C . LEU A 1 290 ? 1.013 -18.466 9.649 1.00 94.88 290 LEU A C 1
ATOM 2328 O O . LEU A 1 290 ? 0.060 -18.786 10.365 1.00 94.88 290 LEU A O 1
ATOM 2332 N N . SER A 1 291 ? 2.269 -18.713 10.025 1.00 94.25 291 SER A N 1
ATOM 2333 C CA . SER A 1 291 ? 2.587 -19.211 11.361 1.00 94.25 291 SER A CA 1
ATOM 2334 C C . SER A 1 291 ? 2.490 -18.088 12.386 1.00 94.25 291 SER A C 1
ATOM 2336 O O . SER A 1 291 ? 2.765 -16.928 12.096 1.00 94.25 291 SER A O 1
ATOM 2338 N N . ASP A 1 292 ? 2.161 -18.452 13.625 1.00 95.12 292 ASP A N 1
ATOM 2339 C CA . ASP A 1 292 ? 2.028 -17.489 14.721 1.00 95.12 292 ASP A CA 1
ATOM 2340 C C . ASP A 1 292 ? 3.312 -16.672 14.937 1.00 95.12 292 ASP A C 1
ATOM 2342 O O . ASP A 1 292 ? 3.254 -15.490 15.252 1.00 95.12 292 ASP A O 1
ATOM 2346 N N . LYS A 1 293 ? 4.475 -17.298 14.713 1.00 95.62 293 LYS A N 1
ATOM 2347 C CA . LYS A 1 293 ? 5.786 -16.651 14.801 1.00 95.62 293 LYS A CA 1
ATOM 2348 C C . LYS A 1 293 ? 5.963 -15.565 13.737 1.00 95.62 293 LYS A C 1
ATOM 2350 O O . LYS A 1 293 ? 6.405 -14.474 14.076 1.00 95.62 293 LYS A O 1
ATOM 2355 N N . GLU A 1 294 ? 5.650 -15.867 12.477 1.00 95.00 294 GLU A N 1
ATOM 2356 C CA . GLU A 1 294 ? 5.817 -14.902 11.383 1.00 95.00 294 GLU A CA 1
ATOM 2357 C C . GLU A 1 294 ? 4.822 -13.746 11.509 1.00 95.00 294 GLU A C 1
ATOM 2359 O O . GLU A 1 294 ? 5.232 -12.600 11.402 1.00 95.00 294 GLU A O 1
ATOM 2364 N N . ILE A 1 295 ? 3.560 -14.019 11.860 1.00 96.19 295 ILE A N 1
ATOM 2365 C CA . ILE A 1 295 ? 2.552 -12.967 12.075 1.00 96.19 295 ILE A CA 1
ATOM 2366 C C . ILE A 1 295 ? 3.001 -11.998 13.176 1.00 96.19 295 ILE A C 1
ATOM 2368 O O . ILE A 1 295 ? 2.956 -10.786 12.988 1.00 96.19 295 ILE A O 1
ATOM 2372 N N . LYS A 1 296 ? 3.480 -12.519 14.314 1.00 96.81 296 LYS A N 1
ATOM 2373 C CA . LYS A 1 296 ? 4.010 -11.689 15.408 1.00 96.81 296 LYS A CA 1
ATOM 2374 C C . LYS A 1 296 ? 5.184 -10.829 14.953 1.00 96.81 296 LYS A C 1
ATOM 2376 O O . LYS A 1 296 ? 5.189 -9.634 15.220 1.00 96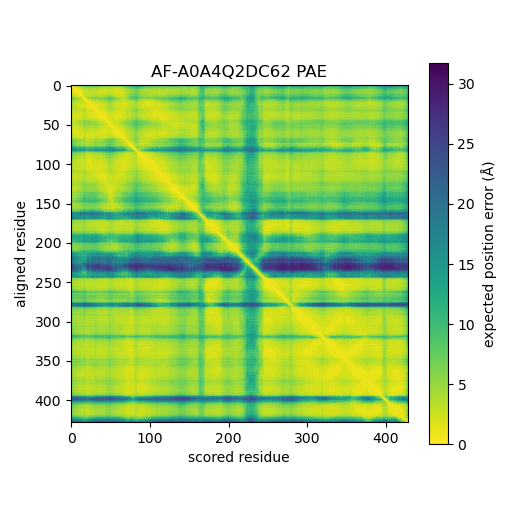.81 296 LYS A O 1
ATOM 2381 N N . ARG A 1 297 ? 6.127 -11.417 14.208 1.00 95.69 297 ARG A N 1
ATOM 2382 C CA . ARG A 1 297 ? 7.268 -10.691 13.636 1.00 95.69 297 ARG A CA 1
ATOM 2383 C C . ARG A 1 297 ? 6.811 -9.556 12.714 1.00 95.69 297 ARG A C 1
ATOM 2385 O O . ARG A 1 297 ? 7.318 -8.447 12.840 1.00 95.69 297 ARG A O 1
ATOM 2392 N N . SER A 1 298 ? 5.858 -9.817 11.819 1.00 95.25 298 SER A N 1
ATOM 2393 C CA . SER A 1 298 ? 5.310 -8.800 10.916 1.00 95.25 298 SER A CA 1
ATOM 2394 C C . SER A 1 298 ? 4.629 -7.666 11.684 1.00 95.25 298 SER A C 1
ATOM 2396 O O . SER A 1 298 ? 4.829 -6.505 11.344 1.00 95.25 298 SER A O 1
ATOM 2398 N N . LEU A 1 299 ? 3.874 -7.970 12.744 1.00 96.56 299 LEU A N 1
ATOM 2399 C CA . LEU A 1 299 ? 3.232 -6.954 13.584 1.00 96.56 299 LEU A CA 1
ATOM 2400 C C . LEU A 1 299 ? 4.243 -6.097 14.356 1.00 96.56 299 LEU A C 1
ATOM 2402 O O . LEU A 1 299 ? 4.122 -4.873 14.356 1.00 96.56 299 LEU A O 1
ATOM 2406 N N . ASP A 1 300 ? 5.269 -6.715 14.947 1.00 94.94 300 ASP A N 1
ATOM 2407 C CA . ASP A 1 300 ? 6.338 -5.990 15.645 1.00 94.94 300 ASP A CA 1
ATOM 2408 C C . ASP A 1 300 ? 7.074 -5.035 14.691 1.00 94.94 300 ASP A C 1
ATOM 2410 O O . ASP A 1 300 ? 7.347 -3.885 15.038 1.00 94.94 300 ASP A O 1
ATOM 2414 N N . LEU A 1 301 ? 7.337 -5.480 13.457 1.00 92.50 301 LEU A N 1
ATOM 2415 C CA . LEU A 1 301 ? 7.899 -4.638 12.401 1.00 92.50 301 LEU A CA 1
ATOM 2416 C C . LEU A 1 301 ? 6.962 -3.477 12.037 1.00 92.50 301 LEU A C 1
ATOM 2418 O O . LEU A 1 301 ? 7.420 -2.344 11.905 1.00 92.50 301 LEU A O 1
ATOM 2422 N N . CYS A 1 302 ? 5.657 -3.734 11.903 1.00 94.12 302 CYS A N 1
ATOM 2423 C CA . CYS A 1 302 ? 4.678 -2.683 11.628 1.00 94.12 302 CYS A CA 1
ATOM 2424 C C . CYS A 1 302 ? 4.702 -1.606 12.719 1.00 94.12 302 CYS A C 1
ATOM 2426 O O . CYS A 1 302 ? 4.669 -0.424 12.396 1.00 94.12 302 CYS A O 1
ATOM 2428 N N . LEU A 1 303 ? 4.795 -1.987 13.999 1.00 93.62 303 LEU A N 1
ATOM 2429 C CA . LEU A 1 303 ? 4.883 -1.028 15.105 1.00 93.62 303 LEU A CA 1
ATOM 2430 C C . LEU A 1 303 ? 6.153 -0.170 15.035 1.00 93.62 303 LEU A C 1
ATOM 2432 O O . LEU A 1 303 ? 6.064 1.042 15.231 1.00 93.62 303 LEU A O 1
ATOM 2436 N N . LYS A 1 304 ? 7.312 -0.770 14.721 1.00 91.25 304 LYS A N 1
ATOM 2437 C CA . LYS A 1 304 ? 8.558 -0.015 14.493 1.00 91.25 304 LYS A CA 1
ATOM 2438 C C . LYS A 1 304 ? 8.379 1.003 13.362 1.00 91.25 304 LYS A C 1
ATOM 2440 O O . LYS A 1 304 ? 8.639 2.185 13.562 1.00 91.25 304 LYS A O 1
ATOM 2445 N N . ARG A 1 305 ? 7.853 0.568 12.209 1.00 89.62 305 ARG A N 1
ATOM 2446 C CA . ARG A 1 305 ? 7.628 1.450 11.051 1.00 89.62 305 ARG A CA 1
ATOM 2447 C C . ARG A 1 305 ? 6.603 2.548 11.326 1.00 89.62 305 ARG A C 1
ATOM 2449 O O . ARG A 1 305 ? 6.758 3.649 10.819 1.00 89.62 305 ARG A O 1
ATOM 2456 N N . MET A 1 306 ? 5.582 2.287 12.144 1.00 92.94 306 MET A N 1
ATOM 2457 C CA . MET A 1 306 ? 4.638 3.330 12.553 1.00 92.94 306 MET A CA 1
ATOM 2458 C C . MET A 1 306 ? 5.309 4.419 13.396 1.00 92.94 306 MET A C 1
ATOM 2460 O O . MET A 1 306 ? 5.008 5.599 13.227 1.00 92.94 306 MET A O 1
ATOM 2464 N N . ALA A 1 307 ? 6.201 4.029 14.312 1.00 91.06 307 ALA A N 1
ATOM 2465 C CA . ALA A 1 307 ? 6.960 4.987 15.107 1.00 91.06 307 ALA A CA 1
ATOM 2466 C C . ALA A 1 307 ? 7.887 5.826 14.216 1.00 91.06 307 ALA A C 1
ATOM 2468 O O . ALA A 1 307 ? 7.818 7.052 14.291 1.00 91.06 307 ALA A O 1
ATOM 2469 N N . GLN A 1 308 ? 8.644 5.170 13.328 1.00 89.25 308 GLN A N 1
ATOM 2470 C CA . GLN A 1 308 ? 9.530 5.834 12.370 1.00 89.25 308 GLN A CA 1
ATOM 2471 C C . GLN A 1 308 ? 8.761 6.794 11.459 1.00 89.25 308 GLN A C 1
ATOM 2473 O O . GLN A 1 308 ? 9.058 7.979 11.426 1.00 89.25 308 GLN A O 1
ATOM 2478 N N . GLY A 1 309 ? 7.681 6.336 10.819 1.00 90.31 309 GLY A N 1
ATOM 2479 C CA . GLY A 1 309 ? 6.898 7.179 9.915 1.00 90.31 309 GLY A CA 1
ATOM 2480 C C . GLY A 1 309 ? 6.299 8.411 10.598 1.00 90.31 309 GLY A C 1
ATOM 2481 O O . GLY A 1 309 ? 6.232 9.493 10.012 1.00 90.31 309 GLY A O 1
ATOM 2482 N N . ARG A 1 310 ? 5.929 8.309 11.882 1.00 93.62 310 ARG A N 1
ATOM 2483 C CA . ARG A 1 310 ? 5.528 9.490 12.657 1.00 93.62 310 ARG A CA 1
ATOM 2484 C C . ARG A 1 310 ? 6.702 10.438 12.919 1.00 93.62 310 ARG A C 1
ATOM 2486 O O . ARG A 1 310 ? 6.468 11.646 12.999 1.00 93.62 310 ARG A O 1
ATOM 2493 N N . GLU A 1 311 ? 7.905 9.924 13.148 1.00 93.56 311 GLU A N 1
ATOM 2494 C CA . GLU A 1 311 ? 9.121 10.719 13.353 1.00 93.56 311 GLU A CA 1
ATOM 2495 C C . GLU A 1 311 ? 9.538 11.432 12.068 1.00 93.56 311 GLU A C 1
ATOM 2497 O O . GLU A 1 311 ? 9.599 12.662 12.099 1.00 93.56 311 GLU A O 1
ATOM 2502 N N . ASP A 1 312 ? 9.615 10.723 10.943 1.00 89.69 312 ASP A N 1
ATOM 2503 C CA . ASP A 1 312 ? 9.909 11.296 9.622 1.00 89.69 312 ASP A CA 1
ATOM 2504 C C . ASP A 1 312 ? 8.905 12.396 9.260 1.00 89.69 312 ASP A C 1
ATOM 2506 O O . ASP A 1 312 ? 9.267 13.493 8.842 1.00 89.69 312 ASP A O 1
ATOM 2510 N N . GLY A 1 313 ? 7.609 12.162 9.508 1.00 92.06 313 GLY A N 1
ATOM 2511 C CA . GLY A 1 313 ? 6.585 13.183 9.290 1.00 92.06 313 GLY A CA 1
ATOM 2512 C C . GLY A 1 313 ? 6.808 14.440 10.143 1.00 92.06 313 GLY A C 1
ATOM 2513 O O . GLY A 1 313 ? 6.529 15.554 9.697 1.00 92.06 313 GLY A O 1
ATOM 2514 N N . ASN A 1 314 ? 7.332 14.298 11.370 1.00 94.19 314 ASN A N 1
ATOM 2515 C CA . ASN A 1 314 ? 7.676 15.456 12.203 1.00 94.19 314 ASN A CA 1
ATOM 2516 C C . ASN A 1 314 ? 8.903 16.196 11.674 1.00 94.19 314 ASN A C 1
ATOM 2518 O O . ASN A 1 314 ? 8.934 17.421 11.778 1.00 94.19 314 ASN A O 1
ATOM 2522 N N . GLU A 1 315 ? 9.902 15.470 11.184 1.00 92.50 315 GLU A N 1
ATOM 2523 C CA . GLU A 1 315 ? 11.123 16.024 10.605 1.00 92.50 315 GLU A CA 1
ATOM 2524 C C . GLU A 1 315 ? 10.807 16.817 9.335 1.00 92.50 315 GLU A C 1
ATOM 2526 O O . GLU A 1 315 ? 11.059 18.021 9.282 1.00 92.50 315 GLU A O 1
ATOM 2531 N N . LEU A 1 316 ? 10.103 16.201 8.380 1.00 88.62 316 LEU A N 1
ATOM 2532 C CA . LEU A 1 316 ? 9.606 16.844 7.159 1.00 88.62 316 LEU A CA 1
ATOM 2533 C C . LEU A 1 316 ? 8.822 18.127 7.464 1.00 88.62 316 LEU A C 1
ATOM 2535 O O . LEU A 1 316 ? 9.040 19.175 6.851 1.00 88.62 316 LEU A O 1
ATOM 2539 N N . PHE A 1 317 ? 7.945 18.086 8.470 1.00 91.62 317 PHE A N 1
ATOM 2540 C CA . PHE A 1 317 ? 7.176 19.260 8.869 1.00 91.62 317 PHE A CA 1
ATOM 2541 C C . PHE A 1 317 ? 8.037 20.365 9.505 1.00 91.62 317 PHE A C 1
ATOM 2543 O O . PHE A 1 317 ? 7.825 21.548 9.230 1.00 91.62 317 PHE A O 1
ATOM 2550 N N . ARG A 1 318 ? 8.966 20.016 10.402 1.00 92.12 318 ARG A N 1
ATOM 2551 C CA . ARG A 1 318 ? 9.726 20.999 11.195 1.00 92.12 318 ARG A CA 1
ATOM 2552 C C . ARG A 1 318 ? 10.892 21.601 10.429 1.00 92.12 318 ARG A C 1
ATOM 2554 O O . ARG A 1 318 ? 11.132 22.800 10.563 1.00 92.12 318 ARG A O 1
ATOM 2561 N N . GLU A 1 319 ? 11.608 20.772 9.686 1.00 88.25 319 GLU A N 1
ATOM 2562 C CA . GLU A 1 319 ? 12.888 21.120 9.074 1.00 88.25 319 GLU A CA 1
ATOM 2563 C C . GLU A 1 319 ? 12.678 21.600 7.642 1.00 88.25 319 GLU A C 1
ATOM 2565 O O . GLU A 1 319 ? 13.086 22.706 7.289 1.00 88.25 319 GLU A O 1
ATOM 2570 N N . HIS A 1 320 ? 11.914 20.833 6.866 1.00 76.94 320 HIS A N 1
ATOM 2571 C CA . HIS A 1 320 ? 11.695 21.090 5.444 1.00 76.94 320 HIS A CA 1
ATOM 2572 C C . HIS A 1 320 ? 10.454 21.947 5.171 1.00 76.94 320 HIS A C 1
ATOM 2574 O O . HIS A 1 320 ? 10.299 22.493 4.082 1.00 76.94 320 HIS A O 1
ATOM 2580 N N . LYS A 1 321 ? 9.561 22.094 6.164 1.00 86.38 321 LYS A N 1
ATOM 2581 C CA . LYS A 1 321 ? 8.228 22.710 6.005 1.00 86.38 321 LYS A CA 1
ATOM 2582 C C . LYS A 1 321 ? 7.411 22.064 4.873 1.00 86.38 321 LYS A C 1
ATOM 2584 O O . LYS A 1 321 ? 6.501 22.703 4.339 1.00 86.38 321 LYS A O 1
ATOM 2589 N N . GLY A 1 322 ? 7.714 20.807 4.546 1.00 84.25 322 GLY A N 1
ATOM 2590 C CA . GLY A 1 322 ? 7.034 20.013 3.527 1.00 84.25 322 GLY A CA 1
ATOM 2591 C C . GLY A 1 322 ? 5.690 19.535 4.053 1.00 84.25 322 GLY A C 1
ATOM 2592 O O . GLY A 1 322 ? 5.596 18.475 4.671 1.00 84.25 322 GLY A O 1
ATOM 2593 N N . LEU A 1 323 ? 4.650 20.365 3.905 1.00 87.19 323 LEU A N 1
ATOM 2594 C CA . LEU A 1 323 ? 3.303 20.023 4.377 1.00 87.19 323 LEU A CA 1
ATOM 2595 C C . LEU A 1 323 ? 2.762 18.780 3.664 1.00 87.19 323 LEU A C 1
ATOM 2597 O O . LEU A 1 323 ? 2.049 17.995 4.284 1.00 87.19 323 LEU A O 1
ATOM 2601 N N . ASP A 1 324 ? 3.104 18.611 2.393 1.00 83.50 324 ASP A N 1
ATOM 2602 C CA . ASP A 1 324 ? 2.590 17.565 1.512 1.00 83.50 324 ASP A CA 1
ATOM 2603 C C . ASP A 1 324 ? 3.232 16.226 1.873 1.00 83.50 324 ASP A C 1
ATOM 2605 O O . ASP A 1 324 ? 2.543 15.251 2.163 1.00 83.50 324 ASP A O 1
ATOM 2609 N N . GLU A 1 325 ? 4.559 16.210 1.966 1.00 83.50 325 GLU A N 1
ATOM 2610 C CA . GLU A 1 325 ? 5.352 15.041 2.330 1.00 83.50 325 GLU A CA 1
ATOM 2611 C C . GLU A 1 325 ? 5.031 14.588 3.753 1.00 83.50 325 GLU A C 1
ATOM 2613 O O . GLU A 1 325 ? 4.775 13.408 3.998 1.00 83.50 325 GLU A O 1
ATOM 2618 N N . ALA A 1 326 ? 4.947 15.533 4.696 1.00 90.56 326 ALA A N 1
ATOM 2619 C CA . ALA A 1 326 ? 4.543 15.221 6.059 1.00 90.56 326 ALA A CA 1
ATOM 2620 C C . ALA A 1 326 ? 3.110 14.665 6.103 1.00 90.56 326 ALA A C 1
ATOM 2622 O O . ALA A 1 326 ? 2.846 13.695 6.817 1.00 90.56 326 ALA A O 1
ATOM 2623 N N . GLN A 1 327 ? 2.173 15.247 5.341 1.00 90.44 327 GLN A N 1
ATOM 2624 C CA . GLN A 1 327 ? 0.796 14.755 5.253 1.00 90.44 327 GLN A CA 1
ATOM 2625 C C . GLN A 1 327 ? 0.748 13.307 4.777 1.00 90.44 327 GLN A C 1
ATOM 2627 O O . GLN A 1 327 ? 0.092 12.486 5.422 1.00 90.44 327 GLN A O 1
ATOM 2632 N N . LEU A 1 328 ? 1.433 13.016 3.674 1.00 86.12 328 LEU A N 1
ATOM 2633 C CA . LEU A 1 328 ? 1.516 11.698 3.055 1.00 86.12 328 LEU A CA 1
ATOM 2634 C C . LEU A 1 328 ? 2.113 10.678 4.023 1.00 86.12 328 LEU A C 1
ATOM 2636 O O . LEU A 1 328 ? 1.506 9.632 4.262 1.00 86.12 328 LEU A O 1
ATOM 2640 N N . ARG A 1 329 ? 3.222 11.021 4.689 1.00 89.12 329 ARG A N 1
ATOM 2641 C CA . ARG A 1 329 ? 3.864 10.145 5.676 1.00 89.12 329 ARG A CA 1
ATOM 2642 C C . ARG A 1 329 ? 2.948 9.839 6.862 1.00 89.12 329 ARG A C 1
ATOM 2644 O O . ARG A 1 329 ? 2.787 8.675 7.246 1.00 89.12 329 ARG A O 1
ATOM 2651 N N . TYR A 1 330 ? 2.279 10.853 7.418 1.00 94.12 330 TYR A N 1
ATOM 2652 C CA . TYR A 1 330 ? 1.297 10.645 8.486 1.00 94.12 330 TYR A CA 1
ATOM 2653 C C . TYR A 1 330 ? 0.099 9.817 8.008 1.00 94.12 330 TYR A C 1
ATOM 2655 O O . TYR A 1 330 ? -0.388 8.956 8.739 1.00 94.12 330 TYR A O 1
ATOM 2663 N N . TRP A 1 331 ? -0.391 10.048 6.792 1.00 92.12 331 TRP A N 1
ATOM 2664 C CA . TRP A 1 331 ? -1.530 9.318 6.248 1.00 92.12 331 TRP A CA 1
ATOM 2665 C C . TRP A 1 331 ? -1.203 7.844 5.977 1.00 92.12 331 TRP A C 1
ATOM 2667 O O . TRP A 1 331 ? -1.941 6.976 6.446 1.00 92.12 331 TRP A O 1
ATOM 2677 N N . GLY A 1 332 ? -0.073 7.533 5.339 1.00 89.81 332 GLY A N 1
ATOM 2678 C CA . GLY A 1 332 ? 0.409 6.158 5.169 1.00 89.81 332 GLY A CA 1
ATOM 2679 C C . GLY A 1 332 ? 0.613 5.444 6.509 1.00 89.81 332 GLY A C 1
ATOM 2680 O O . GLY A 1 332 ? 0.155 4.315 6.705 1.00 89.81 332 GLY A O 1
ATOM 2681 N N . THR A 1 333 ? 1.187 6.141 7.494 1.00 93.31 333 THR A N 1
ATOM 2682 C CA . THR A 1 333 ? 1.334 5.620 8.863 1.00 93.31 333 THR A CA 1
ATOM 2683 C C . THR A 1 333 ? -0.022 5.336 9.517 1.00 93.31 333 THR A C 1
ATOM 2685 O O . THR A 1 333 ? -0.203 4.302 10.165 1.00 93.31 333 THR A O 1
ATOM 2688 N N . ALA A 1 334 ? -1.011 6.213 9.323 1.00 95.56 334 ALA A N 1
ATOM 2689 C CA . ALA A 1 334 ? -2.373 5.988 9.796 1.00 95.56 334 ALA A CA 1
ATOM 2690 C C . ALA A 1 334 ? -3.022 4.773 9.113 1.00 95.56 334 ALA A C 1
ATOM 2692 O O . ALA A 1 334 ? -3.691 3.992 9.784 1.00 95.56 334 ALA A O 1
ATOM 2693 N N . GLN A 1 335 ? -2.799 4.552 7.815 1.00 93.94 335 GLN A N 1
ATOM 2694 C CA . GLN A 1 335 ? -3.289 3.353 7.127 1.00 93.94 335 GLN A CA 1
ATOM 2695 C C . GLN A 1 335 ? -2.688 2.063 7.701 1.00 93.94 335 GLN A C 1
ATOM 2697 O O . GLN A 1 335 ? -3.422 1.098 7.937 1.00 93.94 335 GLN A O 1
ATOM 2702 N N . LEU A 1 336 ? -1.381 2.051 7.980 1.00 94.12 336 LEU A N 1
ATOM 2703 C CA . LEU A 1 336 ? -0.707 0.916 8.614 1.00 94.12 336 LEU A CA 1
ATOM 2704 C C . LEU A 1 336 ? -1.250 0.647 10.024 1.00 94.12 336 LEU A C 1
ATOM 2706 O O . LEU A 1 336 ? -1.552 -0.492 10.385 1.00 94.12 336 LEU A O 1
ATOM 2710 N N . ALA A 1 337 ? -1.446 1.702 10.808 1.00 96.44 337 ALA A N 1
ATOM 2711 C CA . ALA A 1 337 ? -2.028 1.595 12.135 1.00 96.44 337 ALA A CA 1
ATOM 2712 C C . ALA A 1 337 ? -3.475 1.072 12.093 1.00 96.44 337 ALA A C 1
ATOM 2714 O O . ALA A 1 337 ? -3.839 0.193 12.877 1.00 96.44 337 ALA A O 1
ATOM 2715 N N . ALA A 1 338 ? -4.288 1.558 11.150 1.00 96.06 338 ALA A N 1
ATOM 2716 C CA . ALA A 1 338 ? -5.671 1.128 10.966 1.00 96.06 338 ALA A CA 1
ATOM 2717 C C . ALA A 1 338 ? -5.775 -0.366 10.653 1.00 96.06 338 ALA A C 1
ATOM 2719 O O . ALA A 1 338 ? -6.561 -1.068 11.289 1.00 96.06 338 ALA A O 1
ATOM 2720 N N . VAL A 1 339 ? -4.959 -0.868 9.722 1.00 95.69 339 VAL A N 1
ATOM 2721 C CA . VAL A 1 339 ? -5.016 -2.284 9.346 1.00 95.69 339 VAL A CA 1
ATOM 2722 C C . VAL A 1 339 ? -4.518 -3.202 10.471 1.00 95.69 339 VAL A C 1
ATOM 2724 O O . VAL A 1 339 ? -5.055 -4.293 10.648 1.00 95.69 339 VAL A O 1
ATOM 2727 N N . VAL A 1 340 ? -3.551 -2.766 11.286 1.00 97.00 340 VAL A N 1
ATOM 2728 C CA . VAL A 1 340 ? -3.099 -3.529 12.463 1.00 97.00 340 VAL A CA 1
ATOM 2729 C C . VAL A 1 340 ? -4.179 -3.586 13.546 1.00 97.00 340 VAL A C 1
ATOM 2731 O O . VAL A 1 340 ? -4.407 -4.653 14.118 1.00 97.00 340 VAL A O 1
ATOM 2734 N N . VAL A 1 341 ? -4.888 -2.479 13.794 1.00 95.81 341 VAL A N 1
ATOM 2735 C CA . VAL A 1 341 ? -6.045 -2.463 14.709 1.00 95.81 341 VAL A CA 1
ATOM 2736 C C . VAL A 1 341 ? -7.138 -3.403 14.206 1.00 95.81 341 VAL A C 1
ATOM 2738 O O . VAL A 1 341 ? -7.622 -4.239 14.965 1.00 95.81 341 VAL A O 1
ATOM 2741 N N . GLU A 1 342 ? -7.484 -3.315 12.921 1.00 95.75 342 GLU A N 1
ATOM 2742 C CA . GLU A 1 342 ? -8.472 -4.198 12.305 1.00 95.75 342 GLU A CA 1
ATOM 2743 C C . GLU A 1 342 ? -8.052 -5.671 12.418 1.00 95.75 342 GLU A C 1
ATOM 2745 O O . GLU A 1 342 ? -8.885 -6.522 12.722 1.00 95.75 342 GLU A O 1
ATOM 2750 N N . PHE A 1 343 ? -6.766 -5.982 12.223 1.00 97.00 343 PHE A N 1
ATOM 2751 C CA . PHE A 1 343 ? -6.235 -7.335 12.370 1.00 97.00 343 PHE A CA 1
ATOM 2752 C C . PHE A 1 343 ? -6.403 -7.886 13.790 1.00 97.00 343 PHE A C 1
ATOM 2754 O O . PHE A 1 343 ? -6.847 -9.027 13.957 1.00 97.00 343 PHE A O 1
ATOM 2761 N N . ASP A 1 344 ? -6.100 -7.093 14.819 1.00 96.00 344 ASP A N 1
ATOM 2762 C CA . ASP A 1 344 ? -6.322 -7.501 16.211 1.00 96.00 344 ASP A CA 1
ATOM 2763 C C . ASP A 1 344 ? -7.814 -7.756 16.486 1.00 96.00 344 ASP A C 1
ATOM 2765 O O . ASP A 1 344 ? -8.181 -8.767 17.090 1.00 96.00 344 ASP A O 1
ATOM 2769 N N . GLU A 1 345 ? -8.696 -6.902 15.962 1.00 94.38 345 GLU A N 1
ATOM 2770 C CA . GLU A 1 345 ? -10.148 -7.043 16.110 1.00 94.38 345 GLU A CA 1
ATOM 2771 C C . GLU A 1 345 ? -10.683 -8.321 15.450 1.00 94.38 345 GLU A C 1
ATOM 2773 O O . GLU A 1 345 ? -11.373 -9.110 16.099 1.00 94.38 345 GLU A O 1
ATOM 2778 N N . VAL A 1 346 ? -10.331 -8.585 14.187 1.00 95.69 346 VAL A N 1
ATOM 2779 C CA . 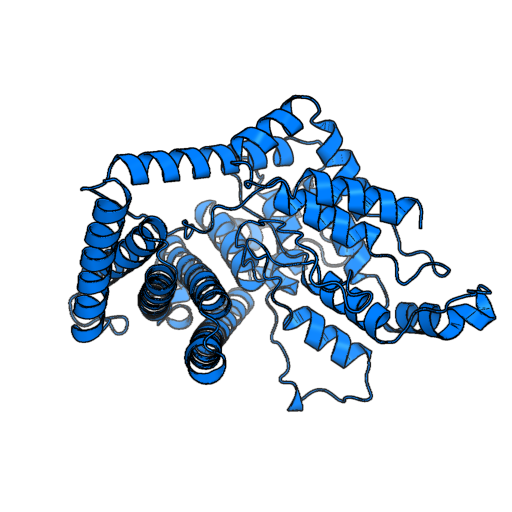VAL A 1 346 ? -10.817 -9.780 13.466 1.00 95.69 346 VAL A CA 1
ATOM 2780 C C . VAL A 1 346 ? -10.208 -11.081 13.988 1.00 95.69 346 VAL A C 1
ATOM 2782 O O . VAL A 1 346 ? -10.768 -12.155 13.770 1.00 95.69 346 VAL A O 1
ATOM 2785 N N . THR A 1 347 ? -9.079 -11.000 14.696 1.00 95.69 347 THR A N 1
ATOM 2786 C CA . THR A 1 347 ? -8.462 -12.136 15.398 1.00 95.69 347 THR A CA 1
ATOM 2787 C C . THR A 1 347 ? -8.891 -12.236 16.865 1.00 95.69 347 THR A C 1
ATOM 2789 O O . THR A 1 347 ? -8.372 -13.080 17.599 1.00 95.69 347 THR A O 1
ATOM 2792 N N . ASN A 1 348 ? -9.877 -11.437 17.290 1.00 94.88 348 ASN A N 1
ATOM 2793 C CA . ASN A 1 348 ? -10.431 -11.409 18.646 1.00 94.88 348 ASN A CA 1
ATOM 2794 C C . ASN A 1 348 ? -9.364 -11.193 19.734 1.00 94.88 348 ASN A C 1
ATOM 2796 O O . ASN A 1 348 ? -9.385 -11.851 20.776 1.00 94.88 348 ASN A O 1
ATOM 2800 N N . GLY A 1 349 ? -8.404 -10.300 19.491 1.00 94.00 349 GLY A N 1
ATOM 2801 C CA . GLY A 1 349 ? -7.369 -9.952 20.464 1.00 94.00 349 GLY A CA 1
ATOM 2802 C C . GLY A 1 349 ? -6.241 -10.979 20.588 1.00 94.00 349 GLY A C 1
ATOM 2803 O O . GLY A 1 349 ? -5.408 -10.871 21.491 1.00 94.00 349 GLY A O 1
ATOM 2804 N N . ARG A 1 350 ? -6.185 -12.001 19.718 1.00 95.38 350 ARG A N 1
ATOM 2805 C CA . ARG A 1 350 ? -5.132 -13.033 19.755 1.00 95.38 350 ARG A CA 1
ATOM 2806 C C . ARG A 1 350 ? -3.727 -12.434 19.662 1.00 95.38 350 ARG A C 1
ATOM 2808 O O . ARG A 1 350 ? -2.790 -12.990 20.238 1.00 95.38 350 ARG A O 1
ATOM 2815 N N . TYR A 1 351 ? -3.587 -11.318 18.951 1.00 96.31 351 TYR A N 1
ATOM 2816 C CA . TYR A 1 351 ? -2.316 -10.637 18.723 1.00 96.31 351 TYR A CA 1
ATOM 2817 C C . TYR A 1 351 ? -2.193 -9.314 19.486 1.00 96.31 351 TYR A C 1
ATOM 2819 O O . TYR A 1 351 ? -1.261 -8.557 19.228 1.00 96.31 351 TYR A O 1
ATOM 2827 N N . HIS A 1 352 ? -3.045 -9.075 20.487 1.00 94.94 352 HIS A N 1
ATOM 2828 C CA . HIS A 1 352 ? -3.169 -7.780 21.158 1.00 94.94 352 HIS A C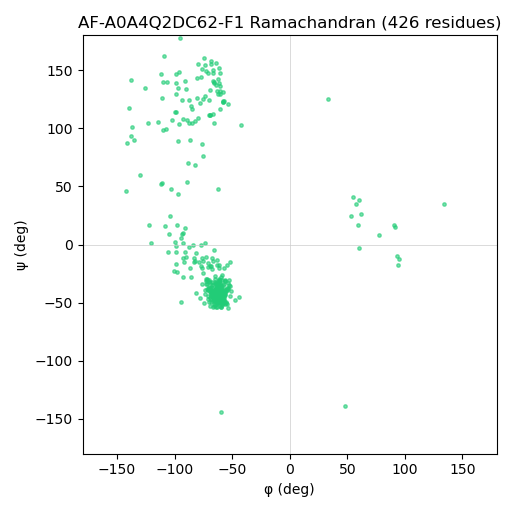A 1
ATOM 2829 C C . HIS A 1 352 ? -1.842 -7.229 21.693 1.00 94.94 352 HIS A C 1
ATOM 2831 O O . HIS A 1 352 ? -1.563 -6.041 21.580 1.00 94.94 352 HIS A O 1
ATOM 2837 N N . VAL A 1 353 ? -0.976 -8.094 22.230 1.00 95.12 353 VAL A N 1
ATOM 2838 C CA . VAL A 1 353 ? 0.349 -7.689 22.735 1.00 95.12 353 VAL A CA 1
ATOM 2839 C C . VAL A 1 353 ? 1.233 -7.101 21.628 1.00 95.12 353 VAL A C 1
ATOM 2841 O O . VAL A 1 353 ? 1.937 -6.131 21.887 1.00 95.12 353 VAL A O 1
ATOM 2844 N N . HIS A 1 354 ? 1.163 -7.655 20.416 1.00 96.00 354 HIS A N 1
ATOM 2845 C CA . HIS A 1 354 ? 1.944 -7.239 19.244 1.00 96.00 354 HIS A CA 1
ATOM 2846 C C . HIS A 1 354 ? 1.246 -6.155 18.406 1.00 96.00 354 HIS A C 1
ATOM 2848 O O . HIS A 1 354 ? 1.857 -5.576 17.519 1.00 96.00 354 HIS A O 1
ATOM 2854 N N . ALA A 1 355 ? -0.029 -5.868 18.676 1.00 95.12 355 ALA A N 1
ATOM 2855 C CA . ALA A 1 355 ? -0.765 -4.743 18.094 1.00 95.12 355 ALA A CA 1
ATOM 2856 C C . ALA A 1 355 ? -0.836 -3.531 19.042 1.00 95.12 355 ALA A C 1
ATOM 2858 O O . ALA A 1 355 ? -1.321 -2.461 18.663 1.00 95.12 355 ALA A O 1
ATOM 2859 N N . ARG A 1 356 ? -0.366 -3.689 20.287 1.00 94.25 356 ARG A N 1
ATOM 2860 C CA . ARG A 1 356 ? -0.515 -2.699 21.353 1.00 94.25 356 ARG A CA 1
ATOM 2861 C C . ARG A 1 356 ? 0.098 -1.367 20.946 1.00 94.25 356 ARG A C 1
ATOM 2863 O O . ARG A 1 356 ? 1.291 -1.266 20.686 1.00 94.25 356 ARG A O 1
ATOM 2870 N N . GLY A 1 357 ? -0.723 -0.323 20.996 1.00 93.31 357 GLY A N 1
ATOM 2871 C CA . GLY A 1 357 ? -0.304 1.037 20.658 1.00 93.31 357 GLY A CA 1
ATOM 2872 C C . GLY A 1 357 ? -0.591 1.440 19.213 1.00 93.31 357 GLY A C 1
ATOM 2873 O O . GLY A 1 357 ? -0.615 2.641 18.949 1.00 93.31 357 GLY A O 1
ATOM 2874 N N . ALA A 1 358 ? -0.938 0.504 18.321 1.00 95.62 358 ALA A N 1
ATOM 2875 C CA . ALA A 1 358 ? -1.350 0.829 16.954 1.00 95.62 358 ALA A CA 1
ATOM 2876 C C . ALA A 1 358 ? -2.544 1.797 16.942 1.00 95.62 358 ALA A C 1
ATOM 2878 O O . ALA A 1 358 ? -2.540 2.782 16.213 1.00 95.62 358 ALA A O 1
ATOM 2879 N N . ARG A 1 359 ? -3.533 1.619 17.831 1.00 94.50 359 ARG A N 1
ATOM 2880 C CA . ARG A 1 359 ? -4.671 2.552 17.939 1.00 94.50 359 ARG A CA 1
ATOM 2881 C C . ARG A 1 359 ? -4.250 3.965 18.355 1.00 94.50 359 ARG A C 1
ATOM 2883 O O . ARG A 1 359 ? -4.786 4.946 17.842 1.00 94.50 359 ARG A O 1
ATOM 2890 N N . LYS A 1 360 ? -3.285 4.085 19.270 1.00 94.69 360 LYS A N 1
ATOM 2891 C CA . LYS A 1 360 ? -2.741 5.386 19.681 1.00 94.69 360 LYS A CA 1
ATOM 2892 C C . LYS A 1 360 ? -2.022 6.055 18.510 1.00 94.69 360 LYS A C 1
ATOM 2894 O O . LYS A 1 360 ? -2.260 7.235 18.258 1.00 94.69 360 LYS A O 1
ATOM 2899 N N . GLU A 1 361 ? -1.188 5.306 17.791 1.00 96.00 361 GLU A N 1
ATOM 2900 C CA . GLU A 1 361 ? -0.514 5.798 16.587 1.00 96.00 361 GLU A CA 1
ATOM 2901 C C . GLU A 1 361 ? -1.525 6.211 15.510 1.00 96.00 361 GLU A C 1
ATOM 2903 O O . GLU A 1 361 ? -1.391 7.292 14.943 1.00 96.00 361 GLU A O 1
ATOM 2908 N N . LEU A 1 362 ? -2.603 5.450 15.306 1.00 96.50 362 LEU A N 1
ATOM 2909 C CA . LEU A 1 362 ? -3.682 5.801 14.382 1.00 96.50 362 LEU A CA 1
ATOM 2910 C C . LEU A 1 362 ? -4.287 7.179 14.696 1.00 96.50 362 LEU A C 1
ATOM 2912 O O . LEU A 1 362 ? -4.375 8.032 13.815 1.00 96.50 362 LEU A O 1
ATOM 2916 N N . VAL A 1 363 ? -4.667 7.433 15.953 1.00 96.38 363 VAL A N 1
ATOM 2917 C CA . VAL A 1 363 ? -5.252 8.724 16.366 1.00 96.38 363 VAL A CA 1
ATOM 2918 C C . VAL A 1 363 ? -4.266 9.881 16.187 1.00 96.38 363 VAL A C 1
ATOM 2920 O O . VAL A 1 363 ? -4.656 10.967 15.746 1.00 96.38 363 VAL A O 1
ATOM 2923 N N . LEU A 1 364 ? -2.998 9.675 16.555 1.00 96.81 364 LEU A N 1
ATOM 2924 C CA . LEU A 1 364 ? -1.964 10.706 16.453 1.00 96.81 364 LEU A CA 1
ATOM 2925 C C . LEU A 1 364 ? -1.690 11.075 14.995 1.00 96.81 364 LEU A C 1
ATOM 2927 O O . LEU A 1 364 ? -1.699 12.261 14.655 1.00 96.81 364 LEU A O 1
ATOM 2931 N N . ASN A 1 365 ? -1.503 10.070 14.142 1.00 97.25 365 ASN A N 1
ATOM 2932 C CA . ASN A 1 365 ? -1.175 10.260 12.736 1.00 97.25 365 ASN A CA 1
ATOM 2933 C C . ASN A 1 365 ? -2.358 10.832 11.941 1.00 97.25 365 ASN A C 1
ATOM 2935 O O . ASN A 1 365 ? -2.160 11.789 11.200 1.00 97.25 365 ASN A O 1
ATOM 2939 N N . LEU A 1 366 ? -3.600 10.392 12.189 1.00 97.25 366 LEU A N 1
ATOM 2940 C CA . LEU A 1 366 ? -4.793 11.038 11.616 1.00 97.25 366 LEU A CA 1
ATOM 2941 C C . LEU A 1 366 ? -4.891 12.516 12.016 1.00 97.25 366 LEU A C 1
ATOM 2943 O O . LEU A 1 366 ? -5.140 13.386 11.183 1.00 97.25 366 LEU A O 1
ATOM 2947 N N . GLY A 1 367 ? -4.660 12.831 13.293 1.00 97.44 367 GLY A N 1
ATOM 2948 C CA . GLY A 1 367 ? -4.665 14.213 13.759 1.00 97.44 367 GLY A CA 1
ATOM 2949 C C . GLY A 1 367 ? -3.574 15.065 13.098 1.00 97.44 367 GLY A C 1
ATOM 2950 O O . GLY A 1 367 ? -3.806 16.232 12.783 1.00 97.44 367 GLY A O 1
ATOM 2951 N N . ASN A 1 368 ? -2.377 14.515 12.905 1.00 97.69 368 ASN A N 1
ATOM 2952 C CA . ASN A 1 368 ? -1.274 15.222 12.257 1.00 97.69 368 ASN A CA 1
ATOM 2953 C C . ASN A 1 368 ? -1.507 15.403 10.753 1.00 97.69 368 ASN A C 1
ATOM 2955 O O . ASN A 1 368 ? -1.382 16.529 10.276 1.00 97.69 368 ASN A O 1
ATOM 2959 N N . ALA A 1 369 ? -1.966 14.368 10.047 1.00 95.94 369 ALA A N 1
ATOM 2960 C CA . ALA A 1 369 ? -2.394 14.467 8.654 1.00 95.94 369 ALA A CA 1
ATOM 2961 C C . ALA A 1 369 ? -3.497 15.527 8.479 1.00 95.94 369 ALA A C 1
ATOM 2963 O O . ALA A 1 369 ? -3.459 16.315 7.535 1.00 95.94 369 ALA A O 1
ATOM 2964 N N . ALA A 1 370 ? -4.442 15.618 9.426 1.00 96.75 370 ALA A N 1
ATOM 2965 C CA . ALA A 1 370 ? -5.460 16.667 9.429 1.00 96.75 370 ALA A CA 1
ATOM 2966 C C . ALA A 1 370 ? -4.865 18.075 9.600 1.00 96.75 370 ALA A C 1
ATOM 2968 O O . ALA A 1 370 ? -5.344 19.022 8.986 1.00 96.75 370 ALA A O 1
ATOM 2969 N N . GLU A 1 371 ? -3.828 18.241 10.425 1.00 97.44 371 GLU A N 1
ATOM 2970 C CA . GLU A 1 371 ? -3.152 19.536 10.575 1.00 97.44 371 GLU A CA 1
ATOM 2971 C C . GLU A 1 371 ? -2.450 19.962 9.288 1.00 97.44 371 GLU A C 1
ATOM 2973 O O . GLU A 1 371 ? -2.559 21.125 8.904 1.00 97.44 371 GLU A O 1
ATOM 2978 N N . MET A 1 372 ? -1.774 19.029 8.615 1.00 95.31 372 MET A N 1
ATOM 2979 C CA . MET A 1 372 ? -1.126 19.314 7.335 1.00 95.31 372 MET A CA 1
ATOM 2980 C C . MET A 1 372 ? -2.173 19.675 6.273 1.00 95.31 372 MET A C 1
ATOM 2982 O O . MET A 1 372 ? -2.054 20.708 5.615 1.00 95.31 372 MET A O 1
ATOM 2986 N N . ALA A 1 373 ? -3.278 18.920 6.211 1.00 92.31 373 ALA A N 1
ATOM 2987 C CA . ALA A 1 373 ? -4.421 19.220 5.347 1.00 92.31 373 ALA A CA 1
ATOM 2988 C C . ALA A 1 373 ? -4.998 20.628 5.596 1.00 92.31 373 ALA A C 1
ATOM 2990 O O . ALA A 1 373 ? -5.300 21.351 4.648 1.00 92.31 373 ALA A O 1
ATOM 2991 N N . LEU A 1 374 ? -5.133 21.045 6.864 1.00 94.50 374 LEU A N 1
ATOM 2992 C CA . LEU A 1 374 ? -5.573 22.401 7.221 1.00 94.50 374 LEU A CA 1
ATOM 2993 C C . LEU A 1 374 ? -4.587 23.465 6.731 1.00 94.50 374 LEU A C 1
ATOM 2995 O O . 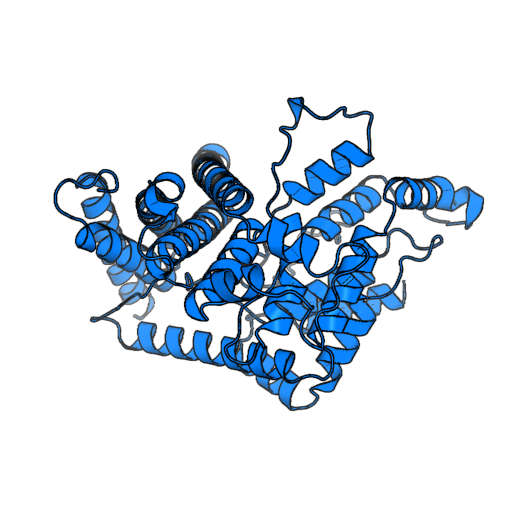LEU A 1 374 ? -5.024 24.507 6.247 1.00 94.50 374 LEU A O 1
ATOM 2999 N N . GLY A 1 375 ? -3.281 23.210 6.852 1.00 92.25 375 GLY A N 1
ATOM 3000 C CA . GLY A 1 375 ? -2.233 24.101 6.348 1.00 92.25 375 GLY A CA 1
ATOM 3001 C C . GLY A 1 375 ? -2.344 24.337 4.841 1.00 92.25 375 GLY A C 1
ATOM 3002 O O . GLY A 1 375 ? -2.215 25.472 4.388 1.00 92.25 375 GLY A O 1
ATOM 3003 N N . ARG A 1 376 ? -2.695 23.287 4.091 1.00 89.06 376 ARG A N 1
ATOM 3004 C CA . ARG A 1 376 ? -2.938 23.326 2.638 1.00 89.06 376 ARG A CA 1
ATOM 3005 C C . ARG A 1 376 ? -4.347 23.763 2.236 1.00 89.06 376 ARG A C 1
ATOM 3007 O O . ARG A 1 376 ? -4.660 23.831 1.053 1.00 89.06 376 ARG A O 1
ATOM 3014 N N . GLN A 1 377 ? -5.218 24.056 3.202 1.00 91.31 377 GLN A N 1
ATOM 3015 C CA . GLN A 1 377 ? -6.626 24.399 2.963 1.00 91.31 377 GLN A CA 1
ATOM 3016 C C . GLN A 1 377 ? -7.442 23.274 2.292 1.00 91.31 377 GLN A C 1
ATOM 3018 O O . GLN A 1 377 ? -8.464 23.524 1.644 1.00 91.31 377 GLN A O 1
ATOM 3023 N N . TYR A 1 378 ? -7.035 22.017 2.481 1.00 89.88 378 TYR A N 1
ATOM 3024 C CA . TYR A 1 378 ? -7.801 20.828 2.103 1.00 89.88 378 TYR A CA 1
ATOM 3025 C C . TYR A 1 378 ? -8.832 20.516 3.189 1.00 89.88 378 TYR A C 1
ATOM 3027 O O . TYR A 1 378 ? -8.724 19.548 3.942 1.00 89.88 378 TYR A O 1
ATOM 3035 N N . TRP A 1 379 ? -9.831 21.394 3.300 1.00 91.81 379 TRP A N 1
ATOM 3036 C CA . TRP A 1 379 ? -10.782 21.415 4.414 1.00 91.81 379 TRP A CA 1
ATOM 3037 C C . TRP A 1 379 ? -11.576 20.116 4.570 1.00 91.81 379 TRP A C 1
ATOM 3039 O O . TRP A 1 379 ? -11.770 19.658 5.691 1.00 91.81 379 TRP A O 1
ATOM 3049 N N . GLU A 1 380 ? -12.010 19.498 3.468 1.00 90.12 380 GLU A N 1
ATOM 3050 C CA . GLU A 1 380 ? -12.779 18.248 3.530 1.00 90.12 380 GLU A CA 1
ATOM 3051 C C . GLU A 1 380 ? -11.905 17.083 4.013 1.00 90.12 380 GLU A C 1
ATOM 3053 O O . GLU A 1 380 ? -12.286 16.387 4.951 1.00 90.12 380 GLU A O 1
ATOM 3058 N N . ARG A 1 381 ? -10.686 16.937 3.477 1.00 90.88 381 ARG A N 1
ATOM 3059 C CA . ARG A 1 381 ? -9.709 15.937 3.940 1.00 90.88 381 ARG A CA 1
ATOM 3060 C C . ARG A 1 381 ? -9.365 16.125 5.419 1.00 90.88 381 ARG A C 1
ATOM 3062 O O . ARG A 1 381 ? -9.398 15.177 6.202 1.00 90.88 381 ARG A O 1
ATOM 3069 N N . ALA A 1 382 ? -9.106 17.370 5.825 1.00 94.62 382 ALA A N 1
ATOM 3070 C CA . ALA A 1 382 ? -8.864 17.726 7.219 1.00 94.62 382 ALA A CA 1
ATOM 3071 C C . ALA A 1 382 ? -10.028 17.319 8.131 1.00 94.62 382 ALA A C 1
ATOM 3073 O O . ALA A 1 382 ? -9.803 16.788 9.220 1.00 94.62 382 ALA A O 1
ATOM 3074 N N . LEU A 1 383 ? -11.265 17.559 7.686 1.00 94.12 383 LEU A N 1
ATOM 3075 C CA . LEU A 1 383 ? -12.467 17.208 8.430 1.00 94.12 383 LEU A CA 1
ATOM 3076 C C . LEU A 1 383 ? -12.590 15.695 8.608 1.00 94.12 383 LEU A C 1
ATOM 3078 O O . LEU A 1 383 ? -12.853 15.245 9.724 1.00 94.12 383 LEU A O 1
ATOM 3082 N N . VAL A 1 384 ? -12.367 14.917 7.545 1.00 93.19 384 VAL A N 1
ATOM 3083 C CA . VAL A 1 384 ? -12.429 13.449 7.583 1.00 93.19 384 VAL A CA 1
ATOM 3084 C C . VAL A 1 384 ? -11.410 12.898 8.578 1.00 93.19 384 VAL A C 1
ATOM 3086 O O . VAL A 1 384 ? -11.784 12.190 9.516 1.00 93.19 384 VAL A O 1
ATOM 3089 N N . PHE A 1 385 ? -10.139 13.278 8.435 1.00 95.44 385 PHE A N 1
ATOM 3090 C CA . PHE A 1 385 ? -9.064 12.793 9.300 1.00 95.44 385 PHE A CA 1
ATOM 3091 C C . PHE A 1 385 ? -9.250 13.216 10.762 1.00 95.44 385 PHE A C 1
ATOM 3093 O O . PHE A 1 385 ? -9.120 12.391 11.668 1.00 95.44 385 PHE A O 1
ATOM 3100 N N . ALA A 1 386 ? -9.604 14.480 11.019 1.00 96.31 386 ALA A N 1
ATOM 3101 C CA . ALA A 1 386 ? -9.810 14.961 12.383 1.00 96.31 386 ALA A CA 1
ATOM 3102 C C . ALA A 1 386 ? -11.023 14.294 13.050 1.00 96.31 386 ALA A C 1
ATOM 3104 O O . ALA A 1 386 ? -10.933 13.902 14.214 1.00 96.31 386 ALA A O 1
ATOM 3105 N N . SER A 1 387 ? -12.129 14.115 12.321 1.00 95.38 387 SER A N 1
ATOM 3106 C CA . SER A 1 387 ? -13.339 13.465 12.848 1.00 95.38 387 SER A CA 1
ATOM 3107 C C . SER A 1 387 ? -13.085 11.994 13.169 1.00 95.38 387 SER A C 1
ATOM 3109 O O . SER A 1 387 ? -13.473 11.519 14.237 1.00 95.38 387 SER A O 1
ATOM 3111 N N . ALA A 1 388 ? -12.359 11.292 12.293 1.00 95.00 388 ALA A N 1
ATOM 3112 C CA . ALA A 1 388 ? -11.904 9.929 12.537 1.00 95.00 388 ALA A CA 1
ATOM 3113 C C . ALA A 1 388 ? -11.063 9.833 13.819 1.00 95.00 388 ALA A C 1
ATOM 3115 O O . ALA A 1 388 ? -11.315 8.982 14.673 1.00 95.00 388 ALA A O 1
ATOM 3116 N N . ALA A 1 389 ? -10.100 10.745 13.986 1.00 95.62 389 ALA A N 1
ATOM 3117 C CA . ALA A 1 389 ? -9.224 10.774 15.150 1.00 95.62 389 ALA A CA 1
ATOM 3118 C C . ALA A 1 389 ? -9.987 11.029 16.463 1.00 95.62 389 ALA A C 1
ATOM 3120 O O . ALA A 1 389 ? -9.661 10.418 17.480 1.00 95.62 389 ALA A O 1
ATOM 3121 N N . VAL A 1 390 ? -10.997 11.911 16.460 1.00 95.00 390 VAL A N 1
ATOM 3122 C CA . VAL A 1 390 ? -11.859 12.158 17.634 1.00 95.00 390 VAL A CA 1
ATOM 3123 C C . VAL A 1 390 ? -12.662 10.906 17.980 1.00 95.00 390 VAL A C 1
ATOM 3125 O O . VAL A 1 390 ? -12.577 10.445 19.117 1.00 95.00 390 VAL A O 1
ATOM 3128 N N . LYS A 1 391 ? -13.369 10.316 17.007 1.00 93.12 391 LYS A N 1
ATOM 3129 C CA . LYS A 1 391 ? -14.185 9.112 17.225 1.00 93.12 391 LYS A CA 1
ATOM 3130 C C . LYS A 1 391 ? -13.361 7.978 17.842 1.00 93.12 391 LYS A C 1
ATOM 3132 O O . LYS A 1 391 ? -13.719 7.446 18.890 1.00 93.12 391 LYS A O 1
ATOM 3137 N N . LEU A 1 392 ? -12.213 7.671 17.239 1.00 92.50 392 LEU A N 1
ATOM 3138 C CA . LEU A 1 392 ? -11.318 6.606 17.700 1.00 92.50 392 LEU A CA 1
ATOM 3139 C C . LEU A 1 392 ? -10.760 6.854 19.109 1.00 92.50 392 LEU A C 1
ATOM 3141 O O . LEU A 1 392 ? -10.571 5.903 19.870 1.00 92.50 392 LEU A O 1
ATOM 3145 N N . ALA A 1 393 ? -10.495 8.114 19.464 1.00 92.56 393 ALA A N 1
ATOM 3146 C CA . ALA A 1 393 ? -10.045 8.484 20.803 1.00 92.56 393 ALA A CA 1
ATOM 3147 C C . ALA A 1 393 ? -11.166 8.363 21.852 1.00 92.56 393 ALA A C 1
ATOM 3149 O O . ALA A 1 393 ? -10.899 8.004 22.998 1.00 92.56 393 ALA A O 1
ATOM 3150 N N . GLU A 1 394 ? -12.417 8.642 21.480 1.00 90.56 394 GLU A N 1
ATOM 3151 C CA . GLU A 1 394 ? -13.565 8.584 22.391 1.00 90.56 394 GLU A CA 1
ATOM 3152 C C . GLU A 1 394 ? -14.034 7.152 22.685 1.00 90.56 394 GLU A C 1
ATOM 3154 O O . GLU A 1 394 ? -14.395 6.864 23.827 1.00 90.56 394 GLU A O 1
ATOM 3159 N N . GLU A 1 395 ? -13.942 6.234 21.718 1.00 87.06 395 GLU A N 1
ATOM 3160 C CA . GLU A 1 395 ? -14.318 4.814 21.865 1.00 87.06 395 GLU A CA 1
ATOM 3161 C C . GLU A 1 395 ? -13.583 4.070 23.002 1.00 87.06 395 GLU A C 1
ATOM 3163 O O . GLU A 1 395 ? -14.043 3.023 23.457 1.00 87.06 395 GLU A O 1
ATOM 3168 N N . ARG A 1 396 ? -12.434 4.580 23.469 1.00 73.44 396 ARG A N 1
ATOM 3169 C CA . ARG A 1 396 ? -11.554 3.911 24.450 1.00 73.44 396 ARG A CA 1
ATOM 3170 C C . ARG A 1 396 ? -11.282 4.717 25.724 1.00 73.44 396 ARG A C 1
ATOM 3172 O O . ARG A 1 396 ? -10.361 4.368 26.468 1.00 73.44 396 ARG A O 1
ATOM 3179 N N . LYS A 1 397 ? -12.086 5.746 26.016 1.00 63.53 397 LYS A N 1
ATOM 3180 C CA . LYS A 1 397 ? -12.012 6.472 27.297 1.00 63.53 397 LYS A CA 1
ATOM 3181 C C . LYS A 1 397 ? -12.200 5.503 28.472 1.00 63.53 397 LYS A C 1
ATOM 3183 O O . LYS A 1 397 ? -13.217 4.813 28.529 1.00 63.53 397 LYS A O 1
ATOM 3188 N N . GLY A 1 398 ? -11.242 5.455 29.407 1.00 55.75 398 GLY A N 1
ATOM 3189 C CA . GLY A 1 398 ? -11.386 4.655 30.635 1.00 55.75 398 GLY A CA 1
ATOM 3190 C C . GLY A 1 398 ? -10.203 3.779 31.068 1.00 55.75 398 GLY A C 1
ATOM 3191 O O . GLY A 1 398 ? -10.440 2.712 31.634 1.00 55.75 398 GLY A O 1
ATOM 3192 N N . GLY A 1 399 ? -8.949 4.194 30.860 1.00 56.72 399 GLY A N 1
ATOM 3193 C CA . GLY A 1 399 ? -7.782 3.570 31.503 1.00 56.72 399 GLY A CA 1
ATOM 3194 C C . GLY A 1 399 ? -7.125 2.423 30.733 1.00 56.72 399 GLY A C 1
ATOM 3195 O O . GLY A 1 399 ? -6.358 1.650 31.313 1.00 56.72 399 GLY A O 1
ATOM 3196 N N . SER A 1 400 ? -7.401 2.285 29.434 1.00 68.25 400 SER A N 1
ATOM 3197 C CA . SER A 1 400 ? -6.634 1.362 28.592 1.00 68.25 400 SER A CA 1
ATOM 3198 C C . SER A 1 400 ? -5.236 1.927 28.322 1.00 68.25 400 SER A C 1
ATOM 3200 O O . SER A 1 400 ? -5.055 3.136 28.210 1.00 68.25 400 SER A O 1
ATOM 3202 N N . SER A 1 401 ? -4.227 1.071 28.148 1.00 66.50 401 SER A N 1
ATOM 3203 C CA . SER A 1 401 ? -2.881 1.538 27.777 1.00 66.50 401 SER A CA 1
ATOM 3204 C C . SER A 1 401 ? -2.790 2.181 26.387 1.00 66.50 401 SER A C 1
ATOM 3206 O O . SER A 1 401 ? -1.720 2.641 25.998 1.00 66.50 401 SER A O 1
ATOM 3208 N N . GLU A 1 402 ? -3.885 2.157 25.630 1.00 76.69 402 GLU A N 1
ATOM 3209 C CA . GLU A 1 402 ? -4.030 2.768 24.308 1.00 76.69 402 GLU A CA 1
ATOM 3210 C C . GLU A 1 402 ? -4.759 4.116 24.370 1.00 76.69 402 GLU A C 1
ATOM 3212 O O . GLU A 1 402 ? -5.001 4.735 23.336 1.00 76.69 402 GLU A O 1
ATOM 3217 N N . GLU A 1 403 ? -5.110 4.574 25.575 1.00 82.94 403 GLU A N 1
ATOM 3218 C CA . GLU A 1 403 ? -5.771 5.852 25.787 1.00 82.94 403 GLU A CA 1
ATOM 3219 C C . GLU A 1 403 ? -4.870 7.003 25.333 1.00 82.94 403 GLU A C 1
ATOM 3221 O O . GLU A 1 403 ? -3.690 7.116 25.688 1.00 82.94 403 GLU A O 1
ATOM 3226 N N . VAL A 1 404 ? -5.452 7.870 24.514 1.00 88.06 404 VAL A N 1
ATOM 3227 C CA . VAL A 1 404 ? -4.804 9.089 24.056 1.00 88.06 404 VAL A CA 1
ATOM 3228 C C . VAL A 1 404 ? -5.151 10.192 25.051 1.00 88.06 404 VAL A C 1
ATOM 3230 O O . VAL A 1 404 ? -6.303 10.328 25.450 1.00 88.06 404 VAL A O 1
ATOM 3233 N N . GLY A 1 405 ? -4.159 10.974 25.482 1.00 89.94 405 GLY A N 1
ATOM 3234 C CA . GLY A 1 405 ? -4.381 12.005 26.498 1.00 89.94 405 GLY A CA 1
ATOM 3235 C C . GLY A 1 405 ? -5.399 13.064 26.060 1.00 89.94 405 GLY A C 1
ATOM 3236 O O . GLY A 1 405 ? -5.447 13.436 24.886 1.00 89.94 405 GLY A O 1
ATOM 3237 N N . GLU A 1 406 ? -6.151 13.612 27.019 1.00 91.12 406 GLU A N 1
ATOM 3238 C CA . GLU A 1 406 ? -7.226 14.593 26.775 1.00 91.12 406 GLU A CA 1
ATOM 3239 C C . GLU A 1 406 ? -6.759 15.792 25.930 1.00 91.12 406 GLU A C 1
ATOM 3241 O O . GLU A 1 406 ? -7.481 16.282 25.067 1.00 91.12 406 GLU A O 1
ATOM 3246 N N . ALA A 1 407 ? -5.503 16.221 26.096 1.00 94.62 407 ALA A N 1
ATOM 3247 C CA . ALA A 1 407 ? -4.918 17.301 25.302 1.00 94.62 407 ALA A CA 1
ATOM 3248 C C . ALA A 1 407 ? -4.897 17.011 23.787 1.00 94.62 407 ALA A C 1
ATOM 3250 O O . ALA A 1 407 ? -5.072 17.928 22.982 1.00 94.62 407 ALA A O 1
ATOM 3251 N N . VAL A 1 408 ? -4.685 15.753 23.384 1.00 95.12 408 VAL A N 1
ATOM 3252 C CA . VAL A 1 408 ? -4.709 15.342 21.971 1.00 95.12 408 VAL A CA 1
ATOM 3253 C C . VAL A 1 408 ? -6.142 15.316 21.453 1.00 95.12 408 VAL A C 1
ATOM 3255 O O . VAL A 1 408 ? -6.393 15.817 20.357 1.00 95.12 408 VAL A O 1
ATOM 3258 N N . LEU A 1 409 ? -7.083 14.795 22.246 1.00 95.19 409 LEU A N 1
ATOM 3259 C CA . LEU A 1 409 ? -8.502 14.789 21.893 1.00 95.19 409 LEU A CA 1
ATOM 3260 C C . LEU A 1 409 ? -9.015 16.216 21.659 1.00 95.19 409 LEU A C 1
ATOM 3262 O O . LEU A 1 409 ? -9.581 16.505 20.606 1.00 95.19 409 LEU A O 1
ATOM 3266 N N . GLU A 1 410 ? -8.739 17.132 22.586 1.00 96.62 410 GLU A N 1
ATOM 3267 C CA . GLU A 1 410 ? -9.116 18.542 22.454 1.00 96.62 410 GLU A CA 1
ATOM 3268 C C . GLU A 1 410 ? -8.421 19.219 21.263 1.00 96.62 410 GLU A C 1
ATOM 3270 O O . GLU A 1 410 ? -9.019 20.035 20.557 1.00 96.62 410 GLU A O 1
ATOM 3275 N N . LYS A 1 411 ? -7.168 18.847 20.957 1.00 97.56 411 LYS A N 1
ATOM 3276 C CA . LYS A 1 411 ? -6.494 19.306 19.733 1.00 97.56 411 LYS A CA 1
ATOM 3277 C C . LYS A 1 411 ? -7.232 18.836 18.475 1.00 97.56 411 LYS A C 1
ATOM 3279 O O . LYS A 1 411 ? -7.438 19.652 17.579 1.00 97.56 411 LYS A O 1
ATOM 3284 N N . ASN A 1 412 ? -7.654 17.575 18.414 1.00 97.44 412 ASN A N 1
ATOM 3285 C CA . ASN A 1 412 ? -8.375 17.021 17.267 1.00 97.44 412 ASN A CA 1
ATOM 3286 C C . ASN A 1 412 ? -9.776 17.627 17.108 1.00 97.44 412 ASN A C 1
ATOM 3288 O O . ASN A 1 412 ? -10.135 18.007 15.997 1.00 97.44 412 ASN A O 1
ATOM 3292 N N . LYS A 1 413 ? -10.516 17.856 18.199 1.00 96.88 413 LYS A N 1
ATOM 3293 C CA . LYS A 1 413 ? -11.798 18.584 18.149 1.00 96.88 413 LYS A CA 1
ATOM 3294 C C . LYS A 1 413 ? -11.641 19.994 17.576 1.00 96.88 413 LYS A C 1
ATOM 3296 O O . LYS A 1 413 ? -12.399 20.397 16.702 1.00 96.88 413 LYS A O 1
ATOM 3301 N N . ARG A 1 414 ? -10.600 20.734 17.980 1.00 97.44 414 ARG A N 1
ATOM 3302 C CA . ARG A 1 414 ? -10.306 22.052 17.382 1.00 97.44 414 ARG A CA 1
ATOM 3303 C C . ARG A 1 414 ? -9.994 21.972 15.885 1.00 97.44 414 ARG A C 1
ATOM 3305 O O . ARG A 1 414 ? -10.320 22.905 15.157 1.00 97.44 414 ARG A O 1
ATOM 3312 N N . ARG A 1 415 ? -9.358 20.892 15.419 1.00 97.38 415 ARG A N 1
ATOM 3313 C CA . ARG A 1 415 ? -9.092 20.664 13.987 1.00 97.38 415 ARG A CA 1
ATOM 3314 C C . ARG A 1 415 ? -10.388 20.418 13.209 1.00 97.38 415 ARG A C 1
ATOM 3316 O O . ARG A 1 415 ? -10.532 21.001 12.140 1.00 97.38 415 ARG A O 1
ATOM 3323 N N . VAL A 1 416 ? -11.341 19.664 13.770 1.00 96.19 416 VAL A N 1
ATOM 3324 C CA . VAL A 1 416 ? -12.698 19.495 13.204 1.00 96.19 416 VAL A CA 1
ATOM 3325 C C . VAL A 1 416 ? -13.378 20.853 13.013 1.00 96.19 416 VAL A C 1
ATOM 3327 O O . VAL A 1 416 ? -13.808 21.181 11.909 1.00 96.19 416 VAL A O 1
ATOM 3330 N N . GLU A 1 417 ? -13.399 21.690 14.052 1.00 95.56 417 GLU A N 1
ATOM 3331 C CA . GLU A 1 417 ? -14.040 23.011 13.985 1.00 95.56 417 GLU A CA 1
ATOM 3332 C C . GLU A 1 417 ? -13.362 23.952 12.977 1.00 95.56 417 GLU A C 1
ATOM 3334 O O . GLU A 1 417 ? -14.035 24.626 12.194 1.00 95.56 417 GLU A O 1
ATOM 3339 N N . ARG A 1 418 ? -12.021 23.956 12.925 1.00 96.00 418 ARG A N 1
ATOM 3340 C CA . ARG A 1 418 ? -11.260 24.706 11.908 1.00 96.00 418 ARG A CA 1
ATOM 3341 C C . ARG A 1 418 ? -11.595 24.242 10.491 1.00 96.00 418 ARG A C 1
ATOM 3343 O O . ARG A 1 418 ? -11.800 25.086 9.622 1.00 96.00 418 ARG A O 1
ATOM 3350 N N . ALA A 1 419 ? -11.666 22.930 10.267 1.00 94.56 419 ALA A N 1
ATOM 3351 C CA . ALA A 1 419 ? -11.980 22.354 8.964 1.00 94.56 419 ALA A CA 1
ATOM 3352 C C . ALA A 1 419 ? -13.388 22.752 8.494 1.00 94.56 419 ALA A C 1
ATOM 3354 O O . ALA A 1 419 ? -13.553 23.225 7.370 1.00 94.56 419 ALA A O 1
ATOM 3355 N N . ARG A 1 420 ? -14.387 22.667 9.383 1.00 92.56 420 ARG A N 1
ATOM 3356 C CA . ARG A 1 420 ? -15.768 23.105 9.111 1.00 92.56 420 ARG A CA 1
ATOM 3357 C C . ARG A 1 420 ? -15.842 24.588 8.761 1.00 92.56 420 ARG A C 1
ATOM 3359 O O . ARG A 1 420 ? -16.494 24.966 7.788 1.00 92.56 420 ARG A O 1
ATOM 3366 N N . PHE A 1 421 ? -15.173 25.436 9.542 1.00 90.94 421 PHE A N 1
ATOM 3367 C CA . PHE A 1 421 ? -15.170 26.878 9.308 1.00 90.94 421 PHE A CA 1
ATOM 3368 C C . PHE A 1 421 ? -14.506 27.245 7.971 1.00 90.94 421 PHE A C 1
ATOM 3370 O O . PHE A 1 421 ? -15.071 28.011 7.184 1.00 90.94 421 PHE A O 1
ATOM 3377 N N . GLY A 1 422 ? -13.341 26.658 7.678 1.00 88.56 422 GLY A N 1
ATOM 3378 C CA . GLY A 1 422 ? -12.636 26.857 6.409 1.00 88.56 422 GLY A CA 1
ATOM 3379 C C . GLY A 1 422 ? -13.454 26.396 5.199 1.00 88.56 422 GLY A C 1
ATOM 3380 O O . GLY A 1 422 ? -13.595 27.141 4.229 1.00 88.56 422 GLY A O 1
ATOM 3381 N N . GLY A 1 423 ? -14.089 25.222 5.297 1.00 81.50 423 GLY A N 1
ATOM 3382 C CA . GLY A 1 423 ? -14.951 24.676 4.246 1.00 81.50 423 GLY A CA 1
ATOM 3383 C C . GLY A 1 423 ? -16.164 25.555 3.925 1.00 81.50 423 GLY A C 1
ATOM 3384 O O . GLY A 1 423 ? -16.512 25.715 2.758 1.00 81.50 423 GLY A O 1
ATOM 3385 N N . ARG A 1 424 ? -16.780 26.189 4.934 1.00 82.06 424 ARG A N 1
ATOM 3386 C CA . ARG A 1 424 ? -17.907 27.121 4.729 1.00 82.06 424 ARG A CA 1
ATOM 3387 C C . ARG A 1 424 ? -17.481 28.430 4.073 1.00 82.06 424 ARG A C 1
ATOM 3389 O O . ARG A 1 424 ? -18.210 28.947 3.236 1.00 82.06 424 ARG A O 1
ATOM 3396 N N . THR A 1 425 ? -16.308 28.945 4.431 1.00 74.62 425 THR A N 1
ATOM 3397 C CA . THR A 1 425 ? -15.822 30.245 3.940 1.00 74.62 425 THR A CA 1
ATOM 3398 C C . THR A 1 425 ? -15.458 30.196 2.453 1.00 74.62 425 THR A C 1
ATOM 3400 O O . THR A 1 425 ? -15.637 31.184 1.759 1.00 74.62 425 THR A O 1
ATOM 3403 N N . LYS A 1 426 ? -15.005 29.041 1.945 1.00 65.00 426 LYS A N 1
ATOM 3404 C CA . LYS A 1 426 ? -14.664 28.842 0.523 1.00 65.00 426 LYS A CA 1
ATOM 3405 C C . LYS A 1 426 ? -15.888 28.623 -0.389 1.00 65.00 426 LYS A C 1
ATOM 3407 O O . LYS A 1 426 ? -15.750 28.672 -1.604 1.00 65.00 426 LYS A O 1
ATOM 3412 N N . ARG A 1 427 ? -17.064 28.321 0.182 1.00 55.78 427 ARG A N 1
ATOM 3413 C CA . ARG A 1 427 ? -18.319 28.072 -0.561 1.00 55.78 427 ARG A CA 1
ATOM 3414 C C . ARG A 1 427 ? -19.168 29.340 -0.777 1.00 55.78 427 ARG A C 1
ATOM 3416 O O . ARG A 1 427 ? -20.188 29.248 -1.456 1.00 55.78 427 ARG A O 1
ATOM 3423 N N . ILE A 1 428 ? -18.779 30.473 -0.182 1.00 41.59 428 ILE A N 1
ATOM 3424 C CA . ILE A 1 428 ? -19.359 31.816 -0.388 1.00 41.59 428 ILE A CA 1
ATOM 3425 C C . ILE A 1 428 ? -18.498 32.538 -1.417 1.00 41.59 428 ILE A C 1
ATOM 3427 O O . ILE A 1 428 ? -19.089 33.203 -2.296 1.00 41.59 428 ILE A O 1
#

Foldseek 3Di:
DVLLVVLVVLLVVCLDPVHDQLLVLLVVCVVPVCVLVVLLVQLLDAQDLLRLLRPSNLSSLVSLVSNLADALLDQPLFDFDPVPCVVLVVVVVVSVVSSLSSVVSQLPDPCSLVSVLSSLVSLVPDDLVVSVVSQVCNCPPVVDPDGDDPVSSVVVLLSSLANQDDDDHPSQDPLSLLLCQVVLLVLLDDADDPVRADPVPVVNVSSNSSNPRWDFQAQQDDDPVPDDDDDPDGDGRTGRTDTDGSLLSNLNSLLVCLLVVNLVVLCPDPDADPPNDDPPCGSVVSNVCSDPVNVLVSLLSLVVLLVVLQVVLVCCCPPVVNLSSSLSSLSNSLSSLSSLVSSCVSVVNPNVVSNPQSLLSNLQSLLSNLVSCLVVLVLSSSLSSLSSSLVSLVVDPDDDSNHDDPVSNVSSVVSNVSSVVSVVVVVD

Nearest PDB structures (foldseek):
  6e9t-assembly1_B  TM=5.256E-01  e=2.852E-01  synthetic construct
  8e0o-assembly1_C  TM=5.372E-01  e=3.237E+00  synthetic construct
  8e0m-assembly2_D  TM=4.712E-01  e=4.921E+00  synthetic construct
  7wb4-assembly1_n  TM=1.425E-01  e=6.598E+00  Xenopus laevis

Organism: NCBI:txid2316362

Solvent-accessible surface area (backbone atoms only — not comparable to full-atom values): 23056 Å² total; per-residue (Å²): 107,75,65,41,53,50,25,48,55,52,32,55,66,73,40,35,72,75,62,73,57,39,60,57,41,38,53,56,39,69,76,44,59,62,55,60,58,51,39,45,53,48,28,47,54,77,81,44,62,85,50,49,62,66,53,36,29,48,41,26,47,48,37,57,50,59,55,55,46,59,63,65,68,62,48,71,87,62,85,64,80,51,85,90,42,58,68,59,47,51,50,54,50,50,53,51,51,33,35,47,50,39,43,40,56,53,63,68,41,84,63,42,66,58,43,53,50,49,31,50,54,49,56,77,66,53,59,61,68,58,46,51,52,30,35,76,36,20,42,80,79,56,64,38,93,72,53,68,54,72,66,45,53,49,47,52,35,42,50,62,26,56,71,46,80,69,82,90,44,92,73,59,47,75,49,48,55,59,55,47,42,61,62,23,47,65,49,41,59,91,71,75,57,76,93,76,48,56,92,86,38,63,62,52,49,38,57,44,41,32,64,66,48,71,58,71,44,43,67,44,47,69,66,81,92,67,78,72,76,95,67,96,66,91,62,64,34,28,37,66,47,46,63,65,49,24,49,43,38,28,43,47,50,51,36,54,36,42,73,68,56,40,62,68,52,55,70,69,52,90,64,74,62,88,82,56,76,51,66,102,55,38,61,61,48,53,44,50,61,69,25,75,68,44,49,46,51,45,34,48,50,49,53,53,51,38,54,48,30,50,49,52,21,49,46,33,42,71,74,69,60,33,45,64,62,16,21,47,33,13,43,34,29,19,35,41,18,33,35,43,43,50,33,24,58,63,53,71,49,75,46,39,85,50,41,64,47,26,61,35,50,21,33,53,22,24,32,49,21,15,50,28,24,50,74,72,64,38,19,68,46,9,28,45,27,8,46,36,21,37,52,64,50,60,79,45,72,83,83,48,96,47,55,64,58,67,71,57,46,55,50,19,50,52,42,29,54,51,16,55,54,52,48,57,63,77,75,108